Protein AF-A0A5Q4FC58-F1 (afdb_monomer_lite)

Secondary structure (DSSP, 8-state):
-PPEEEEEE-BS-STTHHHHHT-GGGHHHHHHH-EEEEETTT-S---S--SEEEEESBB-SHHHHHHHHHHHHH-SEEEEESHHHHH-GGGGGGGGS-HHHHHHHHSTT-HHHHTT-GGG-----B-GGGTS--SEEE-BTTBPHHHHHHHHHHHHHS--S--GGG--------PPPB-SSSEEE-GGG-----HHHHIIIIIS-----EEES-GGG-EEE-GGG--TGGGT-----HHHHT-TTS-EEEPP-HHHHHHHHHHHT-EEEE-HHHHHHHHTTSTTGGGS-HHHHHHHHHHHHHHHT-S-EEEHHHHHHHHHHHHHT-SSEEE-TT-HHHHHHHHHTT--SSB--GGGSHHHHHHHHS-S-EEEE-S-GGGGG-TT-SEEE-HHHHHHHHHHTT--GGGS--TT---SS--PPTT---TTS--TT---EE--TTHHHHHHH----SEEE-EE-STTGGGG-TTS-----HHHHHHHHHHHHHHHT-

Radius of gyration: 27.18 Å; chains: 1; bounding box: 65×53×79 Å

Foldseek 3Di:
DAFEEAEEEDPDPCVQVVLLVVLPPCVVVLVVRHHYQYDVVPDDHHDLQGAEYEYEAWDWAPVSLVVLVSSVVNYVAYEQAECCQAPVALLQVCVVDDLVVVCCVVPPPCVVVLPPDRVSHTDRIGHSVVRDPHQAYQYDPHGHSVVVSVVSVCCSPPPDPGDPVRCPPLCCVPDDWDPVDQKIAAQNQDRPPCQLQCCCCAVQVQNLWDFDDDDSPTTIAGVVRPGSVVSLDLQQQVSCLRGPRNRIAGDFCQVVCLVPQQPLLFAEEEDLLLLLLLQCPDPPSLPDQLQLSVLLLLLLSVVSHHNFYAYLLVLLVQLQVVQQPFQAEAARLADSSVVSNCVSVVPPLHHYDVCSYSVVVVLVVDPLRYEYEALASSVQVVVSHPYYAFSVSSVVNCVVSVNDSVPGDSVPRDGDDDDDAQPRDRPQADDVPDDAAENHPCVSVVSVVDPDSGGYHYYADDDRGSNCTSSGNRDPDPVSSVSSVVSVCSNRVD

Sequence (494 aa):
MRPKIAVFDFASCEGCELQIANLEEDILELIDLVDIVSFREVMKEHSDDYDIAFVEGSINRPGDAERLKEIRSNAKILIALGDCATTGCINKLRNDWPDSEALAEVYPGAKKLIKDNEFFDLFPAKAINEVVDVDFYIRGCPVRKEQVLYYVKRFTDMPPSKNKDMDFGVILRDMEIDNRSVIKYNPRKCILCRRCVHICQDVMGVDALGVVEKGSEAIISTPQDIGFDANGCIRCGQCISTCPVGALGNRSPVETLAMEVKKKKLSIALDSVALSAFVQKHNTLQVMEPELAERYVIAGLRHIGFQKVLQYDYYLAQSALMDDQSDTPVLASWCRSAQNYFLERELNTLEVKPENSPWSLLLDEVNKSICLVSPCSAMKEVEDFNYVLTAANLLELFKQLECDLDFMDPDGAAYDGHTVDPGFRHPGVPAPGRNGFGIRRDLPEKLAQTKKARGAVNVYPCLAGCTNGGGTPPTIDEEVIQERITWLQELRGV

Structure (mmCIF, N/CA/C/O backbone):
data_AF-A0A5Q4FC58-F1
#
_entry.id   AF-A0A5Q4FC58-F1
#
loop_
_atom_site.group_PDB
_atom_site.id
_atom_site.type_symbol
_atom_site.label_atom_id
_atom_site.label_alt_id
_atom_site.label_comp_id
_atom_site.label_asym_id
_atom_site.label_entity_id
_atom_site.label_seq_id
_atom_site.pdbx_PDB_ins_code
_atom_site.Cartn_x
_atom_site.Cartn_y
_atom_site.Cartn_z
_atom_site.occupancy
_atom_site.B_iso_or_equiv
_atom_site.auth_seq_id
_atom_site.auth_comp_id
_atom_site.auth_asym_id
_atom_site.auth_atom_id
_atom_site.pdbx_PDB_model_num
ATOM 1 N N . MET A 1 1 ? -23.764 3.267 49.434 1.00 74.31 1 MET A N 1
ATOM 2 C CA . 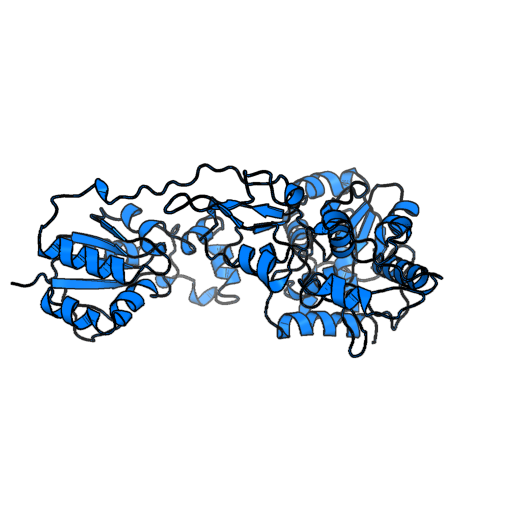MET A 1 1 ? -23.297 2.022 48.789 1.00 74.31 1 MET A CA 1
ATOM 3 C C . MET A 1 1 ? -22.549 2.452 47.548 1.00 74.31 1 MET A C 1
ATOM 5 O O . MET A 1 1 ? -23.025 3.388 46.911 1.00 74.31 1 MET A O 1
ATOM 9 N N . ARG A 1 2 ? -21.380 1.871 47.272 1.00 87.44 2 ARG A N 1
ATOM 10 C CA . ARG A 1 2 ? -20.632 2.200 46.056 1.00 87.44 2 ARG A CA 1
ATOM 11 C C . ARG A 1 2 ? -21.395 1.652 44.843 1.00 87.44 2 ARG A C 1
ATOM 13 O O . ARG A 1 2 ? -21.999 0.587 44.979 1.00 87.44 2 ARG A O 1
ATOM 20 N N . PRO A 1 3 ? -21.450 2.371 43.709 1.00 89.81 3 PRO A N 1
ATOM 21 C CA . PRO A 1 3 ? -22.060 1.838 42.497 1.00 89.81 3 PRO A CA 1
ATOM 22 C C . PRO A 1 3 ? -21.343 0.570 42.043 1.00 89.81 3 PRO A C 1
ATOM 24 O O . PRO A 1 3 ? -20.114 0.499 42.105 1.00 89.81 3 PRO A O 1
ATOM 27 N N . LYS A 1 4 ? -22.109 -0.409 41.567 1.00 93.62 4 LYS A N 1
ATOM 28 C CA . LYS A 1 4 ? -21.566 -1.654 41.025 1.00 93.62 4 LYS A CA 1
ATOM 29 C C . LYS A 1 4 ? -21.263 -1.504 39.537 1.00 93.62 4 LYS A C 1
ATOM 31 O O . LYS A 1 4 ? -22.142 -1.104 38.771 1.00 93.62 4 LYS A O 1
ATOM 36 N N . ILE A 1 5 ? -20.045 -1.837 39.128 1.00 93.12 5 ILE A N 1
ATOM 37 C CA . ILE A 1 5 ? -19.581 -1.761 37.740 1.00 93.12 5 ILE A CA 1
ATOM 38 C C . ILE A 1 5 ? -19.372 -3.163 37.170 1.00 93.12 5 ILE A C 1
ATOM 40 O O . ILE A 1 5 ? -18.733 -4.007 37.801 1.00 93.12 5 ILE A O 1
ATOM 44 N N . ALA A 1 6 ? -19.853 -3.364 35.946 1.00 95.56 6 ALA A N 1
ATOM 45 C CA . ALA A 1 6 ? -19.513 -4.499 35.101 1.00 95.56 6 ALA A CA 1
ATOM 46 C C . ALA A 1 6 ? -18.861 -4.028 33.789 1.00 95.56 6 ALA A C 1
ATOM 48 O O . ALA A 1 6 ? -19.258 -3.001 33.230 1.00 95.56 6 ALA A O 1
ATOM 49 N N . VAL A 1 7 ? -17.864 -4.768 33.304 1.00 95.62 7 VAL A N 1
ATOM 50 C CA . VAL A 1 7 ? -17.158 -4.533 32.037 1.00 95.62 7 VAL A CA 1
ATOM 51 C C . VAL A 1 7 ? -17.364 -5.745 31.134 1.00 95.62 7 VAL A C 1
ATOM 53 O O . VAL A 1 7 ? -17.144 -6.880 31.556 1.00 95.62 7 VAL A O 1
ATOM 56 N N . PHE A 1 8 ? -17.809 -5.495 29.906 1.00 96.75 8 PHE A N 1
ATOM 57 C CA . PHE A 1 8 ? -18.150 -6.518 28.927 1.00 96.75 8 PHE A CA 1
ATOM 58 C C . PHE A 1 8 ? -17.450 -6.271 27.595 1.00 96.75 8 PHE A C 1
ATOM 60 O O . PHE A 1 8 ? -17.433 -5.147 27.091 1.00 96.75 8 PHE A O 1
ATOM 67 N N . ASP A 1 9 ? -16.991 -7.355 26.987 1.00 94.81 9 ASP A N 1
ATOM 68 C CA . ASP A 1 9 ? -16.341 -7.407 25.687 1.00 94.81 9 ASP A CA 1
ATOM 69 C C . ASP A 1 9 ? -17.249 -8.029 24.609 1.00 94.81 9 ASP A C 1
ATOM 71 O O . ASP A 1 9 ? -18.029 -8.963 24.845 1.00 94.81 9 ASP A O 1
ATOM 75 N N . PHE A 1 10 ? -17.134 -7.489 23.399 1.00 96.12 10 PHE A N 1
ATOM 76 C CA . PHE A 1 10 ? -17.633 -8.049 22.143 1.00 96.12 10 PHE A CA 1
ATOM 77 C C . PHE A 1 10 ? -16.482 -8.077 21.127 1.00 96.12 10 PHE A C 1
ATOM 79 O O . PHE A 1 10 ? -15.317 -8.103 21.504 1.00 96.12 10 PHE A O 1
ATOM 86 N N . ALA A 1 11 ? -16.757 -8.072 19.818 1.00 93.94 11 ALA A N 1
ATOM 87 C CA . ALA A 1 11 ? -15.687 -8.110 18.825 1.00 93.94 11 ALA A CA 1
ATOM 88 C C . ALA A 1 11 ? -14.816 -6.837 18.896 1.00 93.94 11 ALA A C 1
ATOM 90 O O . ALA A 1 11 ? -15.217 -5.764 18.422 1.00 93.94 11 ALA A O 1
ATOM 91 N N . SER A 1 12 ? -13.626 -6.964 19.479 1.00 90.94 12 SER A N 1
ATOM 92 C CA . SER A 1 12 ? -12.559 -5.961 19.542 1.00 90.94 12 SER A CA 1
ATOM 93 C C . SER A 1 12 ? -11.207 -6.632 19.832 1.00 90.94 12 SER A C 1
ATOM 95 O O . SER A 1 12 ? -11.083 -7.852 19.762 1.00 90.94 12 SER A O 1
ATOM 97 N N . CYS A 1 13 ? -10.180 -5.824 20.106 1.00 88.62 13 CYS A N 1
ATOM 98 C CA . CYS A 1 13 ? -8.881 -6.282 20.597 1.00 88.62 13 CYS A CA 1
ATOM 99 C C . CYS A 1 13 ? -8.739 -6.189 22.129 1.00 88.62 13 CYS A C 1
ATOM 101 O O . CYS A 1 13 ? -7.617 -6.314 22.612 1.00 88.62 13 CYS A O 1
ATOM 103 N N . GLU A 1 14 ? -9.825 -5.887 22.856 1.00 90.75 14 GLU A N 1
ATOM 104 C CA . GLU A 1 14 ? -9.860 -5.707 24.327 1.00 90.75 14 GLU A CA 1
ATOM 105 C C . GLU A 1 14 ? -8.882 -4.614 24.839 1.00 90.75 14 GLU A C 1
ATOM 107 O O . GLU A 1 14 ? -8.533 -4.491 26.014 1.00 90.75 14 GLU A O 1
ATOM 112 N N . GLY A 1 15 ? -8.412 -3.751 23.932 1.00 87.56 15 GLY A N 1
ATOM 113 C CA . GLY A 1 15 ? -7.403 -2.742 24.232 1.00 87.56 15 GLY A CA 1
ATOM 114 C C . GLY A 1 15 ? -7.925 -1.577 25.073 1.00 87.56 15 GLY A C 1
ATOM 115 O O . GLY A 1 15 ? -7.116 -0.889 25.701 1.00 87.56 15 GLY A O 1
ATOM 116 N N . CYS A 1 16 ? -9.238 -1.315 25.075 1.00 88.19 16 CYS A N 1
ATOM 117 C CA . CYS A 1 16 ? -9.810 -0.194 25.823 1.00 88.19 16 CYS A CA 1
ATOM 118 C C . CYS A 1 16 ? -10.026 -0.564 27.291 1.00 88.19 16 CYS A C 1
ATOM 120 O O . CYS A 1 16 ? -9.682 0.229 28.166 1.00 88.19 16 CYS A O 1
ATOM 122 N N . GLU A 1 17 ? -10.510 -1.768 27.576 1.00 90.62 17 GLU A N 1
ATOM 123 C CA . GLU A 1 17 ? -10.612 -2.288 28.937 1.00 90.62 17 GLU A CA 1
ATOM 124 C C . GLU A 1 17 ? -9.237 -2.523 29.576 1.00 90.62 17 GLU A C 1
ATOM 126 O O . GLU A 1 17 ? -9.046 -2.224 30.756 1.00 90.62 17 GLU A O 1
ATOM 131 N N . LEU A 1 18 ? -8.215 -2.884 28.789 1.00 88.88 18 LEU A N 1
ATOM 132 C CA . LEU A 1 18 ? -6.830 -2.903 29.270 1.00 88.88 18 LEU A CA 1
ATOM 133 C C . LEU A 1 18 ? -6.342 -1.533 29.762 1.00 88.88 18 LEU A C 1
ATOM 135 O O . LEU A 1 18 ? -5.437 -1.478 30.592 1.00 88.88 18 LEU A O 1
ATOM 139 N N . GLN A 1 19 ? -6.911 -0.412 29.305 1.00 86.00 19 GLN A N 1
ATOM 140 C CA . GLN A 1 19 ? -6.578 0.904 29.873 1.00 86.00 19 GLN A CA 1
ATOM 141 C C . GLN A 1 19 ? -7.145 1.085 31.279 1.00 86.00 19 GLN A C 1
ATOM 143 O O . GLN A 1 19 ? -6.546 1.812 32.067 1.00 86.00 19 GLN A O 1
ATOM 148 N N . ILE A 1 20 ? -8.249 0.403 31.601 1.00 86.44 20 ILE A N 1
ATOM 149 C CA . ILE A 1 20 ? -8.812 0.347 32.954 1.00 86.44 20 ILE A CA 1
ATOM 150 C C . ILE A 1 20 ? -7.884 -0.468 33.854 1.00 86.44 20 ILE A C 1
ATOM 152 O O . ILE A 1 20 ? -7.521 -0.014 34.932 1.00 86.44 20 ILE A O 1
ATOM 156 N N . ALA A 1 21 ? -7.430 -1.637 33.393 1.00 85.88 21 ALA A N 1
ATOM 157 C CA . ALA A 1 21 ? -6.471 -2.448 34.144 1.00 85.88 21 ALA A CA 1
ATOM 158 C C . ALA A 1 21 ? -5.119 -1.729 34.338 1.00 85.88 21 ALA A C 1
ATOM 160 O O . ALA A 1 21 ? -4.485 -1.850 35.383 1.00 85.88 21 ALA A O 1
ATOM 161 N N . ASN A 1 22 ? -4.698 -0.928 33.355 1.00 86.00 22 ASN A N 1
ATOM 162 C CA . ASN A 1 22 ? -3.452 -0.162 33.382 1.00 86.00 22 ASN A CA 1
ATOM 163 C C . ASN A 1 22 ? -3.585 1.228 34.029 1.00 86.00 22 ASN A C 1
ATOM 165 O O . ASN A 1 22 ? -2.776 2.106 33.728 1.00 86.00 22 ASN A O 1
ATOM 169 N N . LEU A 1 23 ? -4.559 1.461 34.912 1.00 81.88 23 LEU A N 1
ATOM 170 C CA . LEU A 1 23 ? -4.644 2.714 35.678 1.00 81.88 23 LEU A CA 1
ATOM 171 C C . LEU A 1 23 ? -3.498 2.900 36.693 1.00 81.88 23 LEU A C 1
ATOM 173 O O . LEU A 1 23 ? -3.404 3.954 37.307 1.00 81.88 23 LEU A O 1
ATOM 177 N N . GLU A 1 24 ? -2.594 1.923 36.830 1.00 85.06 24 GLU A N 1
ATOM 178 C CA . GLU A 1 24 ? -1.400 2.003 37.684 1.00 85.06 24 GLU A CA 1
ATOM 179 C C . GLU A 1 24 ? -1.776 2.387 39.124 1.00 85.06 24 GLU A C 1
ATOM 181 O O . GLU A 1 24 ? -2.531 1.656 39.759 1.00 85.06 24 GLU A O 1
ATOM 186 N N . GLU A 1 25 ? -1.274 3.502 39.656 1.00 82.50 25 GLU A N 1
ATOM 187 C CA . GLU A 1 25 ? -1.591 3.956 41.015 1.00 82.50 25 GLU A CA 1
ATOM 188 C C . GLU A 1 25 ? -3.043 4.457 41.141 1.00 82.50 25 GLU A C 1
ATOM 190 O O . GLU A 1 25 ? -3.663 4.289 42.195 1.00 82.50 25 GLU A O 1
ATOM 195 N N . ASP A 1 26 ? -3.630 4.974 40.055 1.00 81.62 26 ASP A N 1
ATOM 196 C CA . ASP A 1 26 ? -4.996 5.516 40.036 1.00 81.62 26 ASP A CA 1
ATOM 197 C C . ASP A 1 26 ? -6.070 4.417 40.152 1.00 81.62 26 ASP A C 1
ATOM 199 O O . ASP A 1 26 ? -7.237 4.704 40.437 1.00 81.62 26 ASP A O 1
ATOM 203 N N . ILE A 1 27 ? -5.702 3.138 39.982 1.00 84.19 27 ILE A N 1
ATOM 204 C CA . ILE A 1 27 ? -6.629 2.013 40.190 1.00 84.19 27 ILE A CA 1
ATOM 205 C C . ILE A 1 27 ? -7.146 1.975 41.634 1.00 84.19 27 ILE A C 1
ATOM 207 O O . ILE A 1 27 ? -8.285 1.573 41.865 1.00 84.19 27 ILE A O 1
ATOM 211 N N . LEU A 1 28 ? -6.330 2.417 42.600 1.00 84.94 28 LEU A N 1
ATOM 212 C CA . LEU A 1 28 ? -6.698 2.458 44.015 1.00 84.94 28 LEU A CA 1
ATOM 213 C C . LEU A 1 28 ? -7.845 3.442 44.249 1.00 84.94 28 LEU A C 1
ATOM 215 O O . LEU A 1 28 ? -8.787 3.147 44.978 1.00 84.94 28 LEU A O 1
ATOM 219 N N . GLU A 1 29 ? -7.810 4.579 43.558 1.00 83.50 29 GLU A N 1
ATOM 220 C CA . GLU A 1 29 ? -8.892 5.553 43.614 1.00 83.50 29 GLU A CA 1
ATOM 221 C C . GLU A 1 29 ? -10.167 5.004 42.962 1.00 83.50 29 GLU A C 1
ATOM 223 O O . GLU A 1 29 ? -11.267 5.216 43.469 1.00 83.50 29 GLU A O 1
ATOM 228 N N . LEU A 1 30 ? -10.038 4.241 41.870 1.00 84.00 30 LEU A N 1
ATOM 229 C CA . LEU A 1 30 ? -11.183 3.609 41.218 1.00 84.00 30 LEU A CA 1
ATOM 230 C C . LEU A 1 30 ? -11.908 2.637 42.164 1.00 84.00 30 LEU A C 1
ATOM 232 O O . LEU A 1 30 ? -13.121 2.747 42.337 1.00 84.00 30 LEU A O 1
ATOM 236 N N . ILE A 1 31 ? -11.177 1.714 42.795 1.00 87.75 31 ILE A N 1
ATOM 237 C CA . ILE A 1 31 ? -11.761 0.703 43.696 1.00 87.75 31 ILE A CA 1
ATOM 238 C C . ILE A 1 31 ? -12.292 1.297 45.007 1.00 87.75 31 ILE A C 1
ATOM 240 O O . ILE A 1 31 ? -13.116 0.669 45.673 1.00 87.75 31 ILE A O 1
ATOM 244 N N . ASP A 1 32 ? -11.852 2.499 45.391 1.00 88.50 32 ASP A N 1
ATOM 245 C CA . ASP A 1 32 ? -12.418 3.235 46.524 1.00 88.50 32 ASP A CA 1
ATOM 246 C C . ASP A 1 32 ? -13.788 3.838 46.182 1.00 88.50 32 ASP A C 1
ATOM 248 O O . ASP A 1 32 ? -14.652 3.942 47.058 1.00 88.50 32 ASP A O 1
ATOM 252 N N . LEU A 1 33 ? -14.023 4.166 44.910 1.00 87.50 33 LEU A N 1
ATOM 253 C CA . LEU A 1 33 ? -15.242 4.814 44.423 1.00 87.50 33 LEU A CA 1
ATOM 254 C C . LEU A 1 33 ? -16.349 3.827 44.025 1.00 87.50 33 LEU A C 1
ATOM 256 O O . LEU A 1 33 ? -17.533 4.136 44.193 1.00 87.50 33 LEU A O 1
ATOM 260 N N . VAL A 1 34 ? -15.990 2.649 43.508 1.00 90.12 34 VAL A N 1
ATOM 261 C CA . VAL A 1 34 ? -16.931 1.689 42.898 1.00 90.12 34 VAL A CA 1
ATOM 262 C C . VAL A 1 34 ? -16.654 0.248 43.318 1.00 90.12 34 VAL A C 1
ATOM 264 O O . VAL A 1 34 ? -15.539 -0.096 43.698 1.00 90.12 34 VAL A O 1
ATOM 267 N N . ASP A 1 35 ? -17.667 -0.610 43.219 1.00 92.44 35 ASP A N 1
ATOM 268 C CA . ASP A 1 35 ? -17.512 -2.057 43.384 1.00 92.44 35 ASP A CA 1
ATOM 269 C C . ASP A 1 35 ? -17.492 -2.716 41.994 1.00 92.44 35 ASP A C 1
ATOM 271 O O . ASP A 1 35 ? -18.507 -2.731 41.300 1.00 92.44 35 ASP A O 1
ATOM 275 N N . ILE A 1 36 ? -16.352 -3.257 41.557 1.00 92.88 36 ILE A N 1
ATOM 276 C CA . ILE A 1 36 ? -16.271 -4.011 40.293 1.00 92.88 36 ILE A CA 1
ATOM 277 C C . ILE A 1 36 ? -16.782 -5.430 40.554 1.00 92.88 36 ILE A C 1
ATOM 279 O O . ILE A 1 36 ? -16.247 -6.136 41.407 1.00 92.88 36 ILE A O 1
ATOM 283 N N . VAL A 1 37 ? -17.840 -5.832 39.849 1.00 95.00 37 VAL A N 1
ATOM 284 C CA . VAL A 1 37 ? -18.543 -7.107 40.090 1.00 95.00 37 VAL A CA 1
ATOM 285 C C . VAL A 1 37 ? -18.472 -8.083 38.916 1.00 95.00 37 VAL A C 1
ATOM 287 O O . VAL A 1 37 ? -18.823 -9.252 39.064 1.00 95.00 37 VAL A O 1
ATOM 290 N N . SER A 1 38 ? -18.026 -7.605 37.758 1.00 94.81 38 SER A N 1
ATOM 291 C CA . SER A 1 38 ? -17.756 -8.413 36.574 1.00 94.81 38 SER A CA 1
ATOM 292 C C . SER A 1 38 ? -16.723 -7.694 35.716 1.00 94.81 38 SER A C 1
ATOM 294 O O . SER A 1 38 ? -16.958 -6.565 35.287 1.00 94.81 38 SER A O 1
ATOM 296 N N . PHE A 1 39 ? -15.566 -8.319 35.510 1.00 94.00 39 PHE A N 1
ATOM 297 C CA . PHE A 1 39 ? -14.544 -7.833 34.587 1.00 94.00 39 PHE A CA 1
ATOM 298 C C . PHE A 1 39 ? -13.560 -8.968 34.273 1.00 94.00 39 PHE A C 1
ATOM 300 O O . PHE A 1 39 ? -12.628 -9.231 35.035 1.00 94.00 39 PHE A O 1
ATOM 307 N N . ARG A 1 40 ? -13.776 -9.644 33.141 1.00 92.31 40 ARG A N 1
ATOM 308 C CA . ARG A 1 40 ? -13.059 -10.866 32.741 1.00 92.31 40 ARG A CA 1
ATOM 309 C C . ARG A 1 40 ? -11.528 -10.744 32.810 1.00 92.31 40 ARG A C 1
ATOM 311 O O . ARG A 1 40 ? -10.874 -11.693 33.242 1.00 92.31 40 ARG A O 1
ATOM 318 N N . GLU A 1 41 ? -10.971 -9.580 32.473 1.00 89.25 41 GLU A N 1
ATOM 319 C CA . GLU A 1 41 ? -9.512 -9.425 32.362 1.00 89.25 41 GLU A CA 1
ATOM 320 C C . GLU A 1 41 ? -8.790 -9.266 33.699 1.00 89.25 41 GLU A C 1
ATOM 322 O O . GLU A 1 41 ? -7.577 -9.468 33.774 1.00 89.25 41 GLU A O 1
ATOM 327 N N . VAL A 1 42 ? -9.512 -8.937 34.773 1.00 89.00 42 VAL A N 1
ATOM 328 C CA . VAL A 1 42 ? -8.911 -8.710 36.099 1.00 89.00 42 VAL A CA 1
ATOM 329 C C . VAL A 1 42 ? -9.477 -9.613 37.191 1.00 89.00 42 VAL A C 1
ATOM 331 O O . VAL A 1 42 ? -8.842 -9.765 38.235 1.00 89.00 42 VAL A O 1
ATOM 334 N N . MET A 1 43 ? -10.642 -10.233 36.981 1.00 92.38 43 MET A N 1
ATOM 335 C CA . MET A 1 43 ? -11.304 -11.075 37.981 1.00 92.38 43 MET A CA 1
ATOM 336 C C . MET A 1 43 ? -12.060 -12.256 37.361 1.00 92.38 43 MET A C 1
ATOM 338 O O . MET A 1 43 ? -12.423 -12.247 36.188 1.00 92.38 43 MET A O 1
ATOM 342 N N . LYS A 1 44 ? -12.290 -13.300 38.170 1.00 90.69 44 LYS A N 1
ATOM 343 C CA . LYS A 1 44 ? -13.024 -14.512 37.753 1.00 90.69 44 LYS A CA 1
ATOM 344 C C . LYS A 1 44 ? -14.483 -14.487 38.186 1.00 90.69 44 LYS A C 1
ATOM 346 O O . LYS A 1 44 ? -15.318 -15.154 37.581 1.00 90.69 44 LYS A O 1
ATOM 351 N N . GLU A 1 45 ? -14.760 -13.806 39.288 1.00 92.19 45 GLU A N 1
ATOM 352 C CA . GLU A 1 45 ? -16.090 -13.645 39.841 1.00 92.19 45 GLU A CA 1
ATOM 353 C C . GLU A 1 45 ? -16.952 -12.823 38.881 1.00 92.19 45 GLU A C 1
ATOM 355 O O . GLU A 1 45 ? -16.490 -11.866 38.260 1.00 92.19 45 GLU A O 1
ATOM 360 N N . HIS A 1 46 ? -18.216 -13.218 38.761 1.00 91.69 46 HIS A N 1
ATOM 361 C CA . HIS A 1 46 ? -19.174 -12.593 37.861 1.00 91.69 46 HIS A CA 1
ATOM 362 C C . HIS A 1 46 ? -20.506 -12.401 38.579 1.00 91.69 46 HIS A C 1
ATOM 364 O O . HIS A 1 46 ? -20.958 -13.285 39.311 1.00 91.69 46 HIS A O 1
ATOM 370 N N . SER A 1 47 ? -21.134 -11.253 38.354 1.00 93.38 47 SER A N 1
ATOM 371 C CA . SER A 1 47 ? -22.450 -10.902 38.877 1.00 93.38 47 SER A CA 1
ATOM 372 C C . SER A 1 47 ? -23.203 -10.083 37.842 1.00 93.38 47 SER A C 1
ATOM 374 O O . SER A 1 47 ? -22.675 -9.092 37.342 1.00 93.38 47 SER A O 1
ATOM 376 N N . ASP A 1 48 ? -24.459 -10.452 37.593 1.00 93.31 48 ASP A N 1
ATOM 377 C CA . ASP A 1 48 ? -25.370 -9.688 36.731 1.00 93.31 48 ASP A CA 1
ATOM 378 C C . ASP A 1 48 ? -26.099 -8.555 37.483 1.00 93.31 48 ASP A C 1
ATOM 380 O O . ASP A 1 48 ? -26.851 -7.785 36.891 1.00 93.31 48 ASP A O 1
ATOM 384 N N . ASP A 1 49 ? -25.864 -8.426 38.794 1.00 94.94 49 ASP A N 1
ATOM 385 C CA . ASP A 1 49 ? -26.327 -7.299 39.612 1.00 94.94 49 ASP A CA 1
ATOM 386 C C . ASP A 1 49 ? -25.293 -6.163 39.585 1.00 94.94 49 ASP A C 1
ATOM 388 O O . ASP A 1 49 ? -24.378 -6.126 40.415 1.00 94.94 49 ASP A O 1
ATOM 392 N N . TYR A 1 50 ? -25.431 -5.260 38.611 1.00 95.19 50 TYR A N 1
ATOM 393 C CA . TYR A 1 50 ? -24.597 -4.070 38.436 1.00 95.19 50 TYR A CA 1
ATOM 394 C C . TYR A 1 50 ? -25.432 -2.820 38.125 1.00 95.19 50 TYR A C 1
ATOM 396 O O . TYR A 1 50 ? -26.508 -2.881 37.539 1.00 95.19 50 TYR A O 1
ATOM 404 N N . ASP A 1 51 ? -24.914 -1.650 38.496 1.00 91.69 51 ASP A N 1
ATOM 405 C CA . ASP A 1 51 ? -25.546 -0.364 38.201 1.00 91.69 51 ASP A CA 1
ATOM 406 C C . ASP A 1 51 ? -25.081 0.196 36.849 1.00 91.69 51 ASP A C 1
ATOM 408 O O . ASP A 1 51 ? -25.874 0.779 36.104 1.00 91.69 51 ASP A O 1
ATOM 412 N N . ILE A 1 52 ? -23.795 0.025 36.533 1.00 91.25 52 ILE A N 1
ATOM 413 C CA . ILE A 1 52 ? -23.130 0.620 35.371 1.00 91.25 52 ILE A CA 1
ATOM 414 C C . ILE A 1 52 ? -22.461 -0.486 34.550 1.00 91.25 52 ILE A C 1
ATOM 416 O O . ILE A 1 52 ? -21.655 -1.246 35.082 1.00 91.25 52 ILE A O 1
ATOM 420 N N . ALA A 1 53 ? -22.761 -0.542 33.254 1.00 95.12 53 ALA A N 1
ATOM 421 C CA . ALA A 1 53 ? -22.127 -1.447 32.302 1.00 95.12 53 ALA A CA 1
ATOM 422 C C . ALA A 1 53 ? -21.211 -0.671 31.350 1.00 95.12 53 ALA A C 1
ATOM 424 O O . ALA A 1 53 ? -21.680 0.189 30.602 1.00 95.12 53 ALA A O 1
ATOM 425 N N . PHE A 1 54 ? -19.922 -0.997 31.343 1.00 94.44 54 PHE A N 1
ATOM 426 C CA . PHE A 1 54 ? -19.000 -0.615 30.277 1.00 94.44 54 PHE A CA 1
ATOM 427 C C . PHE A 1 54 ? -19.012 -1.713 29.225 1.00 94.44 54 PHE A C 1
ATOM 429 O O . PHE A 1 54 ? -18.834 -2.882 29.549 1.00 94.44 54 PHE A O 1
ATOM 436 N N . VAL A 1 55 ? -19.235 -1.340 27.971 1.00 96.94 55 VAL A N 1
ATOM 437 C CA . VAL A 1 55 ? -19.302 -2.282 26.858 1.00 96.94 55 VAL A CA 1
ATOM 438 C C . VAL A 1 55 ? -18.274 -1.881 25.814 1.00 96.94 55 VAL A C 1
ATOM 440 O O . VAL A 1 55 ? -18.388 -0.815 25.204 1.00 96.94 55 VAL A O 1
ATOM 443 N N . GLU A 1 56 ? -17.277 -2.733 25.609 1.00 95.38 56 GLU A N 1
ATOM 444 C CA . GLU A 1 56 ? -16.298 -2.627 24.536 1.00 95.38 56 GLU A CA 1
ATOM 445 C C . GLU A 1 56 ? -16.708 -3.499 23.338 1.00 95.38 56 GLU A C 1
ATOM 447 O O . GLU A 1 56 ? -17.283 -4.575 23.475 1.00 95.38 56 GLU A O 1
ATOM 452 N N . GLY A 1 57 ? -16.362 -3.041 22.134 1.00 95.62 57 GLY A N 1
ATOM 453 C CA . GLY A 1 57 ? -16.451 -3.842 20.918 1.00 95.62 57 GLY A CA 1
ATOM 454 C C . GLY A 1 57 ? -17.746 -3.681 20.133 1.00 95.62 57 GLY A C 1
ATOM 455 O O . GLY A 1 57 ? -18.740 -3.119 20.585 1.00 95.62 57 GLY A O 1
ATOM 456 N N . SER A 1 58 ? -17.689 -4.127 18.880 1.00 95.50 58 SER A N 1
ATOM 457 C CA . SER A 1 58 ? -18.810 -4.037 17.939 1.00 95.50 58 SER A CA 1
ATOM 458 C C . SER A 1 58 ? -19.629 -5.325 17.927 1.00 95.50 58 SER A C 1
ATOM 460 O O . SER A 1 58 ? -19.087 -6.417 18.119 1.00 95.50 58 SER A O 1
ATOM 462 N N . ILE A 1 59 ? -20.906 -5.218 17.581 1.00 97.56 59 ILE A N 1
ATOM 463 C CA . ILE A 1 59 ? -21.823 -6.353 17.494 1.00 97.56 59 ILE A CA 1
ATOM 464 C C . ILE A 1 59 ? -21.790 -6.909 16.076 1.00 97.56 59 ILE A C 1
ATOM 466 O O . ILE A 1 59 ? -21.946 -6.158 15.113 1.00 97.56 59 ILE A O 1
ATOM 470 N N . ASN A 1 60 ? -21.573 -8.219 15.943 1.00 94.88 60 ASN A N 1
ATOM 471 C CA . ASN A 1 60 ? -21.373 -8.871 14.643 1.00 94.88 60 ASN A CA 1
ATOM 472 C C . ASN A 1 60 ? -22.332 -10.033 14.374 1.00 94.88 60 ASN A C 1
ATOM 474 O O . ASN A 1 60 ? -22.561 -10.353 13.208 1.00 94.88 60 ASN A O 1
ATOM 478 N N . ARG A 1 61 ? -22.887 -10.643 15.427 1.00 94.50 61 ARG A N 1
ATOM 479 C CA . ARG A 1 61 ? -23.757 -11.819 15.335 1.00 94.50 61 ARG A CA 1
ATOM 480 C C . ARG A 1 61 ? -25.115 -11.559 15.992 1.00 94.50 61 ARG A C 1
ATOM 482 O O . ARG A 1 61 ? -25.193 -10.750 16.923 1.00 94.50 61 ARG A O 1
ATOM 489 N N . PRO A 1 62 ? -26.175 -12.286 15.600 1.00 94.31 62 PRO A N 1
ATOM 490 C CA . PRO A 1 62 ? -27.462 -12.242 16.292 1.00 94.31 62 PRO A CA 1
ATOM 491 C C . PRO A 1 62 ? -27.352 -12.561 17.791 1.00 94.31 62 PRO A C 1
ATOM 493 O O . PRO A 1 62 ? -27.919 -11.837 18.605 1.00 94.31 62 PRO A O 1
ATOM 496 N N . GLY A 1 63 ? -26.564 -13.576 18.168 1.00 94.75 63 GLY A N 1
ATOM 497 C CA . GLY A 1 63 ? -26.347 -13.937 19.576 1.00 94.75 63 GLY A CA 1
ATOM 498 C C . GLY A 1 63 ? -25.679 -12.827 20.397 1.00 94.75 63 GLY A C 1
ATOM 499 O O . GLY A 1 63 ? -26.052 -12.597 21.546 1.00 94.75 63 GLY A O 1
ATOM 500 N N . ASP A 1 64 ? -24.762 -12.066 19.789 1.00 96.06 64 ASP A N 1
ATOM 501 C CA . ASP A 1 64 ? -24.139 -10.905 20.440 1.00 96.06 64 ASP A CA 1
ATOM 502 C C . ASP A 1 64 ? -25.167 -9.799 20.703 1.00 96.06 64 ASP A C 1
ATOM 504 O O . ASP A 1 64 ? -25.138 -9.150 21.747 1.00 96.06 64 ASP A O 1
ATOM 508 N N . ALA A 1 65 ? -26.093 -9.591 19.762 1.00 97.06 65 ALA A N 1
ATOM 509 C CA . ALA A 1 65 ? -27.148 -8.598 19.906 1.00 97.06 65 ALA A CA 1
ATOM 510 C C . ALA A 1 65 ? -28.115 -8.954 21.043 1.00 97.06 65 ALA A C 1
ATOM 512 O O . ALA A 1 65 ? -28.525 -8.062 21.784 1.00 97.06 65 ALA A O 1
ATOM 513 N N . GLU A 1 66 ? -28.459 -10.234 21.209 1.00 97.12 66 GLU A N 1
ATOM 514 C CA . GLU A 1 66 ? -29.294 -10.686 22.329 1.00 97.12 66 GLU A CA 1
ATOM 515 C C . GLU A 1 66 ? -28.566 -10.546 23.673 1.00 97.12 66 GLU A C 1
ATOM 517 O O . GLU A 1 66 ? -29.126 -9.959 24.600 1.00 97.12 66 GLU A O 1
ATOM 522 N N . ARG A 1 67 ? -27.287 -10.948 23.756 1.00 96.88 67 ARG A N 1
ATOM 523 C CA . ARG A 1 67 ? -26.460 -10.735 24.960 1.00 96.88 67 ARG A CA 1
ATOM 524 C C . ARG A 1 67 ? -26.366 -9.253 25.330 1.00 96.88 67 ARG A C 1
ATOM 526 O O . ARG A 1 67 ? -26.482 -8.894 26.496 1.00 96.88 67 ARG A O 1
ATOM 533 N N . LEU A 1 68 ? -26.195 -8.367 24.348 1.00 98.19 68 LEU A N 1
ATOM 534 C CA . LEU A 1 68 ? -26.151 -6.925 24.590 1.00 98.19 68 LEU A CA 1
ATOM 535 C C . LEU A 1 68 ? -27.487 -6.370 25.116 1.00 98.19 68 LEU A C 1
ATOM 537 O O . LEU A 1 68 ? -27.489 -5.499 25.987 1.00 98.19 68 LEU A O 1
ATOM 541 N N . LYS A 1 69 ? -28.625 -6.858 24.606 1.00 98.31 69 LYS A N 1
ATOM 542 C CA . LYS A 1 69 ? -29.956 -6.467 25.104 1.00 98.31 69 LYS A CA 1
ATOM 543 C C . LYS A 1 69 ? -30.163 -6.898 26.551 1.00 98.31 69 LYS A C 1
ATOM 545 O O . LYS A 1 69 ? -30.689 -6.110 27.336 1.00 98.31 69 LYS A O 1
ATOM 550 N N . GLU A 1 70 ? -29.720 -8.101 26.907 1.00 97.88 70 GLU A N 1
ATOM 551 C CA . GLU A 1 70 ? -29.728 -8.580 28.290 1.00 97.88 70 GLU A CA 1
ATOM 552 C C . GLU A 1 70 ? -28.860 -7.681 29.178 1.00 97.88 70 GLU A C 1
ATOM 554 O O . GLU A 1 70 ? -29.367 -7.124 30.155 1.00 97.88 70 GLU A O 1
ATOM 559 N N . ILE A 1 71 ? -27.612 -7.413 28.769 1.00 97.94 71 ILE A N 1
ATOM 560 C CA . ILE A 1 71 ? -26.705 -6.514 29.498 1.00 97.94 71 ILE A CA 1
ATOM 561 C C . ILE A 1 71 ? -27.356 -5.150 29.742 1.00 97.94 71 ILE A C 1
ATOM 563 O O . ILE A 1 71 ? -27.310 -4.625 30.860 1.00 97.94 71 ILE A O 1
ATOM 567 N N . ARG A 1 72 ? -27.985 -4.582 28.705 1.00 96.50 72 ARG A N 1
ATOM 568 C CA . ARG A 1 72 ? -28.672 -3.293 28.795 1.00 96.50 72 ARG A CA 1
ATOM 569 C C . ARG A 1 72 ? -29.857 -3.331 29.755 1.00 96.50 72 ARG A C 1
ATOM 571 O O . ARG A 1 72 ? -30.062 -2.355 30.466 1.00 96.50 72 ARG A O 1
ATOM 578 N N . SER A 1 73 ? -30.628 -4.417 29.771 1.00 96.75 73 SER A N 1
ATOM 579 C CA . SER A 1 73 ? -31.802 -4.544 30.642 1.00 96.75 73 SER A CA 1
ATOM 580 C C . SER A 1 73 ? -31.453 -4.547 32.134 1.00 96.75 73 SER A C 1
ATOM 582 O O . SER A 1 73 ? -32.242 -4.052 32.938 1.00 96.75 73 SER A O 1
ATOM 584 N N . ASN A 1 74 ? -30.253 -5.020 32.486 1.00 95.94 74 ASN A N 1
ATOM 585 C CA . ASN A 1 74 ? -29.742 -5.016 33.858 1.00 95.94 74 ASN A CA 1
ATOM 586 C C . ASN A 1 74 ? -29.075 -3.676 34.233 1.00 95.94 74 ASN A C 1
ATOM 588 O O . ASN A 1 74 ? -29.094 -3.276 35.394 1.00 95.94 74 ASN A O 1
ATOM 592 N N . ALA A 1 75 ? -28.511 -2.955 33.256 1.00 94.19 75 ALA A N 1
ATOM 593 C CA . ALA A 1 75 ? -27.776 -1.712 33.484 1.00 94.19 75 ALA A CA 1
ATOM 594 C C . ALA A 1 75 ? -28.696 -0.499 33.711 1.00 94.19 75 ALA A C 1
ATOM 596 O O . ALA A 1 75 ? -29.497 -0.143 32.843 1.00 94.19 75 ALA A O 1
ATOM 597 N N . LYS A 1 76 ? -28.475 0.257 34.795 1.00 90.62 76 LYS A N 1
ATOM 598 C CA . LYS A 1 76 ? -29.045 1.614 34.931 1.00 90.62 76 LYS A CA 1
ATOM 599 C C . LYS A 1 76 ? -28.344 2.602 34.002 1.00 90.62 76 LYS A C 1
ATOM 601 O O . LYS A 1 76 ? -28.988 3.504 33.473 1.00 90.62 76 LYS A O 1
ATOM 606 N N . ILE A 1 77 ? -27.035 2.426 33.818 1.00 88.62 77 ILE A N 1
ATOM 607 C CA . ILE A 1 77 ? -26.193 3.226 32.926 1.00 88.62 77 ILE A CA 1
ATOM 608 C C . ILE A 1 77 ? -25.406 2.285 32.013 1.00 88.62 77 ILE A C 1
ATOM 610 O O . ILE A 1 77 ? -24.672 1.433 32.506 1.00 88.62 77 ILE A O 1
ATOM 614 N N . LEU A 1 78 ? -25.516 2.460 30.695 1.00 92.94 78 LEU A N 1
ATOM 615 C CA . LEU A 1 78 ? -24.685 1.760 29.714 1.00 92.94 78 LEU A CA 1
ATOM 616 C C . LEU A 1 78 ? -23.724 2.734 29.026 1.00 92.94 78 LEU A C 1
ATOM 618 O O . LEU A 1 78 ? -24.136 3.761 28.480 1.00 92.94 78 LEU A O 1
ATOM 622 N N . ILE A 1 79 ? -22.442 2.379 29.035 1.00 90.56 79 ILE A N 1
ATOM 623 C CA . ILE A 1 79 ? -21.339 3.165 28.491 1.00 90.56 79 ILE A CA 1
ATOM 624 C C . ILE A 1 79 ? -20.703 2.390 27.340 1.00 90.56 79 ILE A C 1
ATOM 626 O O . ILE A 1 79 ? -20.168 1.303 27.537 1.00 90.56 79 ILE A O 1
ATOM 630 N N . ALA A 1 80 ? -20.711 2.973 26.145 1.00 92.50 80 ALA A N 1
ATOM 631 C CA . ALA A 1 80 ? -19.940 2.473 25.015 1.00 92.50 80 ALA A CA 1
ATOM 632 C C . ALA A 1 80 ? -18.462 2.870 25.175 1.00 92.50 80 ALA A C 1
ATOM 634 O O . ALA A 1 80 ? -18.141 4.062 25.184 1.00 92.50 80 ALA A O 1
ATOM 635 N N . LEU A 1 81 ? -17.570 1.885 25.298 1.00 92.31 81 LEU A N 1
ATOM 636 C CA . LEU A 1 81 ? -16.142 2.055 25.573 1.00 92.31 81 LEU A CA 1
ATOM 637 C C . LEU A 1 81 ? -15.291 1.735 24.329 1.00 92.31 81 LEU A C 1
ATOM 639 O O . LEU A 1 81 ? -15.158 0.585 23.925 1.00 92.31 81 LEU A O 1
ATOM 643 N N . GLY A 1 82 ? -14.686 2.761 23.732 1.00 88.94 82 GLY A N 1
ATOM 644 C CA . GLY A 1 82 ? -13.764 2.652 22.599 1.00 88.94 82 GLY A CA 1
ATOM 645 C C . GLY A 1 82 ? -14.401 2.814 21.216 1.00 88.94 82 GLY A C 1
ATOM 646 O O . GLY A 1 82 ? -15.617 2.773 21.034 1.00 88.94 82 GLY A O 1
ATOM 647 N N . ASP A 1 83 ? -13.578 3.005 20.185 1.00 84.94 83 ASP A N 1
ATOM 648 C CA . ASP A 1 83 ? -14.080 3.306 18.834 1.00 84.94 83 ASP A CA 1
ATOM 649 C C . ASP A 1 83 ? -14.873 2.146 18.210 1.00 84.94 83 ASP A C 1
ATOM 651 O O . ASP A 1 83 ? -15.843 2.388 17.486 1.00 84.94 83 ASP A O 1
ATOM 655 N N . CYS A 1 84 ? -14.529 0.889 18.515 1.00 91.00 84 CYS A N 1
ATOM 656 C CA . CYS A 1 84 ? -15.291 -0.284 18.060 1.00 91.00 84 CYS A CA 1
ATOM 657 C C . CYS A 1 84 ? -16.720 -0.280 18.618 1.00 91.00 84 CYS A C 1
ATOM 659 O O . CYS A 1 84 ? -17.677 -0.496 17.880 1.00 91.00 84 CYS A O 1
ATOM 661 N N . ALA A 1 85 ? -16.855 0.036 19.902 1.00 93.19 85 ALA A N 1
ATOM 662 C CA . ALA A 1 85 ? -18.123 0.172 20.606 1.00 93.19 85 ALA A CA 1
ATOM 663 C C . ALA A 1 85 ? -18.958 1.356 20.094 1.00 93.19 85 ALA A C 1
ATOM 665 O O . ALA A 1 85 ? -20.157 1.243 19.835 1.00 93.19 85 ALA A O 1
ATOM 666 N N . THR A 1 86 ? -18.310 2.508 19.929 1.00 87.06 86 THR A N 1
ATOM 667 C CA . THR A 1 86 ? -18.993 3.774 19.637 1.00 87.06 86 THR A CA 1
ATOM 668 C C . THR A 1 86 ? -19.319 3.981 18.157 1.00 87.06 86 THR A C 1
ATOM 670 O O . THR A 1 86 ? -20.294 4.658 17.845 1.00 87.06 86 THR A O 1
ATOM 673 N N . THR A 1 87 ? -18.532 3.415 17.237 1.00 82.06 87 THR A N 1
ATOM 674 C CA . THR A 1 87 ? -18.704 3.634 15.788 1.00 82.06 87 THR A CA 1
ATOM 675 C C . THR A 1 87 ? -18.736 2.353 14.964 1.00 82.06 87 THR A C 1
ATOM 677 O O . THR A 1 87 ? -19.174 2.392 13.815 1.00 82.06 87 THR A O 1
ATOM 680 N N . GLY A 1 88 ? -18.305 1.221 15.526 1.00 85.69 88 GLY A N 1
ATOM 681 C CA . GLY A 1 88 ? -18.028 -0.018 14.800 1.00 85.69 88 GLY A CA 1
ATOM 682 C C . GLY A 1 88 ? -16.578 -0.131 14.308 1.00 85.69 88 GLY A C 1
ATOM 683 O O . GLY A 1 88 ? -16.108 -1.246 14.097 1.00 85.69 88 GLY A O 1
ATOM 684 N N . CYS A 1 89 ? -15.855 0.994 14.189 1.00 81.81 89 CYS A N 1
ATOM 685 C CA . CYS A 1 89 ? -14.435 1.087 13.815 1.00 81.81 89 CYS A CA 1
ATOM 686 C C . CYS A 1 89 ? -14.042 0.131 12.665 1.00 81.81 89 CYS A C 1
ATOM 688 O O . CYS A 1 89 ? -14.783 -0.014 11.692 1.00 81.81 89 CYS A O 1
ATOM 690 N N . ILE A 1 90 ? -12.880 -0.523 12.769 1.00 82.38 90 ILE A N 1
ATOM 691 C CA . ILE A 1 90 ? -12.335 -1.447 11.768 1.00 82.38 90 ILE A CA 1
ATOM 692 C C . ILE A 1 90 ? -13.321 -2.567 11.404 1.00 82.38 90 ILE A C 1
ATOM 694 O O . ILE A 1 90 ? -13.388 -2.960 10.243 1.00 82.38 90 ILE A O 1
ATOM 698 N N . ASN A 1 91 ? -14.150 -3.028 12.346 1.00 84.69 91 ASN A N 1
ATOM 699 C CA . ASN A 1 91 ? -15.075 -4.138 12.109 1.00 84.69 91 ASN A CA 1
ATOM 700 C C . ASN A 1 91 ? -16.170 -3.775 11.098 1.00 84.69 91 ASN A C 1
ATOM 702 O O . ASN A 1 91 ? -16.606 -4.635 10.336 1.00 84.69 91 ASN A O 1
ATOM 706 N N . LYS A 1 92 ? -16.559 -2.493 11.014 1.00 87.31 92 LYS A N 1
ATOM 707 C CA . LYS A 1 92 ? -17.501 -2.016 9.991 1.00 87.31 92 LYS A CA 1
ATOM 708 C C . LYS A 1 92 ? -16.936 -1.999 8.584 1.00 87.31 92 LYS A C 1
ATOM 710 O O . LYS A 1 92 ? -17.732 -1.983 7.652 1.00 87.31 92 LYS A O 1
ATOM 715 N N . LEU A 1 93 ? -15.614 -2.042 8.406 1.00 81.19 93 LEU A N 1
ATOM 716 C CA . LEU A 1 93 ? -15.049 -2.158 7.063 1.00 81.19 93 LEU A CA 1
ATOM 717 C C . LEU A 1 93 ? -15.532 -3.439 6.382 1.00 81.19 93 LEU A C 1
ATOM 719 O O . LEU A 1 93 ? -15.805 -3.388 5.192 1.00 81.19 93 LEU A O 1
ATOM 723 N N . ARG A 1 94 ? -15.738 -4.545 7.122 1.00 84.94 94 ARG A N 1
ATOM 724 C CA . ARG A 1 94 ? -16.281 -5.794 6.555 1.00 84.94 94 ARG A CA 1
ATOM 725 C C . ARG A 1 94 ? -17.589 -5.567 5.792 1.00 84.94 94 ARG A C 1
ATOM 727 O O . ARG A 1 94 ? -17.831 -6.260 4.816 1.00 84.94 94 ARG A O 1
ATOM 734 N N . ASN A 1 95 ? -18.391 -4.577 6.189 1.00 86.50 95 ASN A N 1
ATOM 735 C CA . ASN A 1 95 ? -19.684 -4.286 5.570 1.00 86.50 95 ASN A CA 1
ATOM 736 C C . ASN A 1 95 ? -19.578 -3.827 4.103 1.00 86.50 95 ASN A C 1
ATOM 738 O O . ASN A 1 95 ? -20.597 -3.824 3.416 1.00 86.50 95 ASN A O 1
ATOM 742 N N . ASP A 1 96 ? -18.385 -3.449 3.625 1.00 83.12 96 ASP A N 1
ATOM 743 C CA . ASP A 1 96 ? -18.133 -3.128 2.213 1.00 83.12 96 ASP A CA 1
ATOM 744 C C . ASP A 1 96 ? -18.060 -4.396 1.327 1.00 83.12 96 ASP A C 1
ATOM 746 O O . ASP A 1 96 ? -18.081 -4.283 0.100 1.00 83.12 96 ASP A O 1
ATOM 750 N N . TRP A 1 97 ? -17.986 -5.596 1.920 1.00 84.38 97 TRP A N 1
ATOM 751 C CA . TRP A 1 97 ? -17.841 -6.877 1.219 1.00 84.38 97 TRP A CA 1
ATOM 752 C C . TRP A 1 97 ? -18.944 -7.881 1.593 1.00 84.38 97 TRP A C 1
ATOM 754 O O . TRP A 1 97 ? -19.481 -7.836 2.701 1.00 84.38 97 TRP A O 1
ATOM 764 N N . PRO A 1 98 ? -19.277 -8.840 0.707 1.00 88.50 98 PRO A N 1
ATOM 765 C CA . PRO A 1 98 ? -20.140 -9.962 1.065 1.00 88.50 98 PRO A CA 1
ATOM 766 C C . PRO A 1 98 ? -19.500 -10.840 2.150 1.00 88.50 98 PRO A C 1
ATOM 768 O O . PRO A 1 98 ? -18.339 -11.236 2.025 1.00 88.50 98 PRO A O 1
ATOM 771 N N . ASP A 1 99 ? -20.274 -11.244 3.163 1.00 86.62 99 ASP A N 1
ATOM 772 C CA . ASP A 1 99 ? -19.772 -12.101 4.251 1.00 86.62 99 ASP A CA 1
ATOM 773 C C . ASP A 1 99 ? -19.162 -13.415 3.724 1.00 86.62 99 ASP A C 1
ATOM 775 O O . ASP A 1 99 ? -18.173 -13.906 4.261 1.00 86.62 99 ASP A O 1
ATOM 779 N N . SER A 1 100 ? -19.685 -13.961 2.619 1.00 85.75 100 SER A N 1
ATOM 780 C CA . SER A 1 100 ? -19.135 -15.161 1.977 1.00 85.75 100 SER A CA 1
ATOM 781 C C . SER A 1 100 ? -17.713 -14.977 1.439 1.00 85.75 100 SER A C 1
ATOM 783 O O . SER A 1 100 ? -16.940 -15.932 1.452 1.00 85.75 100 SER A O 1
ATOM 785 N N . GLU A 1 101 ? -17.377 -13.781 0.945 1.00 87.38 101 GLU A N 1
ATOM 786 C CA . GLU A 1 101 ? -16.034 -13.458 0.448 1.00 87.38 101 GLU A CA 1
ATOM 787 C C . GLU A 1 101 ? -15.074 -13.278 1.626 1.00 87.38 101 GLU A C 1
ATOM 789 O O . GLU A 1 101 ? -14.025 -13.918 1.667 1.00 87.38 101 GLU A O 1
ATOM 794 N N . ALA A 1 102 ? -15.489 -12.508 2.637 1.00 84.69 102 ALA A N 1
ATOM 795 C CA . ALA A 1 102 ? -14.709 -12.313 3.856 1.00 84.69 102 ALA A CA 1
ATOM 796 C C . ALA A 1 102 ? -14.402 -13.646 4.566 1.00 84.69 102 ALA A C 1
ATOM 798 O O . ALA A 1 102 ? -13.270 -13.888 4.981 1.00 84.69 102 ALA A O 1
ATOM 799 N N . LEU A 1 103 ? -15.386 -14.546 4.669 1.00 88.00 103 LEU A N 1
ATOM 800 C CA . LEU A 1 103 ? -15.202 -15.872 5.267 1.00 88.00 103 LEU A CA 1
ATOM 801 C C . LEU A 1 103 ? -14.280 -16.775 4.440 1.00 88.00 103 LEU A C 1
ATOM 803 O O . LEU A 1 103 ? -13.511 -17.538 5.020 1.00 88.00 103 LEU A O 1
ATOM 807 N N . ALA A 1 104 ? -14.354 -16.713 3.108 1.00 86.69 104 ALA A N 1
ATOM 808 C CA . ALA A 1 104 ? -13.490 -17.510 2.239 1.00 86.69 104 ALA A CA 1
ATOM 809 C C . ALA A 1 104 ? -12.020 -17.074 2.325 1.00 86.69 104 ALA A C 1
ATOM 811 O O . ALA A 1 104 ? -11.143 -17.936 2.294 1.00 86.69 104 ALA A O 1
ATOM 812 N N . GLU A 1 105 ? -11.777 -15.768 2.470 1.00 86.44 105 GLU A N 1
ATOM 813 C CA . GLU A 1 105 ? -10.444 -15.185 2.653 1.00 86.44 105 GLU A CA 1
ATOM 814 C C . GLU A 1 105 ? -9.844 -15.556 4.019 1.00 86.44 105 GLU A C 1
ATOM 816 O O . GLU A 1 105 ? -8.705 -16.007 4.097 1.00 86.44 105 GLU A O 1
ATOM 821 N N . VAL A 1 106 ? -10.611 -15.403 5.107 1.00 85.38 106 VAL A N 1
ATOM 822 C CA . VAL A 1 106 ? -10.108 -15.626 6.478 1.00 85.38 106 VAL A CA 1
ATOM 823 C C . VAL A 1 106 ? -10.025 -17.115 6.835 1.00 85.38 106 VAL A C 1
ATOM 825 O O . VAL A 1 106 ? -9.117 -17.529 7.555 1.00 85.38 106 VAL A O 1
ATOM 828 N N . TYR A 1 107 ? -10.956 -17.935 6.336 1.00 87.62 107 TYR A N 1
ATOM 829 C CA . TYR A 1 107 ? -11.047 -19.365 6.647 1.00 87.62 107 TYR A CA 1
ATOM 830 C C . TYR A 1 107 ? -11.020 -20.235 5.378 1.00 87.62 107 TYR A C 1
ATOM 832 O O . TYR A 1 107 ? -11.998 -20.940 5.069 1.00 87.62 107 TYR A O 1
ATOM 840 N N . PRO A 1 108 ? -9.900 -20.243 4.631 1.00 85.81 108 PRO A N 1
ATOM 841 C CA . PRO A 1 108 ? -9.791 -21.018 3.405 1.00 85.81 108 PRO A CA 1
ATOM 842 C C . PRO A 1 108 ? -9.989 -22.515 3.691 1.00 85.81 108 PRO A C 1
ATOM 844 O O . PRO A 1 108 ? -9.411 -23.091 4.609 1.00 85.81 108 PRO A O 1
ATOM 847 N N . GLY A 1 109 ? -10.860 -23.165 2.912 1.00 85.69 109 GLY A N 1
ATOM 848 C CA . GLY A 1 109 ? -11.147 -24.601 3.043 1.00 85.69 109 GLY A CA 1
ATOM 849 C C . GLY A 1 109 ? -12.097 -24.997 4.186 1.00 85.69 109 GLY A C 1
ATOM 850 O O . GLY A 1 109 ? -12.481 -26.164 4.273 1.00 85.69 109 GLY A O 1
ATOM 851 N N . ALA A 1 110 ? -12.572 -24.057 5.009 1.00 85.81 110 ALA A N 1
ATOM 852 C CA . ALA A 1 110 ? -13.410 -24.349 6.178 1.00 85.81 110 ALA A CA 1
ATOM 853 C C . ALA A 1 110 ? -14.923 -24.460 5.887 1.00 85.81 110 ALA A C 1
ATOM 855 O O . ALA A 1 110 ? -15.727 -24.499 6.817 1.00 85.81 110 ALA A O 1
ATOM 856 N N . LYS A 1 111 ? -15.350 -24.561 4.617 1.00 84.25 111 LYS A N 1
ATOM 857 C CA . LYS A 1 111 ? -16.780 -24.544 4.223 1.00 84.25 111 LYS A CA 1
ATOM 858 C C . LYS A 1 111 ? -17.659 -25.523 5.014 1.00 84.25 111 LYS A C 1
ATOM 860 O O . LYS A 1 111 ? -18.803 -25.206 5.312 1.00 84.25 111 LYS A O 1
ATOM 865 N N . LYS A 1 112 ? -17.137 -26.706 5.360 1.00 85.31 112 LYS A N 1
ATOM 866 C CA . LYS A 1 112 ? -17.873 -27.712 6.150 1.00 85.31 112 LYS A CA 1
ATOM 867 C C . LYS A 1 112 ? -18.028 -27.345 7.631 1.00 85.31 112 LYS A C 1
ATOM 869 O O . LYS A 1 112 ? -18.992 -27.792 8.229 1.00 85.31 112 LYS A O 1
ATOM 874 N N . LEU A 1 113 ? -17.089 -26.586 8.203 1.00 84.31 113 LEU A N 1
ATOM 875 C CA . LEU A 1 113 ? -17.117 -26.134 9.604 1.00 84.31 113 LEU A CA 1
ATOM 876 C C . LEU A 1 113 ? -18.018 -24.909 9.799 1.00 84.31 113 LEU A C 1
ATOM 878 O O . LEU A 1 113 ? -18.574 -24.720 10.876 1.00 84.31 113 LEU A O 1
ATOM 882 N N . ILE A 1 114 ? -18.127 -24.087 8.753 1.00 87.88 114 ILE A N 1
ATOM 883 C CA . ILE A 1 114 ? -18.964 -22.882 8.716 1.00 87.88 114 ILE A CA 1
ATOM 884 C C . ILE A 1 114 ? -20.433 -23.249 8.507 1.00 87.88 114 ILE A C 1
ATOM 886 O O . ILE A 1 114 ? -21.326 -22.605 9.049 1.00 87.88 114 ILE A O 1
ATOM 890 N N . LYS A 1 115 ? -20.693 -24.281 7.698 1.00 85.44 115 LYS A N 1
ATOM 891 C CA . LYS A 1 115 ? -22.053 -24.694 7.375 1.00 85.44 115 LYS A CA 1
ATOM 892 C C . LYS A 1 115 ? -22.822 -25.063 8.651 1.00 85.44 115 LYS A C 1
ATOM 894 O O . LYS A 1 115 ? -22.366 -25.911 9.412 1.00 85.44 115 LYS A O 1
ATOM 899 N N . ASP A 1 116 ? -24.001 -24.466 8.814 1.00 85.38 116 ASP A N 1
ATOM 900 C CA . ASP A 1 116 ? -24.932 -24.715 9.922 1.00 85.38 116 ASP A CA 1
ATOM 901 C C . ASP A 1 116 ? -24.338 -24.394 11.317 1.00 85.38 116 ASP A C 1
ATOM 903 O O . ASP A 1 116 ? -24.745 -24.983 12.318 1.00 85.38 116 ASP A O 1
ATOM 907 N N . ASN A 1 117 ? -23.366 -23.474 11.391 1.00 88.12 117 ASN A N 1
ATOM 908 C CA . ASN A 1 117 ? -22.698 -23.075 12.630 1.00 88.12 117 ASN A CA 1
ATOM 909 C C . ASN A 1 117 ? -23.006 -21.614 12.993 1.00 88.12 117 ASN A C 1
ATOM 911 O O . ASN A 1 117 ? -22.509 -20.688 12.354 1.00 88.12 117 ASN A O 1
ATOM 915 N N . GLU A 1 118 ? -23.760 -21.426 14.078 1.00 87.38 118 GLU A N 1
ATOM 916 C CA . GLU A 1 118 ? -24.248 -20.119 14.542 1.00 87.38 118 GLU A CA 1
ATOM 917 C C . GLU A 1 118 ? -23.136 -19.104 14.856 1.00 87.38 118 GLU A C 1
ATOM 919 O O . GLU A 1 118 ? -23.346 -17.894 14.769 1.00 87.38 118 GLU A O 1
ATOM 924 N N . PHE A 1 119 ? -21.916 -19.559 15.171 1.00 86.12 119 PHE A N 1
ATOM 925 C CA . PHE A 1 119 ? -20.789 -18.653 15.410 1.00 86.12 119 PHE A CA 1
ATOM 926 C C . PHE A 1 119 ? -20.337 -17.913 14.144 1.00 86.12 119 PHE A C 1
ATOM 928 O O . PHE A 1 119 ? -19.646 -16.898 14.258 1.00 86.12 119 PHE A O 1
ATOM 935 N N . PHE A 1 120 ? -20.740 -18.403 12.968 1.00 88.62 120 PHE A N 1
ATOM 936 C CA . PHE A 1 120 ? -20.498 -17.796 11.662 1.00 88.62 120 PHE A CA 1
ATOM 937 C C . PHE A 1 120 ? -21.748 -17.126 11.072 1.00 88.62 120 PHE A C 1
ATOM 939 O O . PHE A 1 120 ? -21.685 -16.624 9.948 1.00 88.62 120 PHE A O 1
ATOM 946 N N . ASP A 1 121 ? -22.858 -17.070 11.816 1.00 89.12 121 ASP A N 1
ATOM 947 C CA . ASP A 1 121 ? -24.035 -16.302 11.418 1.00 89.12 121 ASP A CA 1
ATOM 948 C C . ASP A 1 121 ? -23.756 -14.813 11.640 1.00 89.12 121 ASP A C 1
ATOM 950 O O . ASP A 1 121 ? -23.858 -14.274 12.746 1.00 89.12 121 ASP A O 1
ATOM 954 N N . LEU A 1 122 ? -23.356 -14.149 10.559 1.00 89.69 122 LEU A N 1
ATOM 955 C CA . LEU A 1 122 ? -22.993 -12.741 10.554 1.00 89.69 122 LEU A CA 1
ATOM 956 C C . LEU A 1 122 ? -24.147 -11.883 10.032 1.00 89.69 122 LEU A C 1
ATOM 958 O O . LEU A 1 122 ? -24.908 -12.266 9.145 1.00 89.69 122 LEU A O 1
ATOM 962 N N . PHE A 1 123 ? -24.252 -10.682 10.586 1.00 91.38 123 PHE A N 1
ATOM 963 C CA . PHE A 1 123 ? -24.940 -9.564 9.946 1.00 91.38 123 PHE A CA 1
ATOM 964 C C . PHE A 1 123 ? -23.935 -8.428 9.708 1.00 91.38 123 PHE A C 1
ATOM 966 O O . PHE A 1 123 ? -22.797 -8.530 10.175 1.00 91.38 123 PHE A O 1
ATOM 973 N N . PRO A 1 124 ? -24.303 -7.317 9.045 1.00 91.19 124 PRO A N 1
ATOM 974 C CA . PRO A 1 124 ? -23.428 -6.151 9.001 1.00 91.19 124 PRO A CA 1
ATOM 975 C C . PRO A 1 124 ? -23.008 -5.736 10.415 1.00 91.19 124 PRO A C 1
ATOM 977 O O . PRO A 1 124 ? -23.855 -5.636 11.306 1.00 91.19 124 PRO A O 1
ATOM 980 N N . ALA A 1 125 ? -21.710 -5.518 10.623 1.00 92.69 125 ALA A N 1
ATOM 981 C CA . ALA A 1 125 ? -21.152 -5.103 11.900 1.00 92.69 125 ALA A CA 1
ATOM 982 C C . ALA A 1 125 ? -21.785 -3.779 12.351 1.00 92.69 125 ALA A C 1
ATOM 984 O O . ALA A 1 125 ? -21.911 -2.834 11.564 1.00 92.69 125 ALA A O 1
ATOM 985 N N . LYS A 1 126 ? -22.166 -3.715 13.627 1.00 94.69 126 LYS A N 1
ATOM 986 C CA . LYS A 1 126 ? -22.895 -2.603 14.245 1.00 94.69 126 LYS A CA 1
ATOM 987 C C . LYS A 1 126 ? -22.130 -2.044 15.436 1.00 94.69 126 LYS A C 1
ATOM 989 O O . LYS A 1 126 ? -21.530 -2.786 16.213 1.00 94.69 126 LYS A O 1
ATOM 994 N N . ALA A 1 127 ? -22.188 -0.730 15.598 1.00 93.62 127 ALA A N 1
ATOM 995 C CA . ALA A 1 127 ? -21.913 -0.080 16.868 1.00 93.62 127 ALA A CA 1
ATOM 996 C C . ALA A 1 127 ? -23.008 -0.447 17.883 1.00 93.62 127 ALA A C 1
ATOM 998 O O . ALA A 1 127 ? -24.116 -0.847 17.518 1.00 93.62 127 ALA A O 1
ATOM 999 N N . ILE A 1 128 ? -22.711 -0.296 19.170 1.00 95.81 128 ILE A N 1
ATOM 1000 C CA . ILE A 1 128 ? -23.612 -0.730 20.249 1.00 95.81 128 ILE A CA 1
ATOM 1001 C C . ILE A 1 128 ? -24.944 0.040 20.198 1.00 95.81 128 ILE A C 1
ATOM 1003 O O . ILE A 1 128 ? -26.015 -0.537 20.393 1.00 95.81 128 ILE A O 1
ATOM 1007 N N . ASN A 1 129 ? -24.884 1.333 19.857 1.00 93.19 129 ASN A N 1
ATOM 1008 C CA . ASN A 1 129 ? -26.042 2.225 19.765 1.00 93.19 129 ASN A CA 1
ATOM 1009 C C . ASN A 1 129 ? -26.991 1.920 18.594 1.00 93.19 129 ASN A C 1
ATOM 1011 O O . ASN A 1 129 ? -28.098 2.445 18.549 1.00 93.19 129 ASN A O 1
ATOM 1015 N N . GLU A 1 130 ? -26.582 1.074 17.648 1.00 94.56 130 GLU A N 1
ATOM 1016 C CA . GLU A 1 130 ? -27.457 0.566 16.583 1.00 94.56 130 GLU A CA 1
ATOM 1017 C C . GLU A 1 130 ? -28.275 -0.656 17.035 1.00 94.56 130 GLU A C 1
ATOM 1019 O O . GLU A 1 130 ? -29.102 -1.165 16.275 1.00 94.56 130 GLU A O 1
ATOM 1024 N N . VAL A 1 131 ? -28.030 -1.153 18.253 1.00 97.06 131 VAL A N 1
ATOM 1025 C CA . VAL A 1 131 ? -28.696 -2.332 18.825 1.00 97.06 131 VAL A CA 1
ATOM 1026 C C . VAL A 1 131 ? -29.480 -1.981 20.089 1.00 97.06 131 VAL A C 1
ATOM 1028 O O . VAL A 1 131 ? -30.611 -2.442 20.239 1.00 97.06 131 VAL A O 1
ATOM 1031 N N . VAL A 1 132 ? -28.912 -1.170 20.986 1.00 96.38 132 VAL A N 1
ATOM 1032 C CA . VAL A 1 132 ? -29.552 -0.736 22.240 1.00 96.38 132 VAL A CA 1
ATOM 1033 C C . VAL A 1 132 ? -29.306 0.747 22.511 1.00 96.38 132 VAL A C 1
ATOM 1035 O O . VAL A 1 132 ? -28.334 1.318 22.026 1.00 96.38 132 VAL A O 1
ATOM 1038 N N . ASP A 1 133 ? -30.145 1.369 23.339 1.00 91.88 133 ASP A N 1
ATOM 1039 C CA . ASP A 1 133 ? -29.904 2.738 23.806 1.00 91.88 133 ASP A CA 1
ATOM 1040 C C . ASP A 1 133 ? -28.647 2.808 24.688 1.00 91.88 133 ASP A C 1
ATOM 1042 O O . ASP A 1 133 ? -28.571 2.146 25.726 1.00 91.88 133 ASP A O 1
ATOM 1046 N N . VAL A 1 134 ? -27.698 3.662 24.303 1.00 89.88 134 VAL A N 1
ATOM 1047 C CA . VAL A 1 134 ? -26.456 3.948 25.040 1.00 89.88 134 VAL A CA 1
ATOM 1048 C C . VAL A 1 134 ? -26.601 5.271 25.797 1.00 89.88 134 VAL A C 1
ATOM 1050 O O . VAL A 1 134 ? -27.063 6.261 25.226 1.00 89.88 134 VAL A O 1
ATOM 1053 N N . ASP A 1 135 ? -26.187 5.306 27.067 1.00 86.12 135 ASP A N 1
ATOM 1054 C CA . ASP A 1 135 ? -26.273 6.516 27.895 1.00 86.12 135 ASP A CA 1
ATOM 1055 C C . ASP A 1 135 ? -25.038 7.416 27.738 1.00 86.12 135 ASP A C 1
ATOM 1057 O O . ASP A 1 135 ? -25.182 8.639 27.684 1.00 86.12 135 ASP A O 1
ATOM 1061 N N . PHE A 1 136 ? -23.837 6.828 27.634 1.00 82.81 136 PHE A N 1
ATOM 1062 C CA . PHE A 1 136 ? -22.572 7.562 27.489 1.00 82.81 136 PHE A CA 1
ATOM 1063 C C . PHE A 1 136 ? -21.600 6.901 26.515 1.00 82.81 136 PHE A C 1
ATOM 1065 O O . PHE A 1 136 ? -21.605 5.687 26.330 1.00 82.81 136 PHE A O 1
ATOM 1072 N N . TYR A 1 137 ? -20.714 7.711 25.938 1.00 83.50 137 TYR A N 1
ATOM 1073 C CA . TYR A 1 137 ? -19.687 7.269 25.001 1.00 83.50 137 TYR A CA 1
ATOM 1074 C C . TYR A 1 137 ? -18.312 7.711 25.499 1.00 83.50 137 TYR A C 1
ATOM 1076 O O . TYR A 1 137 ? -18.100 8.890 25.782 1.00 83.50 137 TYR A O 1
ATOM 1084 N N . ILE A 1 138 ? -17.366 6.779 25.555 1.00 83.81 138 ILE A N 1
ATOM 1085 C CA . ILE A 1 138 ? -15.943 7.048 25.776 1.00 83.81 138 ILE A CA 1
ATOM 1086 C C . ILE A 1 138 ? -15.222 6.605 24.508 1.00 83.81 138 ILE A C 1
ATOM 1088 O O . ILE A 1 138 ? -15.264 5.433 24.153 1.00 83.81 138 ILE A O 1
ATOM 1092 N N . ARG A 1 139 ? -14.600 7.540 23.788 1.00 79.44 139 ARG A N 1
ATOM 1093 C CA . ARG A 1 139 ? -14.002 7.287 22.465 1.00 79.44 139 ARG A CA 1
ATOM 1094 C C . ARG A 1 139 ? -12.487 7.157 22.527 1.00 79.44 139 ARG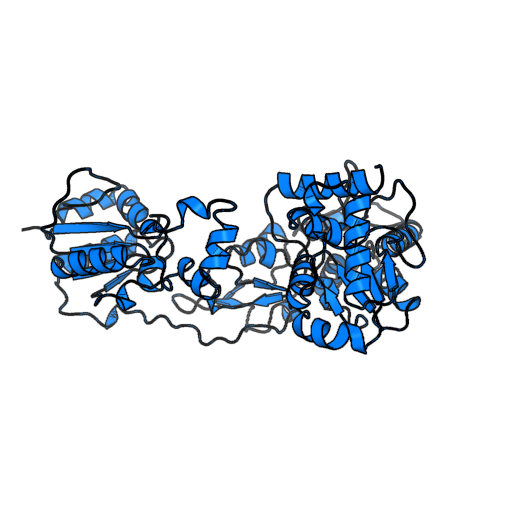 A C 1
ATOM 1096 O O . ARG A 1 139 ? -11.856 7.659 23.455 1.00 79.44 139 ARG A O 1
ATOM 1103 N N . GLY A 1 140 ? -11.917 6.509 21.518 1.00 74.25 140 GLY A N 1
ATOM 1104 C CA . GLY A 1 140 ? -10.489 6.240 21.388 1.00 74.25 140 GLY A CA 1
ATOM 1105 C C . GLY A 1 140 ? -10.194 4.787 21.018 1.00 74.25 140 GLY A C 1
ATOM 1106 O O . GLY A 1 140 ? -11.008 3.887 21.227 1.00 74.25 140 GLY A O 1
ATOM 1107 N N . CYS A 1 141 ? -8.999 4.560 20.479 1.00 80.31 141 CYS A N 1
ATOM 1108 C CA . CYS A 1 141 ? -8.502 3.242 20.098 1.00 80.31 141 CYS A CA 1
ATOM 1109 C C . CYS A 1 141 ? -6.990 3.134 20.408 1.00 80.31 141 CYS A C 1
ATOM 1111 O O . CYS A 1 141 ? -6.171 3.342 19.507 1.00 80.31 141 CYS A O 1
ATOM 1113 N N . PRO A 1 142 ? -6.599 2.835 21.665 1.00 82.81 142 PRO A N 1
ATOM 1114 C CA . PRO A 1 142 ? -7.462 2.647 22.836 1.00 82.81 142 PRO A CA 1
ATOM 1115 C C . PRO A 1 142 ? -7.914 3.983 23.454 1.00 82.81 142 PRO A C 1
ATOM 1117 O O . PRO A 1 142 ? -7.432 5.059 23.088 1.00 82.81 142 PRO A O 1
ATOM 1120 N N . VAL A 1 143 ? -8.868 3.925 24.383 1.00 79.06 143 VAL A N 1
ATOM 1121 C CA . VAL A 1 143 ? -9.312 5.098 25.159 1.00 79.06 143 VAL A CA 1
ATOM 1122 C C . VAL A 1 143 ? -8.177 5.669 26.021 1.00 79.06 143 VAL A C 1
ATOM 1124 O O . VAL A 1 143 ? -7.198 4.989 26.311 1.00 79.06 143 VAL A O 1
ATOM 1127 N N . ARG A 1 144 ? -8.284 6.925 26.465 1.00 73.75 144 ARG A N 1
ATOM 1128 C CA . ARG A 1 144 ? -7.297 7.493 27.400 1.00 73.75 144 ARG A CA 1
ATOM 1129 C C . ARG A 1 144 ? -7.632 7.113 28.841 1.00 73.75 144 ARG A C 1
ATOM 1131 O O . ARG A 1 144 ? -8.764 7.324 29.271 1.00 73.75 144 ARG A O 1
ATOM 1138 N N . LYS A 1 145 ? -6.635 6.649 29.600 1.00 77.25 145 LYS A N 1
ATOM 1139 C CA . LYS A 1 145 ? -6.740 6.290 31.028 1.00 77.25 145 LYS A CA 1
ATOM 1140 C C . LYS A 1 145 ? -7.449 7.371 31.853 1.00 77.25 145 LYS A C 1
ATOM 1142 O O . LYS A 1 145 ? -8.448 7.110 32.521 1.00 77.25 145 LYS A O 1
ATOM 1147 N N . GLU A 1 146 ? -7.000 8.617 31.697 1.00 74.62 146 GLU A N 1
ATOM 1148 C CA . GLU A 1 146 ? -7.542 9.772 32.428 1.00 74.62 146 GLU A CA 1
ATOM 1149 C C . GLU A 1 146 ? -9.040 10.013 32.161 1.00 74.62 146 GLU A C 1
ATOM 1151 O O . GLU A 1 146 ? -9.759 10.505 33.032 1.00 74.62 146 GLU A O 1
ATOM 1156 N N . GLN A 1 147 ? -9.529 9.674 30.959 1.00 72.81 147 GLN A N 1
ATOM 1157 C CA . GLN A 1 147 ? -10.943 9.837 30.613 1.00 72.81 147 GLN A CA 1
ATOM 1158 C C . GLN A 1 147 ? -11.816 8.847 31.376 1.00 72.81 147 GLN A C 1
ATOM 1160 O O . GLN A 1 147 ? -12.857 9.244 31.892 1.00 72.81 147 GLN A O 1
ATOM 1165 N N . VAL A 1 148 ? -11.390 7.586 31.489 1.00 77.50 148 VAL A N 1
ATOM 1166 C CA . VAL A 1 148 ? -12.141 6.571 32.242 1.00 77.50 148 VAL A CA 1
ATOM 1167 C C . VAL A 1 148 ? -12.298 7.008 33.697 1.00 77.50 148 VAL A C 1
ATOM 1169 O O . VAL A 1 148 ? -13.421 7.046 34.203 1.00 77.50 148 VAL A O 1
ATOM 1172 N N . LEU A 1 149 ? -11.200 7.423 34.338 1.00 76.44 149 LEU A N 1
ATOM 1173 C CA . LEU A 1 149 ? -11.211 7.866 35.734 1.00 76.44 149 LEU A CA 1
ATOM 1174 C C . LEU A 1 149 ? -12.128 9.079 35.945 1.00 76.44 149 LEU A C 1
ATOM 1176 O O . LEU A 1 149 ? -12.928 9.113 36.880 1.00 76.44 149 LEU A O 1
ATOM 1180 N N . TYR A 1 150 ? -12.040 10.064 35.046 1.00 77.12 150 TYR A N 1
ATOM 1181 C CA . TYR A 1 150 ? -12.895 11.249 35.064 1.00 77.12 150 TYR A CA 1
ATOM 1182 C C . TYR A 1 150 ? -14.383 10.884 34.999 1.00 77.12 150 TYR A C 1
ATOM 1184 O O . TYR A 1 150 ? -15.187 11.424 35.763 1.00 77.12 150 TYR A O 1
ATOM 1192 N N . TYR A 1 151 ? -14.758 9.966 34.106 1.00 75.44 151 TYR A N 1
ATOM 1193 C CA . TYR A 1 151 ? -16.152 9.569 33.943 1.00 75.44 151 TYR A CA 1
ATOM 1194 C C . TYR A 1 151 ? -16.676 8.788 35.141 1.00 75.44 151 TYR A C 1
ATOM 1196 O O . TYR A 1 151 ? -17.769 9.095 35.612 1.00 75.44 151 TYR A O 1
ATOM 1204 N N . VAL A 1 152 ? -15.893 7.855 35.688 1.00 77.25 152 VAL A N 1
ATOM 1205 C CA . VAL A 1 152 ? -16.302 7.110 36.886 1.00 77.25 152 VAL A CA 1
ATOM 1206 C C . VAL A 1 152 ? -16.531 8.055 38.067 1.00 77.25 152 VAL A C 1
ATOM 1208 O O . VAL A 1 152 ? -17.618 8.025 38.641 1.00 77.25 152 VAL A O 1
ATOM 1211 N N . LYS A 1 153 ? -15.589 8.969 38.351 1.00 79.06 153 LYS A N 1
ATOM 1212 C CA . LYS A 1 153 ? -15.747 10.008 39.392 1.00 79.06 153 LYS A CA 1
ATOM 1213 C C . LYS A 1 153 ? -17.004 10.847 39.186 1.00 79.06 153 LYS A C 1
ATOM 1215 O O . LYS A 1 153 ? -17.776 11.105 40.105 1.00 79.06 153 LYS A O 1
ATOM 1220 N N . ARG A 1 154 ? -17.243 11.263 37.943 1.00 75.12 154 ARG A N 1
ATOM 1221 C CA . ARG A 1 154 ? -18.423 12.058 37.604 1.00 75.12 154 ARG A CA 1
ATOM 1222 C C . ARG A 1 154 ? -19.720 11.299 37.893 1.00 75.12 154 ARG A C 1
ATOM 1224 O O . ARG A 1 154 ? -20.654 11.900 38.419 1.00 75.12 154 ARG A O 1
ATOM 1231 N N . PHE A 1 155 ? -19.793 10.014 37.551 1.00 73.00 155 PHE A N 1
ATOM 1232 C CA . PHE A 1 155 ? -20.993 9.204 37.767 1.00 73.00 155 PHE A CA 1
ATOM 1233 C C . PHE A 1 155 ? -21.239 8.883 39.242 1.00 73.00 155 PHE A C 1
ATOM 1235 O O . PHE A 1 155 ? -22.400 8.766 39.636 1.00 73.00 155 PHE A O 1
ATOM 1242 N N . THR A 1 156 ? -20.183 8.783 40.055 1.00 72.62 156 THR A N 1
ATOM 1243 C CA . THR A 1 156 ? -20.305 8.590 41.507 1.00 72.62 156 THR A CA 1
ATOM 1244 C C . THR A 1 156 ? -20.750 9.863 42.226 1.00 72.62 156 THR A C 1
ATOM 1246 O O . THR A 1 156 ? -21.563 9.777 43.144 1.00 72.62 156 THR A O 1
ATOM 1249 N N . ASP A 1 157 ? -20.276 11.035 41.791 1.00 69.56 157 ASP A N 1
ATOM 1250 C CA . ASP A 1 157 ? -20.546 12.313 42.469 1.00 69.56 157 ASP A CA 1
ATOM 1251 C C . ASP A 1 157 ? -21.860 12.977 42.031 1.00 69.56 157 ASP A C 1
ATOM 1253 O O . ASP A 1 157 ? -22.530 13.638 42.828 1.00 69.56 157 ASP A O 1
ATOM 1257 N N . MET A 1 158 ? -22.246 12.832 40.761 1.00 65.44 158 MET A N 1
ATOM 1258 C CA . MET A 1 158 ? -23.438 13.472 40.206 1.00 65.44 158 MET A CA 1
ATOM 1259 C C . MET A 1 158 ? -24.093 12.558 39.161 1.00 65.44 158 MET A C 1
ATOM 1261 O O . MET A 1 158 ? -23.756 12.663 37.980 1.00 65.44 158 MET A O 1
ATOM 1265 N N . PRO A 1 159 ? -25.034 11.673 39.554 1.00 58.62 159 PRO A N 1
ATOM 1266 C CA . PRO A 1 159 ? -25.662 10.735 38.631 1.00 58.62 159 PRO A CA 1
ATOM 1267 C C . PRO A 1 159 ? -26.432 11.505 37.540 1.00 58.62 159 PRO A C 1
ATOM 1269 O O . PRO A 1 159 ? -27.399 12.211 37.843 1.00 58.62 159 PRO A O 1
ATOM 1272 N N . PRO A 1 160 ? -26.003 11.432 36.270 1.00 58.62 160 PRO A N 1
ATOM 1273 C CA . PRO A 1 160 ? -26.577 12.236 35.193 1.00 58.62 160 PRO A CA 1
ATOM 1274 C C . PRO A 1 160 ? -27.938 11.696 34.730 1.00 58.62 160 PRO A C 1
ATOM 1276 O O . PRO A 1 160 ? -28.119 10.496 34.549 1.00 58.62 160 PRO A O 1
ATOM 1279 N N . SER A 1 161 ? -28.888 12.584 34.427 1.00 56.88 161 SER A N 1
ATOM 1280 C CA . SER A 1 161 ? -30.234 12.245 33.929 1.00 56.88 161 SER A CA 1
ATOM 1281 C C . SER A 1 161 ? -30.313 12.019 32.401 1.00 56.88 161 SER A C 1
ATOM 1283 O O . SER A 1 161 ? -31.392 12.126 31.823 1.00 56.88 161 SER A O 1
ATOM 1285 N N . LYS A 1 162 ? -29.190 11.636 31.766 1.00 56.94 162 LYS A N 1
ATOM 1286 C CA . LYS A 1 162 ? -28.801 11.741 30.333 1.00 56.94 162 LYS A CA 1
ATOM 1287 C C . LYS A 1 162 ? -28.130 13.074 29.991 1.00 56.94 162 LYS A C 1
ATOM 1289 O O . LYS A 1 162 ? -28.792 14.093 29.831 1.00 56.94 162 LYS A O 1
ATOM 1294 N N . ASN A 1 163 ? -26.814 13.041 29.783 1.00 51.12 163 ASN A N 1
ATOM 1295 C CA . ASN A 1 163 ? -26.073 14.169 29.218 1.00 51.12 163 ASN A CA 1
ATOM 1296 C C . ASN A 1 163 ? -25.864 13.946 27.715 1.00 51.12 163 ASN A C 1
ATOM 1298 O O . ASN A 1 163 ? -24.910 13.283 27.314 1.00 51.12 163 ASN A O 1
ATOM 1302 N N . LYS A 1 164 ? -26.718 14.562 26.884 1.00 50.25 164 LYS A N 1
ATOM 1303 C CA . LYS A 1 164 ? -26.437 14.750 25.445 1.00 50.25 164 LYS A CA 1
ATOM 1304 C C . LYS A 1 164 ? -25.145 15.552 25.210 1.00 50.25 164 LYS A C 1
ATOM 1306 O O . LYS A 1 164 ? -24.540 15.422 24.159 1.00 50.25 164 LYS A O 1
ATOM 1311 N N . ASP A 1 165 ? -24.685 16.305 26.209 1.00 45.81 165 ASP A N 1
ATOM 1312 C CA . ASP A 1 165 ? -23.487 17.158 26.147 1.00 45.81 165 ASP A CA 1
ATOM 1313 C C . ASP A 1 165 ? -22.154 16.385 26.137 1.00 45.81 165 ASP A C 1
ATOM 1315 O O . ASP A 1 165 ? -21.095 16.977 25.949 1.00 45.81 165 ASP A O 1
ATOM 1319 N N . MET A 1 166 ? -22.189 15.069 26.373 1.00 51.00 166 MET A N 1
ATOM 1320 C CA . MET A 1 166 ? -21.022 14.182 26.264 1.00 51.00 166 MET A CA 1
ATOM 1321 C C . MET A 1 166 ? -21.056 13.295 25.019 1.00 51.00 166 MET A C 1
ATOM 1323 O O . MET A 1 166 ? -20.092 12.574 24.756 1.00 51.00 166 MET A O 1
ATOM 1327 N N . ASP A 1 167 ? -22.139 13.355 24.242 1.00 48.44 167 ASP A N 1
ATOM 1328 C CA . ASP A 1 167 ? -22.095 12.914 22.860 1.00 48.44 167 ASP A CA 1
ATOM 1329 C C . ASP A 1 167 ? -21.288 13.968 22.101 1.00 48.44 167 ASP A C 1
ATOM 1331 O O . ASP A 1 167 ? -21.821 14.935 21.556 1.00 48.44 167 ASP A O 1
ATOM 1335 N N . PHE A 1 168 ? -19.960 13.819 22.114 1.00 49.47 168 PHE A N 1
ATOM 1336 C CA . PHE A 1 168 ? -19.149 14.402 21.058 1.00 49.47 168 PHE A CA 1
ATOM 1337 C C . PHE A 1 168 ? -19.655 13.737 19.793 1.00 49.47 168 PHE A C 1
ATOM 1339 O O . PHE A 1 168 ? -19.188 12.645 19.470 1.00 49.47 168 PHE A O 1
ATOM 1346 N N . GLY A 1 169 ? -20.656 14.327 19.131 1.00 42.75 169 GLY A N 1
ATOM 1347 C CA . GLY A 1 169 ? -21.186 13.794 17.886 1.00 42.75 169 GLY A CA 1
ATOM 1348 C C . GLY A 1 169 ? -19.998 13.368 17.040 1.00 42.75 169 GLY A C 1
ATOM 1349 O O . GLY A 1 169 ? -18.980 14.069 17.002 1.00 42.75 169 GLY A O 1
ATOM 1350 N N . VAL A 1 170 ? -20.039 12.159 16.467 1.00 42.62 170 VAL A N 1
ATOM 1351 C CA . VAL A 1 170 ? -19.053 11.854 15.433 1.00 42.62 170 VAL A CA 1
ATOM 1352 C C . VAL A 1 170 ? -19.283 12.960 14.418 1.00 42.62 170 VAL A C 1
ATOM 1354 O O . VAL A 1 170 ? -20.304 12.965 13.732 1.00 42.62 170 VAL A O 1
ATOM 1357 N N . ILE A 1 171 ? -18.369 13.925 14.350 1.00 47.22 171 ILE A N 1
ATOM 1358 C CA . ILE A 1 171 ? -18.207 14.684 13.132 1.00 47.22 171 ILE A CA 1
ATOM 1359 C C . ILE A 1 171 ? -17.662 13.613 12.208 1.00 47.22 171 ILE A C 1
ATOM 1361 O O . ILE A 1 171 ? -16.458 13.371 12.128 1.00 47.22 171 ILE A O 1
ATOM 1365 N N . LEU A 1 172 ? -18.590 12.854 11.616 1.00 48.09 172 LEU A N 1
ATOM 1366 C CA . LEU A 1 172 ? -18.341 12.135 10.394 1.00 48.09 172 LEU A CA 1
ATOM 1367 C C . LEU A 1 172 ? -17.944 13.272 9.493 1.00 48.09 172 LEU A C 1
ATOM 1369 O O . LEU A 1 172 ? -18.796 14.045 9.061 1.00 48.09 172 LEU A O 1
ATOM 1373 N N . ARG A 1 173 ? -16.633 13.481 9.395 1.00 54.12 173 ARG A N 1
ATOM 1374 C CA . ARG A 1 173 ? -16.093 14.557 8.601 1.00 54.12 173 ARG A CA 1
ATOM 1375 C C . ARG A 1 173 ? -16.645 14.278 7.228 1.00 54.12 173 ARG A C 1
ATOM 1377 O O . ARG A 1 173 ? -16.250 13.294 6.598 1.00 54.12 173 ARG A O 1
ATOM 1384 N N . ASP A 1 174 ? -17.597 15.098 6.804 1.00 57.78 174 ASP A N 1
ATOM 1385 C CA . ASP A 1 174 ? -18.115 15.059 5.448 1.00 57.78 174 ASP A CA 1
ATOM 1386 C C . ASP A 1 174 ? -17.079 15.726 4.541 1.00 57.78 174 ASP A C 1
ATOM 1388 O O . ASP A 1 174 ? -17.316 16.701 3.843 1.00 57.78 174 ASP A O 1
ATOM 1392 N N . MET A 1 175 ? -15.850 15.240 4.687 1.00 67.56 175 MET A N 1
ATOM 1393 C CA . MET A 1 175 ? -14.704 15.607 3.913 1.00 67.56 175 MET A CA 1
ATOM 1394 C C . MET A 1 175 ? -14.701 14.695 2.713 1.00 67.56 175 MET A C 1
ATOM 1396 O O . MET A 1 175 ? -14.784 13.463 2.822 1.00 67.56 175 MET A O 1
ATOM 1400 N N . GLU A 1 176 ? -14.584 15.335 1.567 1.00 79.75 176 GLU A N 1
ATOM 1401 C CA . GLU A 1 176 ? -14.367 14.639 0.327 1.00 79.75 176 GLU A CA 1
ATOM 1402 C C . GLU A 1 176 ? -13.055 13.859 0.392 1.00 79.75 176 GLU A C 1
ATOM 1404 O O . GLU A 1 176 ? -12.112 14.174 1.125 1.00 79.75 176 GLU A O 1
ATOM 1409 N N . ILE A 1 177 ? -13.016 12.789 -0.387 1.00 83.50 177 ILE A N 1
ATOM 1410 C CA . ILE A 1 177 ? -11.787 12.049 -0.606 1.00 83.50 177 ILE A CA 1
ATOM 1411 C C . ILE A 1 177 ? -10.811 12.985 -1.322 1.00 83.50 177 ILE A C 1
ATOM 1413 O O . ILE A 1 177 ? -11.093 13.423 -2.439 1.00 83.50 177 ILE A O 1
ATOM 1417 N N . ASP A 1 178 ? -9.644 13.226 -0.726 1.00 84.19 178 ASP A N 1
ATOM 1418 C CA . ASP A 1 178 ? -8.590 13.978 -1.397 1.00 84.19 178 ASP A CA 1
ATOM 1419 C C . ASP A 1 178 ? -7.968 13.106 -2.491 1.00 84.19 178 ASP A C 1
ATOM 1421 O O . ASP A 1 178 ? -7.361 12.064 -2.223 1.00 84.19 178 ASP A O 1
ATOM 1425 N N . ASN A 1 179 ? -8.159 13.536 -3.737 1.00 85.94 179 ASN A N 1
ATOM 1426 C CA . ASN A 1 179 ? -7.623 12.904 -4.937 1.00 85.94 179 ASN A CA 1
ATOM 1427 C C . ASN A 1 179 ? -6.750 13.864 -5.751 1.00 85.94 179 ASN A C 1
ATOM 1429 O O . ASN A 1 179 ? -6.505 13.602 -6.927 1.00 85.94 179 ASN A O 1
ATOM 1433 N N . ARG A 1 180 ? -6.285 14.978 -5.172 1.00 86.94 180 ARG A N 1
ATOM 1434 C CA . ARG A 1 180 ? -5.431 15.948 -5.882 1.00 86.94 180 ARG A CA 1
ATOM 1435 C C . ARG A 1 180 ? -4.057 15.363 -6.229 1.00 86.94 180 ARG A C 1
ATOM 1437 O O . ARG A 1 180 ? -3.442 15.794 -7.194 1.00 86.94 180 ARG A O 1
ATOM 1444 N N . SER A 1 181 ? -3.624 14.339 -5.490 1.00 87.25 181 SER A N 1
ATOM 1445 C CA . SER A 1 181 ? -2.412 13.549 -5.735 1.00 87.25 181 SER A CA 1
ATOM 1446 C C . SER A 1 181 ? -2.720 12.214 -6.436 1.00 87.25 181 SER A C 1
ATOM 1448 O O . SER A 1 181 ? -3.870 11.764 -6.512 1.00 87.25 181 SER A O 1
ATOM 1450 N N . VAL A 1 182 ? -1.675 11.527 -6.913 1.00 89.25 182 VAL A N 1
ATOM 1451 C CA . VAL A 1 182 ? -1.739 10.090 -7.255 1.00 89.25 182 VAL A CA 1
ATOM 1452 C C . VAL A 1 182 ? -2.026 9.218 -6.023 1.00 89.25 182 VAL A C 1
ATOM 1454 O O . VAL A 1 182 ? -2.532 8.099 -6.158 1.00 89.25 182 VAL A O 1
ATOM 1457 N N . ILE A 1 183 ? -1.728 9.740 -4.828 1.00 91.50 183 ILE A N 1
ATOM 1458 C CA . ILE A 1 183 ? -2.080 9.154 -3.536 1.00 91.50 183 ILE A CA 1
ATOM 1459 C C . ILE A 1 183 ? -3.454 9.685 -3.121 1.00 91.50 183 ILE A C 1
ATOM 1461 O O . ILE A 1 183 ? -3.635 10.878 -2.901 1.00 91.50 183 ILE A O 1
ATOM 1465 N N . LYS A 1 184 ? -4.418 8.778 -2.990 1.00 91.31 184 LYS A N 1
ATOM 1466 C CA . LYS A 1 184 ? -5.782 9.048 -2.536 1.00 91.31 184 LYS A CA 1
ATOM 1467 C C . LYS A 1 184 ? -5.850 8.979 -1.016 1.00 91.31 184 LYS A C 1
ATOM 1469 O O . LYS A 1 184 ? -5.364 8.006 -0.439 1.00 91.31 184 LYS A O 1
ATOM 1474 N N . TYR A 1 185 ? -6.509 9.946 -0.383 1.00 91.31 185 TYR A N 1
ATOM 1475 C CA . TYR A 1 185 ? -6.802 9.926 1.050 1.00 91.31 185 TYR A CA 1
ATOM 1476 C C . TYR A 1 185 ? -8.309 9.922 1.314 1.00 91.31 185 TYR A C 1
ATOM 1478 O O . TYR A 1 185 ? -9.039 10.819 0.903 1.00 91.31 185 TYR A O 1
ATOM 1486 N N . ASN A 1 186 ? -8.777 8.893 2.017 1.00 89.50 186 ASN A N 1
ATOM 1487 C CA . ASN A 1 186 ? -10.137 8.766 2.509 1.00 89.50 186 ASN A CA 1
ATOM 1488 C C . ASN A 1 186 ? -10.170 9.041 4.026 1.00 89.50 186 ASN A C 1
ATOM 1490 O O . ASN A 1 186 ? -9.871 8.136 4.818 1.00 89.50 186 ASN A O 1
ATOM 1494 N N . PRO A 1 187 ? -10.573 10.251 4.453 1.00 84.12 187 PRO A N 1
ATOM 1495 C CA . PRO A 1 187 ? -10.631 10.606 5.868 1.00 84.12 187 PRO A CA 1
ATOM 1496 C C . PRO A 1 187 ? -11.643 9.763 6.652 1.00 84.12 187 PRO A C 1
ATOM 1498 O O . PRO A 1 187 ? -11.446 9.563 7.846 1.00 84.12 187 PRO A O 1
ATOM 1501 N N . ARG A 1 188 ? -12.666 9.190 5.997 1.00 81.31 188 ARG A N 1
ATOM 1502 C CA . ARG A 1 188 ? -13.676 8.333 6.648 1.00 81.31 188 ARG A CA 1
ATOM 1503 C C . ARG A 1 188 ? -13.118 6.986 7.111 1.00 81.31 188 ARG A C 1
ATOM 1505 O O . ARG A 1 188 ? -13.698 6.367 7.993 1.00 81.31 188 ARG A O 1
ATOM 1512 N N . LYS A 1 189 ? -11.999 6.533 6.535 1.00 82.75 189 LYS A N 1
ATOM 1513 C CA . LYS A 1 189 ? -11.287 5.323 6.982 1.00 82.75 189 LYS A CA 1
ATOM 1514 C C . LYS A 1 189 ? -10.178 5.644 7.989 1.00 82.75 189 LYS A C 1
ATOM 1516 O O . LYS A 1 189 ? -9.604 4.733 8.567 1.00 82.75 189 LYS A O 1
ATOM 1521 N N . CYS A 1 190 ? -9.822 6.915 8.180 1.00 84.75 190 CYS A N 1
ATOM 1522 C CA . CYS A 1 190 ? -8.644 7.306 8.946 1.00 84.75 190 CYS A CA 1
ATOM 1523 C C . CYS A 1 190 ? -8.891 7.238 10.459 1.00 84.75 190 CYS A C 1
ATOM 1525 O O . CYS A 1 190 ? -9.711 7.975 10.991 1.00 84.75 190 CYS A O 1
ATOM 1527 N N . ILE A 1 191 ? -8.092 6.430 11.159 1.00 80.12 191 ILE A N 1
ATOM 1528 C CA . ILE A 1 191 ? -8.108 6.315 12.631 1.00 80.12 191 ILE A CA 1
ATOM 1529 C C . ILE A 1 191 ? -7.097 7.243 13.328 1.00 80.12 191 ILE A C 1
ATOM 1531 O O . ILE A 1 191 ? -6.763 7.047 14.490 1.00 80.12 191 ILE A O 1
ATOM 1535 N N . LEU A 1 192 ? -6.516 8.205 12.598 1.00 82.12 192 LEU A N 1
ATOM 1536 C CA . LEU A 1 192 ? -5.532 9.173 13.109 1.00 82.12 192 LEU A CA 1
ATOM 1537 C C . LEU A 1 192 ? -4.338 8.567 13.874 1.00 82.12 192 LEU A C 1
ATOM 1539 O O . LEU A 1 192 ? -3.751 9.224 14.729 1.00 82.12 192 LEU A O 1
ATOM 1543 N N . CYS A 1 193 ? -3.900 7.357 13.508 1.00 83.06 193 CYS A N 1
ATOM 1544 C CA . CYS A 1 193 ? -2.726 6.703 14.107 1.00 83.06 193 CYS A CA 1
ATOM 1545 C C . CYS A 1 193 ? -1.383 7.393 13.787 1.00 83.06 193 CYS A C 1
ATOM 1547 O O . CYS A 1 193 ? -0.355 7.034 14.350 1.00 83.06 193 CYS A O 1
ATOM 1549 N N . ARG A 1 194 ? -1.372 8.350 12.843 1.00 88.69 194 ARG A N 1
ATOM 1550 C CA . ARG A 1 194 ? -0.207 9.154 12.410 1.00 88.69 194 ARG A CA 1
ATOM 1551 C C . ARG A 1 194 ? 0.972 8.376 11.819 1.00 88.69 194 ARG A C 1
ATOM 1553 O O . ARG A 1 194 ? 1.976 8.993 11.478 1.00 88.69 194 ARG A O 1
ATOM 1560 N N . ARG A 1 195 ? 0.850 7.064 11.590 1.00 90.00 195 ARG A N 1
ATOM 1561 C CA . ARG A 1 195 ? 1.892 6.256 10.929 1.00 90.00 195 ARG A CA 1
ATOM 1562 C C . ARG A 1 195 ? 2.327 6.841 9.581 1.00 90.00 195 ARG A C 1
ATOM 1564 O O . ARG A 1 195 ? 3.517 6.885 9.289 1.00 90.00 195 ARG A O 1
ATOM 1571 N N . CYS A 1 196 ? 1.371 7.332 8.788 1.00 93.00 196 CYS A N 1
ATOM 1572 C CA . CYS A 1 196 ? 1.622 7.972 7.494 1.00 93.00 196 CYS A CA 1
ATOM 1573 C C . CYS A 1 196 ? 2.417 9.285 7.601 1.00 93.00 196 CYS A C 1
ATOM 1575 O O . CYS A 1 196 ? 3.250 9.562 6.741 1.00 93.00 196 CYS A O 1
ATOM 1577 N N . VAL A 1 197 ? 2.185 10.066 8.659 1.00 92.62 197 VAL A N 1
ATOM 1578 C CA . VAL A 1 197 ? 2.938 11.292 8.956 1.00 92.62 197 VAL A CA 1
ATOM 1579 C C . VAL A 1 197 ? 4.354 10.922 9.385 1.00 92.62 197 VAL A C 1
ATOM 1581 O O . VAL A 1 197 ? 5.309 11.396 8.783 1.00 92.62 197 VAL A O 1
ATOM 1584 N N . HIS A 1 198 ? 4.496 9.983 10.326 1.00 90.19 198 HIS A N 1
ATOM 1585 C CA . HIS A 1 198 ? 5.797 9.537 10.830 1.00 90.19 198 HIS A CA 1
ATOM 1586 C C . HIS A 1 198 ? 6.710 8.985 9.721 1.00 90.19 198 HIS A C 1
ATOM 1588 O O . HIS A 1 198 ? 7.855 9.414 9.589 1.00 90.19 198 HIS A O 1
ATOM 1594 N N . ILE A 1 199 ? 6.204 8.090 8.858 1.00 90.38 199 ILE A N 1
ATOM 1595 C CA . ILE A 1 199 ? 7.008 7.569 7.741 1.00 90.38 199 ILE A CA 1
ATOM 1596 C C . ILE A 1 199 ? 7.428 8.697 6.783 1.00 90.38 199 ILE A C 1
ATOM 1598 O O . ILE A 1 199 ? 8.566 8.725 6.326 1.00 90.38 199 ILE A O 1
ATOM 1602 N N . CYS A 1 200 ? 6.546 9.661 6.505 1.00 91.94 200 CYS A N 1
ATOM 1603 C CA . CYS A 1 200 ? 6.819 10.752 5.573 1.00 91.94 200 CYS A CA 1
ATOM 1604 C C . CYS A 1 200 ? 7.827 11.771 6.135 1.00 91.94 200 CYS A C 1
ATOM 1606 O O . CYS A 1 200 ? 8.730 12.205 5.416 1.00 91.94 200 CYS A O 1
ATOM 1608 N N . GLN A 1 201 ? 7.693 12.138 7.409 1.00 89.62 201 GLN A N 1
ATOM 1609 C CA . GLN A 1 201 ? 8.477 13.189 8.065 1.00 89.62 201 GLN A CA 1
ATOM 1610 C C . GLN A 1 201 ? 9.800 12.690 8.642 1.00 89.62 201 GLN A C 1
ATOM 1612 O O . GLN A 1 201 ? 10.848 13.315 8.444 1.00 89.62 201 GLN A O 1
ATOM 1617 N N . ASP A 1 202 ? 9.753 11.584 9.378 1.00 83.88 202 ASP A N 1
ATOM 1618 C CA . ASP A 1 202 ? 10.856 11.163 10.242 1.00 83.88 202 ASP A CA 1
ATOM 1619 C C . ASP A 1 202 ? 11.733 10.114 9.571 1.00 83.88 202 ASP A C 1
ATOM 1621 O O . ASP A 1 202 ? 12.956 10.156 9.697 1.00 83.88 202 ASP A O 1
ATOM 1625 N N . VAL A 1 203 ? 11.123 9.203 8.810 1.00 84.62 203 VAL A N 1
ATOM 1626 C CA . VAL A 1 203 ? 11.866 8.147 8.111 1.00 84.62 203 VAL A CA 1
ATOM 1627 C C . VAL A 1 203 ? 12.366 8.637 6.756 1.00 84.62 203 VAL A C 1
ATOM 1629 O O . VAL A 1 203 ? 13.556 8.536 6.465 1.00 84.62 203 VAL A O 1
ATOM 1632 N N . MET A 1 204 ? 11.467 9.197 5.945 1.00 85.62 204 MET A N 1
ATOM 1633 C CA . MET A 1 204 ? 11.770 9.623 4.576 1.00 85.62 204 MET A CA 1
ATOM 1634 C C . MET A 1 204 ? 12.321 11.053 4.487 1.00 85.62 204 MET A C 1
ATOM 1636 O O . MET A 1 204 ? 12.949 11.403 3.496 1.00 85.62 204 MET A O 1
ATOM 1640 N N . GLY A 1 205 ? 12.059 11.921 5.471 1.00 85.00 205 GLY A N 1
ATOM 1641 C CA . GLY A 1 205 ? 12.460 13.336 5.401 1.00 85.00 205 GLY A CA 1
ATOM 1642 C C . GLY A 1 205 ? 11.774 14.140 4.281 1.00 85.00 205 GLY A C 1
ATOM 1643 O O . GLY A 1 205 ? 12.312 15.147 3.818 1.00 85.00 205 GLY A O 1
ATOM 1644 N N . VAL A 1 206 ? 10.604 13.694 3.816 1.00 89.44 206 VAL A N 1
ATOM 1645 C CA . VAL A 1 206 ? 9.827 14.338 2.741 1.00 89.44 206 VAL A CA 1
ATOM 1646 C C . VAL A 1 206 ? 8.900 15.416 3.301 1.00 89.44 206 VAL A C 1
ATOM 1648 O O . VAL A 1 206 ? 8.782 16.477 2.705 1.00 89.44 206 VAL A O 1
ATOM 1651 N N . ASP A 1 207 ? 8.301 15.186 4.470 1.00 89.94 207 ASP A N 1
ATOM 1652 C CA . ASP A 1 207 ? 7.465 16.180 5.169 1.00 89.94 207 ASP A CA 1
ATOM 1653 C C . ASP A 1 207 ? 6.260 16.713 4.363 1.00 89.94 207 ASP A C 1
ATOM 1655 O O . ASP A 1 207 ? 5.833 17.856 4.496 1.00 89.94 207 ASP A O 1
ATOM 1659 N N . ALA A 1 208 ? 5.679 15.855 3.520 1.00 91.44 208 ALA A N 1
ATOM 1660 C CA . ALA A 1 208 ? 4.507 16.203 2.720 1.00 91.44 208 ALA A CA 1
ATOM 1661 C C . ALA A 1 208 ? 3.174 16.040 3.467 1.00 91.44 208 ALA A C 1
ATOM 1663 O O . ALA A 1 208 ? 2.171 16.613 3.048 1.00 91.44 208 ALA A O 1
ATOM 1664 N N . LEU A 1 209 ? 3.142 15.262 4.553 1.00 91.38 209 LEU A N 1
ATOM 1665 C CA . LEU A 1 209 ? 1.943 14.950 5.335 1.00 91.38 209 LEU A CA 1
ATOM 1666 C C . LEU A 1 209 ? 2.103 15.440 6.769 1.00 91.38 209 LEU A C 1
ATOM 1668 O O . LEU A 1 209 ? 3.119 15.147 7.392 1.00 91.38 209 LEU A O 1
ATOM 1672 N N . GLY A 1 210 ? 1.068 16.076 7.315 1.00 87.56 210 GLY A N 1
ATOM 1673 C CA . GLY A 1 210 ? 1.015 16.510 8.706 1.00 87.56 210 GLY A CA 1
ATOM 1674 C C . GLY A 1 210 ? -0.336 16.234 9.363 1.00 87.56 210 GLY A C 1
ATOM 1675 O O . GLY A 1 210 ? -1.294 15.787 8.730 1.00 87.56 210 GLY A O 1
ATOM 1676 N N . VAL A 1 211 ? -0.403 16.501 10.667 1.00 85.38 211 VAL A N 1
ATOM 1677 C CA . VAL A 1 211 ? -1.675 16.605 11.389 1.00 85.38 211 VAL A CA 1
ATOM 1678 C C . VAL A 1 211 ? -2.052 18.078 11.424 1.00 85.38 211 VAL A C 1
ATOM 1680 O O . VAL A 1 211 ? -1.298 18.883 11.970 1.00 85.38 211 VAL A O 1
ATOM 1683 N N . VAL A 1 212 ? -3.199 18.424 10.849 1.00 79.44 212 VAL A N 1
ATOM 1684 C CA . VAL A 1 212 ? -3.762 19.777 10.934 1.00 79.44 212 VAL A CA 1
ATOM 1685 C C . VAL A 1 212 ? -5.039 19.754 11.763 1.00 79.44 212 VAL A C 1
ATOM 1687 O O . VAL A 1 212 ? -5.580 18.683 12.038 1.00 79.44 212 VAL A O 1
ATOM 1690 N N . GLU A 1 213 ? -5.488 20.931 12.192 1.00 75.69 213 GLU A N 1
ATOM 1691 C CA . GLU A 1 213 ? -6.541 21.101 13.199 1.00 75.69 213 GLU A CA 1
ATOM 1692 C C . GLU A 1 213 ? -6.201 20.484 14.573 1.00 75.69 213 GLU A C 1
ATOM 1694 O O . GLU A 1 213 ? -5.081 20.033 14.834 1.00 75.69 213 GLU A O 1
ATOM 1699 N N . LYS A 1 214 ? -7.143 20.548 15.524 1.00 59.47 214 LYS A N 1
ATOM 1700 C CA . LYS A 1 214 ? -6.941 20.121 16.919 1.00 59.47 214 LYS A CA 1
ATOM 1701 C C . LYS A 1 214 ? -8.158 19.379 17.464 1.00 59.47 214 LYS A C 1
ATOM 1703 O O . LYS A 1 214 ? -9.281 19.594 17.024 1.00 59.47 214 LYS A O 1
ATOM 1708 N N . GLY A 1 215 ? -7.936 18.543 18.479 1.00 60.88 215 GLY A N 1
ATOM 1709 C CA . GLY A 1 215 ? -9.014 17.838 19.179 1.00 60.88 215 GLY A CA 1
ATOM 1710 C C . GLY A 1 215 ? -9.808 16.920 18.247 1.00 60.88 215 GLY A C 1
ATOM 1711 O O . GLY A 1 215 ? -9.212 16.156 17.488 1.00 60.88 215 GLY A O 1
ATOM 1712 N N . SER A 1 216 ? -11.139 17.019 18.293 1.00 60.38 216 SER A N 1
ATOM 1713 C CA . SER A 1 216 ? -12.059 16.277 17.417 1.00 60.38 216 SER A CA 1
ATOM 1714 C C . SER A 1 216 ? -11.909 16.621 15.936 1.00 60.38 216 SER A C 1
ATOM 1716 O O . SER A 1 216 ? -12.302 15.814 15.100 1.00 60.38 216 SER A O 1
ATOM 1718 N N . GLU A 1 217 ? -11.294 17.759 15.599 1.00 65.12 217 GLU A N 1
ATOM 1719 C CA . GLU A 1 217 ? -11.113 18.219 14.216 1.00 65.12 217 GLU A CA 1
ATOM 1720 C C . GLU A 1 217 ? -9.797 17.7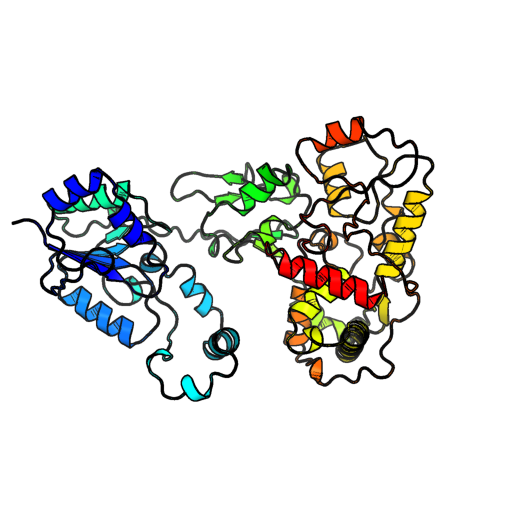53 13.588 1.00 65.12 217 GLU A C 1
ATOM 1722 O O . GLU A 1 217 ? -9.633 17.872 12.381 1.00 65.12 217 GLU A O 1
ATOM 1727 N N . ALA A 1 218 ? -8.876 17.158 14.360 1.00 71.88 218 ALA A N 1
ATOM 1728 C CA . ALA A 1 218 ? -7.545 16.782 13.877 1.00 71.88 218 ALA A CA 1
ATOM 1729 C C . ALA A 1 218 ? -7.579 15.844 12.651 1.00 71.88 218 ALA A C 1
ATOM 1731 O O . ALA A 1 218 ? -7.985 14.691 12.781 1.00 71.88 218 ALA A O 1
ATOM 1732 N N . ILE A 1 219 ? -7.119 16.280 11.478 1.00 82.56 219 ILE A N 1
ATOM 1733 C CA . ILE A 1 219 ? -7.074 15.492 10.229 1.00 82.56 219 ILE A CA 1
ATOM 1734 C C . ILE A 1 219 ? -5.627 15.246 9.795 1.00 82.56 219 ILE A C 1
ATOM 1736 O O . ILE A 1 219 ? -4.728 16.019 10.124 1.00 82.56 219 ILE A O 1
ATOM 1740 N N . ILE A 1 220 ? -5.402 14.198 8.999 1.00 89.25 220 ILE A N 1
ATOM 1741 C CA . ILE A 1 220 ? -4.207 14.155 8.151 1.00 89.25 220 ILE A CA 1
ATOM 1742 C C . ILE A 1 220 ? -4.461 15.068 6.953 1.00 89.25 220 ILE A C 1
ATOM 1744 O O . ILE A 1 220 ? -5.404 14.825 6.204 1.00 89.25 220 ILE A O 1
ATOM 1748 N N . SER A 1 221 ? -3.646 16.106 6.794 1.00 88.88 221 SER A N 1
ATOM 1749 C CA . SER A 1 221 ? -3.608 16.953 5.595 1.00 88.88 221 SER A CA 1
ATOM 1750 C C . SER A 1 221 ? -2.260 17.692 5.524 1.00 88.88 221 SER A C 1
ATOM 1752 O O . SER A 1 221 ? -1.295 17.311 6.190 1.00 88.88 221 SER A O 1
ATOM 1754 N N . THR A 1 222 ? -2.167 18.725 4.698 1.00 87.25 222 THR A N 1
ATOM 1755 C CA . THR A 1 222 ? -1.028 19.634 4.564 1.00 87.25 222 THR A CA 1
ATOM 1756 C C . THR A 1 222 ? -1.346 20.976 5.222 1.00 87.25 222 THR A C 1
ATOM 1758 O O . THR A 1 222 ? -2.524 21.306 5.402 1.00 87.25 222 THR A O 1
ATOM 1761 N N . PRO A 1 223 ? -0.336 21.805 5.548 1.00 79.25 223 PRO A N 1
ATOM 1762 C CA . PRO A 1 223 ? -0.579 23.197 5.908 1.00 79.25 223 PRO A CA 1
ATOM 1763 C C . PRO A 1 223 ? -1.505 23.864 4.880 1.00 79.25 223 PRO A C 1
ATOM 1765 O O . PRO A 1 223 ? -1.306 23.704 3.677 1.00 79.25 223 PRO A O 1
ATOM 1768 N N . GLN A 1 224 ? -2.534 24.567 5.360 1.00 81.62 224 GLN A N 1
ATOM 1769 C CA . GLN A 1 224 ? -3.543 25.248 4.529 1.00 81.62 224 GLN A CA 1
ATOM 1770 C C . GLN A 1 224 ? -4.337 24.339 3.565 1.00 81.62 224 GLN A C 1
ATOM 1772 O O . GLN A 1 224 ? -5.002 24.855 2.675 1.00 81.62 224 GLN A O 1
ATOM 1777 N N . ASP A 1 225 ? -4.284 23.012 3.732 1.00 84.62 225 ASP A N 1
ATOM 1778 C CA . ASP A 1 225 ? -4.998 22.033 2.899 1.00 84.62 225 ASP A CA 1
ATOM 1779 C C . ASP A 1 225 ? -4.769 22.210 1.384 1.00 84.62 225 ASP A C 1
ATOM 1781 O O . ASP A 1 225 ? -5.672 22.068 0.564 1.00 84.62 225 ASP A O 1
ATOM 1785 N N . ILE A 1 226 ? -3.536 22.527 0.991 1.00 87.00 226 ILE A N 1
ATOM 1786 C CA . ILE A 1 226 ? -3.128 22.683 -0.415 1.00 87.00 226 ILE A CA 1
ATOM 1787 C C . ILE A 1 226 ? -2.993 21.348 -1.175 1.00 87.00 226 ILE A C 1
ATOM 1789 O O . ILE A 1 226 ? -2.873 21.345 -2.399 1.00 87.00 226 ILE A O 1
ATOM 1793 N N . GLY A 1 227 ? -3.055 20.215 -0.468 1.00 88.56 227 GLY A N 1
ATOM 1794 C CA . GLY A 1 227 ? -2.903 18.869 -1.024 1.00 88.56 227 GLY A CA 1
ATOM 1795 C C . GLY A 1 227 ? -1.450 18.386 -1.024 1.00 88.56 227 GLY A C 1
ATOM 1796 O O . GLY A 1 227 ? -0.507 19.175 -1.015 1.00 88.56 227 GLY A O 1
ATOM 1797 N N . PHE A 1 228 ? -1.259 17.063 -1.021 1.00 91.88 228 PHE A N 1
ATOM 1798 C CA . PHE A 1 228 ? 0.057 16.447 -0.778 1.00 91.88 228 PHE A CA 1
ATOM 1799 C C . PHE A 1 228 ? 1.111 16.862 -1.806 1.00 91.88 228 PHE A C 1
ATOM 1801 O O . PHE A 1 228 ? 2.241 17.175 -1.443 1.00 91.88 228 PHE A O 1
ATOM 1808 N N . ASP A 1 229 ? 0.732 16.885 -3.082 1.00 89.88 229 ASP A N 1
ATOM 1809 C CA . ASP A 1 229 ? 1.628 17.208 -4.194 1.00 89.88 229 ASP A CA 1
ATOM 1810 C C . ASP A 1 229 ? 2.144 18.646 -4.111 1.00 89.88 229 ASP A C 1
ATOM 1812 O O . ASP A 1 229 ? 3.338 18.866 -4.262 1.00 89.88 229 ASP A O 1
ATOM 1816 N N . ALA A 1 230 ? 1.279 19.604 -3.765 1.00 88.69 230 ALA A N 1
ATOM 1817 C CA . ALA A 1 230 ? 1.671 21.001 -3.576 1.00 88.69 230 ALA A CA 1
ATOM 1818 C C . ALA A 1 230 ? 2.540 21.229 -2.322 1.00 88.69 230 ALA A C 1
ATOM 1820 O O . ALA A 1 230 ? 3.105 22.306 -2.155 1.00 88.69 230 ALA A O 1
ATOM 1821 N N . ASN A 1 231 ? 2.650 20.228 -1.444 1.00 91.56 231 ASN A N 1
ATOM 1822 C CA . ASN A 1 231 ? 3.454 20.260 -0.225 1.00 91.56 231 ASN A CA 1
ATOM 1823 C C . ASN A 1 231 ? 4.711 19.367 -0.332 1.00 91.56 231 ASN A C 1
ATOM 1825 O O . ASN A 1 231 ? 5.160 18.800 0.662 1.00 91.56 231 ASN A O 1
ATOM 1829 N N . GLY A 1 232 ? 5.263 19.186 -1.538 1.00 91.38 232 GLY A N 1
ATOM 1830 C CA . GLY A 1 232 ? 6.526 18.467 -1.752 1.00 91.38 232 GLY A CA 1
ATOM 1831 C C . GLY A 1 232 ? 6.420 16.938 -1.697 1.00 91.38 232 GLY A C 1
ATOM 1832 O O . GLY A 1 232 ? 7.409 16.249 -1.430 1.00 91.38 232 GLY A O 1
ATOM 1833 N N . CYS A 1 233 ? 5.230 16.365 -1.914 1.00 94.00 233 CYS A N 1
ATOM 1834 C CA . CYS A 1 233 ? 5.073 14.914 -2.012 1.00 94.00 233 CYS A CA 1
ATOM 1835 C C . CYS A 1 233 ? 5.849 14.355 -3.210 1.00 94.00 233 CYS A C 1
ATOM 1837 O O . CYS A 1 233 ? 5.554 14.644 -4.363 1.00 94.00 233 CYS A O 1
ATOM 1839 N N . ILE A 1 234 ? 6.770 13.429 -2.939 1.00 94.44 234 ILE A N 1
ATOM 1840 C CA . ILE A 1 234 ? 7.548 12.729 -3.978 1.00 94.44 234 ILE A CA 1
ATOM 1841 C C . ILE A 1 234 ? 6.835 11.504 -4.568 1.00 94.44 234 ILE A C 1
ATOM 1843 O O . ILE A 1 234 ? 7.424 10.735 -5.338 1.00 94.44 234 ILE A O 1
ATOM 1847 N N . ARG A 1 235 ? 5.580 11.277 -4.158 1.00 94.44 235 ARG A N 1
ATOM 1848 C CA . ARG A 1 235 ? 4.691 10.217 -4.661 1.00 94.44 235 ARG A CA 1
ATOM 1849 C C . ARG A 1 235 ? 5.261 8.800 -4.498 1.00 94.44 235 ARG A C 1
ATOM 1851 O O . ARG A 1 235 ? 4.934 7.897 -5.259 1.00 94.44 235 ARG A O 1
ATOM 1858 N N . CYS A 1 236 ? 6.094 8.574 -3.479 1.00 93.56 236 CYS A N 1
ATOM 1859 C CA . CYS A 1 236 ? 6.719 7.267 -3.224 1.00 93.56 236 CYS A CA 1
ATOM 1860 C C . CYS A 1 236 ? 5.748 6.210 -2.670 1.00 93.56 236 CYS A C 1
ATOM 1862 O O . CYS A 1 236 ? 6.054 5.019 -2.693 1.00 93.56 236 CYS A O 1
ATOM 1864 N N . GLY A 1 237 ? 4.597 6.641 -2.139 1.00 93.25 237 GLY A N 1
ATOM 1865 C CA . GLY A 1 237 ? 3.549 5.767 -1.608 1.00 93.25 237 GLY A CA 1
ATOM 1866 C C . GLY A 1 237 ? 3.888 5.055 -0.291 1.00 93.25 237 GLY A C 1
ATOM 1867 O O . GLY A 1 237 ? 3.114 4.214 0.147 1.00 93.25 237 GLY A O 1
ATOM 1868 N N . GLN A 1 238 ? 4.975 5.409 0.405 1.00 92.44 238 GLN A N 1
ATOM 1869 C CA . GLN A 1 238 ? 5.309 4.814 1.716 1.00 92.44 238 GLN A CA 1
ATOM 1870 C C . GLN A 1 238 ? 4.249 5.106 2.801 1.00 92.44 238 GLN A C 1
ATOM 1872 O O . GLN A 1 238 ? 4.097 4.378 3.777 1.00 92.44 238 GLN A O 1
ATOM 1877 N N . CYS A 1 239 ? 3.455 6.165 2.631 1.00 92.88 239 CYS A N 1
ATOM 1878 C CA . CYS A 1 239 ? 2.312 6.437 3.498 1.00 92.88 239 CYS A CA 1
ATOM 1879 C C . CYS A 1 239 ? 1.147 5.451 3.275 1.00 92.88 239 CYS A C 1
ATOM 1881 O O . CYS A 1 239 ? 0.421 5.154 4.224 1.00 92.88 239 CYS A O 1
ATOM 1883 N N . ILE A 1 240 ? 1.007 4.906 2.059 1.00 92.25 240 ILE A N 1
ATOM 1884 C CA . ILE A 1 240 ? 0.070 3.823 1.732 1.00 92.25 240 ILE A CA 1
ATOM 1885 C C . ILE A 1 240 ? 0.545 2.543 2.421 1.00 92.25 240 ILE A C 1
ATOM 1887 O O . ILE A 1 240 ? -0.257 1.874 3.068 1.00 92.25 240 ILE A O 1
ATOM 1891 N N . SER A 1 241 ? 1.852 2.246 2.361 1.00 84.56 241 SER A N 1
ATOM 1892 C CA . SER A 1 241 ? 2.396 0.995 2.903 1.00 84.56 241 SER A CA 1
ATOM 1893 C C . SER A 1 241 ? 2.248 0.848 4.420 1.00 84.56 241 SER A C 1
ATOM 1895 O O . SER A 1 241 ? 2.152 -0.258 4.944 1.00 84.56 241 SER A O 1
ATOM 1897 N N . THR A 1 242 ? 2.182 1.965 5.141 1.00 88.00 242 THR A N 1
ATOM 1898 C CA . THR A 1 242 ? 2.049 1.972 6.602 1.00 88.00 242 THR A CA 1
ATOM 1899 C C . THR A 1 242 ? 0.615 2.216 7.085 1.00 88.00 242 THR A C 1
ATOM 1901 O O . THR A 1 242 ? 0.374 2.242 8.291 1.00 88.00 242 THR A O 1
ATOM 1904 N N . CYS A 1 243 ? -0.349 2.445 6.187 1.00 89.62 243 CYS A N 1
ATOM 1905 C CA . CYS A 1 243 ? -1.724 2.736 6.581 1.00 89.62 243 CYS A CA 1
ATOM 1906 C C . CYS A 1 243 ? -2.444 1.448 7.027 1.00 89.62 243 CYS A C 1
ATOM 1908 O O . CYS A 1 243 ? -2.682 0.581 6.191 1.00 89.62 243 CYS A O 1
ATOM 1910 N N . PRO A 1 244 ? -2.865 1.318 8.301 1.00 83.00 244 PRO A N 1
ATOM 1911 C CA . PRO A 1 244 ? -3.445 0.066 8.803 1.00 83.00 244 PRO A CA 1
ATOM 1912 C C . PRO A 1 244 ? -4.898 -0.175 8.364 1.00 83.00 244 PRO A C 1
ATOM 1914 O O . PRO A 1 244 ? -5.433 -1.254 8.568 1.00 83.00 244 PRO A O 1
ATOM 1917 N N . VAL A 1 245 ? -5.552 0.844 7.804 1.00 82.81 245 VAL A N 1
ATOM 1918 C CA . VAL A 1 245 ? -7.009 0.889 7.574 1.00 82.81 245 VAL A CA 1
ATOM 1919 C C . VAL A 1 245 ? -7.377 1.203 6.121 1.00 82.81 245 VAL A C 1
ATOM 1921 O O . VAL A 1 245 ? -8.543 1.424 5.803 1.00 82.81 245 VAL A O 1
ATOM 1924 N N . GLY A 1 246 ? -6.386 1.297 5.227 1.00 88.44 246 GLY A N 1
ATOM 1925 C CA . GLY A 1 246 ? -6.620 1.655 3.823 1.00 88.44 246 GLY A CA 1
ATOM 1926 C C . GLY A 1 246 ? -7.201 3.063 3.622 1.00 88.44 246 GLY A C 1
ATOM 1927 O O . GLY A 1 246 ? -7.855 3.328 2.616 1.00 88.44 246 GLY A O 1
ATOM 1928 N N . ALA A 1 247 ? -6.984 3.978 4.575 1.00 90.25 247 ALA A N 1
ATOM 1929 C CA . ALA A 1 247 ? -7.310 5.395 4.409 1.00 90.25 247 ALA A CA 1
ATOM 1930 C C . ALA A 1 247 ? -6.441 6.070 3.346 1.00 90.25 247 ALA A C 1
ATOM 1932 O O . ALA A 1 247 ? -6.877 7.043 2.746 1.00 90.25 247 ALA A O 1
ATOM 1933 N N . LEU A 1 248 ? -5.235 5.563 3.096 1.00 92.38 248 LEU A N 1
ATOM 1934 C CA . LEU A 1 248 ? -4.387 5.989 1.989 1.00 92.38 248 LEU A CA 1
ATOM 1935 C C . LEU A 1 248 ? -4.315 4.870 0.956 1.00 92.38 248 LEU A C 1
ATOM 1937 O O . LEU A 1 248 ? -4.154 3.706 1.317 1.00 92.38 248 LEU A O 1
ATOM 1941 N N . GLY A 1 249 ? -4.418 5.224 -0.320 1.00 91.56 249 GLY A N 1
ATOM 1942 C CA . GLY A 1 249 ? -4.373 4.273 -1.425 1.00 91.56 249 GLY A CA 1
ATOM 1943 C C . GLY A 1 249 ? -3.839 4.899 -2.704 1.00 91.56 249 GLY A C 1
ATOM 1944 O O . GLY A 1 249 ? -3.636 6.107 -2.794 1.00 91.56 249 GLY A O 1
ATOM 1945 N N . ASN A 1 250 ? -3.615 4.069 -3.716 1.00 90.88 250 ASN A N 1
ATOM 1946 C CA . ASN A 1 250 ? -3.279 4.546 -5.052 1.00 90.88 250 ASN A CA 1
ATOM 1947 C C . ASN A 1 250 ? -4.550 4.905 -5.826 1.00 90.88 250 ASN A C 1
ATOM 1949 O O . ASN A 1 250 ? -5.567 4.220 -5.706 1.00 90.88 250 ASN A O 1
ATOM 1953 N N . ARG A 1 251 ? -4.474 5.911 -6.700 1.00 89.38 251 ARG A N 1
ATOM 1954 C CA . ARG A 1 251 ? -5.496 6.118 -7.733 1.00 89.38 251 ARG A CA 1
ATOM 1955 C C . ARG A 1 251 ? -5.561 4.887 -8.650 1.00 89.38 251 ARG A C 1
ATOM 1957 O O . ARG A 1 251 ? -4.548 4.515 -9.245 1.00 89.38 251 ARG A O 1
ATOM 1964 N N . SER A 1 252 ? -6.730 4.259 -8.767 1.00 91.44 252 SER A N 1
ATOM 1965 C CA . SER A 1 252 ? -6.947 3.083 -9.623 1.00 91.44 252 SER A CA 1
ATOM 1966 C C . SER A 1 252 ? -7.571 3.503 -10.958 1.00 91.44 252 SER A C 1
ATOM 1968 O O . SER A 1 252 ? -8.606 4.166 -10.936 1.00 91.44 252 SER A O 1
ATOM 1970 N N . PRO A 1 253 ? -6.973 3.153 -12.113 1.00 93.81 253 PRO A N 1
ATOM 1971 C CA . PRO A 1 253 ? -7.595 3.361 -13.418 1.00 93.81 253 PRO A CA 1
ATOM 1972 C C . PRO A 1 253 ? -8.372 2.128 -13.918 1.00 93.81 253 PRO A C 1
ATOM 1974 O O . PRO A 1 253 ? -8.762 2.090 -15.083 1.00 93.81 253 PRO A O 1
ATOM 1977 N N . VAL A 1 254 ? -8.531 1.095 -13.081 1.00 96.19 254 VAL A N 1
ATOM 1978 C CA . VAL A 1 254 ? -8.959 -0.244 -13.512 1.00 96.19 254 VAL A CA 1
ATOM 1979 C C . VAL A 1 254 ? -10.347 -0.230 -14.138 1.00 96.19 254 VAL A C 1
ATOM 1981 O O . VAL A 1 254 ? -10.521 -0.810 -15.205 1.00 96.19 254 VAL A O 1
ATOM 1984 N N . GLU A 1 255 ? -11.295 0.498 -13.548 1.00 95.12 255 GLU A N 1
ATOM 1985 C CA . GLU A 1 255 ? -12.659 0.587 -14.070 1.00 95.12 255 GLU A CA 1
ATOM 1986 C C . GLU A 1 255 ? -12.687 1.121 -15.510 1.00 95.12 255 GLU A C 1
ATOM 1988 O O . GLU A 1 255 ? -13.253 0.491 -16.407 1.00 95.12 255 GLU A O 1
ATOM 1993 N N . THR A 1 256 ? -12.005 2.241 -15.761 1.00 94.88 256 THR A N 1
ATOM 1994 C CA . THR A 1 256 ? -11.908 2.833 -17.100 1.00 94.88 256 THR A CA 1
ATOM 1995 C C . THR A 1 256 ? -11.153 1.915 -18.061 1.00 94.88 256 THR A C 1
ATOM 1997 O O . THR A 1 256 ? -11.598 1.694 -19.188 1.00 94.88 256 THR A O 1
ATOM 2000 N N . LEU A 1 257 ? -10.033 1.333 -17.622 1.00 96.31 257 LEU A N 1
ATOM 2001 C CA . LEU A 1 257 ? -9.230 0.432 -18.445 1.00 96.31 257 LEU A CA 1
ATOM 2002 C C . LEU A 1 257 ? -10.017 -0.822 -18.853 1.00 96.31 257 LEU A C 1
ATOM 2004 O O . LEU A 1 257 ? -9.980 -1.202 -20.023 1.00 96.31 257 LEU A O 1
ATOM 2008 N N . ALA A 1 258 ? -10.774 -1.433 -17.941 1.00 96.12 258 ALA A N 1
ATOM 2009 C CA . ALA A 1 258 ? -11.594 -2.611 -18.221 1.00 96.12 258 ALA A CA 1
ATOM 2010 C C . ALA A 1 258 ? -12.615 -2.347 -19.346 1.00 96.12 258 ALA A C 1
ATOM 2012 O O . ALA A 1 258 ? -12.841 -3.200 -20.206 1.00 96.12 258 ALA A O 1
ATOM 2013 N N . MET A 1 259 ? -13.177 -1.134 -19.409 1.00 93.88 259 MET A N 1
ATOM 2014 C CA . MET A 1 259 ? -14.112 -0.732 -20.468 1.00 93.88 259 MET A CA 1
ATOM 2015 C C . MET A 1 259 ? -13.443 -0.452 -21.822 1.00 93.88 259 MET A C 1
ATOM 2017 O O . MET A 1 259 ? -14.127 -0.433 -22.857 1.00 93.88 259 MET A O 1
ATOM 2021 N N . GLU A 1 260 ? -12.135 -0.193 -21.832 1.00 93.44 260 GLU A N 1
ATOM 2022 C CA . GLU A 1 260 ? -11.402 0.317 -22.990 1.00 93.44 260 GLU A CA 1
ATOM 2023 C C . GLU A 1 260 ? -10.368 -0.645 -23.575 1.00 93.44 260 GLU A C 1
ATOM 2025 O O . GLU A 1 260 ? -10.058 -0.515 -24.761 1.00 93.44 260 GLU A O 1
ATOM 2030 N N . VAL A 1 261 ? -9.858 -1.613 -22.806 1.00 93.00 261 VAL A N 1
ATOM 2031 C CA . VAL A 1 261 ? -8.721 -2.467 -23.198 1.00 93.00 261 VAL A CA 1
ATOM 2032 C C . VAL A 1 261 ? -8.943 -3.147 -24.556 1.00 93.00 261 VAL A C 1
ATOM 2034 O O . VAL A 1 261 ? -8.103 -3.037 -25.447 1.00 93.00 261 VAL A O 1
ATOM 2037 N N . LYS A 1 262 ? -10.140 -3.706 -24.790 1.00 87.50 262 LYS A N 1
ATOM 2038 C CA . LYS A 1 262 ? -10.519 -4.337 -26.070 1.00 87.50 262 LYS A CA 1
ATOM 2039 C C . LYS A 1 262 ? -10.769 -3.339 -27.209 1.00 87.50 262 LYS A C 1
ATOM 2041 O O . LYS A 1 262 ? -10.732 -3.717 -28.377 1.00 87.50 262 LYS A O 1
ATOM 2046 N N . LYS A 1 263 ? -11.045 -2.069 -26.896 1.00 89.00 263 LYS A N 1
ATOM 2047 C CA . LYS A 1 263 ? -11.396 -1.022 -27.874 1.00 89.00 263 LYS A CA 1
ATOM 2048 C C . LYS A 1 263 ? -10.170 -0.262 -28.374 1.00 89.00 263 LYS A C 1
ATOM 2050 O O . LYS A 1 263 ? -10.079 0.032 -29.562 1.00 89.00 263 LYS A O 1
ATOM 2055 N N . LYS A 1 264 ? -9.241 0.066 -27.471 1.00 85.19 264 LYS A N 1
ATOM 2056 C CA . LYS A 1 264 ? -8.114 0.976 -27.733 1.00 85.19 264 LYS A CA 1
ATOM 2057 C C . LYS A 1 264 ? -6.853 0.299 -28.264 1.00 85.19 264 LYS A C 1
ATOM 2059 O O . LYS A 1 264 ? -5.891 1.004 -28.540 1.00 85.19 264 LYS A O 1
ATOM 2064 N N . LYS A 1 265 ? -6.863 -1.028 -28.462 1.00 88.31 265 LYS A N 1
ATOM 2065 C CA . LYS A 1 265 ? -5.719 -1.769 -29.026 1.00 88.31 265 LYS A CA 1
ATOM 2066 C C . LYS A 1 265 ? -4.416 -1.480 -28.258 1.00 88.31 265 LYS A C 1
ATOM 2068 O O . LYS A 1 265 ? -3.375 -1.221 -28.852 1.00 88.31 265 LYS A O 1
ATOM 2073 N N . LEU A 1 266 ? -4.500 -1.484 -26.929 1.00 93.94 266 LEU A N 1
ATOM 2074 C CA . LEU A 1 266 ? -3.393 -1.086 -26.062 1.00 93.94 266 LEU A CA 1
ATOM 2075 C C . LEU A 1 266 ? -2.284 -2.142 -26.058 1.00 93.94 266 LEU A C 1
ATOM 2077 O O . LEU A 1 266 ? -2.555 -3.343 -26.104 1.00 93.94 266 LEU A O 1
ATOM 2081 N N . SER A 1 267 ? -1.039 -1.686 -25.955 1.00 95.69 267 SER A N 1
ATOM 2082 C CA . SER A 1 267 ? 0.088 -2.519 -25.514 1.00 95.69 267 SER A CA 1
ATOM 2083 C C . SER A 1 267 ? 0.249 -2.405 -23.997 1.00 95.69 267 SER A C 1
ATOM 2085 O O . SER A 1 267 ? -0.235 -1.445 -23.395 1.00 95.69 267 SER A O 1
ATOM 2087 N N . ILE A 1 268 ? 0.928 -3.360 -23.369 1.00 97.88 268 ILE A N 1
ATOM 2088 C CA . ILE A 1 268 ? 1.257 -3.308 -21.941 1.00 97.88 268 ILE A CA 1
ATOM 2089 C C . ILE A 1 268 ? 2.730 -3.634 -21.716 1.00 97.88 268 ILE A C 1
ATOM 2091 O O . ILE A 1 268 ? 3.235 -4.565 -22.328 1.00 97.88 268 ILE A O 1
ATOM 2095 N N . ALA A 1 269 ? 3.416 -2.884 -20.856 1.00 98.31 269 ALA A N 1
ATOM 2096 C CA . ALA A 1 269 ? 4.781 -3.173 -20.421 1.00 98.31 269 ALA A CA 1
ATOM 2097 C C . ALA A 1 269 ? 4.796 -3.673 -18.971 1.00 98.31 269 ALA A C 1
ATOM 2099 O O . ALA A 1 269 ? 4.130 -3.087 -18.112 1.00 98.31 269 ALA A O 1
ATOM 2100 N N . LEU A 1 270 ? 5.554 -4.740 -18.703 1.00 98.31 270 LEU A N 1
ATOM 2101 C CA . LEU A 1 270 ? 5.669 -5.356 -17.378 1.00 98.31 270 LEU A CA 1
ATOM 2102 C C . LEU A 1 270 ? 7.030 -5.089 -16.742 1.00 98.31 270 LEU A C 1
ATOM 2104 O O . LEU A 1 270 ? 8.062 -5.465 -17.294 1.00 98.31 270 LEU A O 1
ATOM 2108 N N . ASP A 1 271 ? 7.011 -4.472 -15.565 1.00 98.31 271 ASP A N 1
ATOM 2109 C CA . ASP A 1 271 ? 8.140 -4.412 -14.639 1.00 98.31 271 ASP A CA 1
ATOM 2110 C C . ASP A 1 271 ? 8.187 -5.700 -13.801 1.00 98.31 271 ASP A C 1
ATOM 2112 O O . ASP A 1 271 ? 7.186 -6.080 -13.180 1.00 98.31 271 ASP A O 1
ATOM 2116 N N . SER A 1 272 ? 9.337 -6.377 -13.774 1.00 97.12 272 SER A N 1
ATOM 2117 C CA . SER A 1 272 ? 9.480 -7.654 -13.060 1.00 97.12 272 SER A CA 1
ATOM 2118 C C . SER A 1 272 ? 9.233 -7.544 -11.556 1.00 97.12 272 SER A C 1
ATOM 2120 O O . SER A 1 272 ? 8.708 -8.484 -10.963 1.00 97.12 272 SER A O 1
ATOM 2122 N N . VAL A 1 273 ? 9.534 -6.407 -10.920 1.00 96.94 273 VAL A N 1
ATOM 2123 C CA . VAL A 1 273 ? 9.275 -6.204 -9.485 1.00 96.94 273 VAL A CA 1
ATOM 2124 C C . VAL A 1 273 ? 7.781 -6.024 -9.220 1.00 96.94 273 VAL A C 1
ATOM 2126 O O . VAL A 1 273 ? 7.268 -6.490 -8.202 1.00 96.94 273 VAL A O 1
ATOM 2129 N N . ALA A 1 274 ? 7.051 -5.374 -10.130 1.00 97.56 274 ALA A N 1
ATOM 2130 C CA . ALA A 1 274 ? 5.592 -5.341 -10.036 1.00 97.56 274 ALA A CA 1
ATOM 2131 C C . ALA A 1 274 ? 4.990 -6.738 -10.226 1.00 97.56 274 ALA A C 1
ATOM 2133 O O . ALA A 1 274 ? 4.051 -7.105 -9.519 1.00 97.56 274 ALA A O 1
ATOM 2134 N N . LEU A 1 275 ? 5.548 -7.509 -11.163 1.00 97.75 275 LEU A N 1
ATOM 2135 C CA . LEU A 1 275 ? 5.133 -8.877 -11.442 1.00 97.75 275 LEU A CA 1
ATOM 2136 C C . LEU A 1 275 ? 5.382 -9.800 -10.243 1.00 97.75 275 LEU A C 1
ATOM 2138 O O . LEU A 1 275 ? 4.469 -10.521 -9.858 1.00 97.75 275 LEU A O 1
ATOM 2142 N N . SER A 1 276 ? 6.548 -9.729 -9.594 1.00 97.06 276 SER A N 1
ATOM 2143 C CA . SER A 1 276 ? 6.844 -10.548 -8.410 1.00 97.06 276 SER A CA 1
ATOM 2144 C C . SER A 1 276 ? 5.879 -10.253 -7.258 1.00 97.06 276 SER A C 1
ATOM 2146 O O . SER A 1 276 ? 5.355 -11.163 -6.618 1.00 97.06 276 SER A O 1
ATOM 2148 N N . ALA A 1 277 ? 5.559 -8.975 -7.044 1.00 96.12 277 ALA A N 1
ATOM 2149 C CA . ALA A 1 277 ? 4.591 -8.544 -6.043 1.00 96.12 277 ALA A CA 1
ATOM 2150 C C . ALA A 1 277 ? 3.147 -8.978 -6.369 1.00 96.12 277 ALA A C 1
ATOM 2152 O O . ALA A 1 277 ? 2.361 -9.230 -5.454 1.00 96.12 277 ALA A O 1
ATOM 2153 N N . PHE A 1 278 ? 2.790 -9.055 -7.655 1.00 97.00 278 PHE A N 1
ATOM 2154 C CA . PHE A 1 278 ? 1.516 -9.605 -8.121 1.00 97.00 278 PHE A CA 1
ATOM 2155 C C . PHE A 1 278 ? 1.453 -11.124 -7.898 1.00 97.00 278 PHE A C 1
ATOM 2157 O O . PHE A 1 278 ? 0.496 -11.610 -7.299 1.00 97.00 278 PHE A O 1
ATOM 2164 N N . VAL A 1 279 ? 2.491 -11.854 -8.322 1.00 96.69 279 VAL A N 1
ATOM 2165 C CA . VAL A 1 279 ? 2.588 -13.317 -8.216 1.00 96.69 279 VAL A CA 1
ATOM 2166 C C . VAL A 1 279 ? 2.521 -13.770 -6.762 1.00 96.69 279 VAL A C 1
ATOM 2168 O O . VAL A 1 279 ? 1.739 -14.663 -6.460 1.00 96.69 279 VAL A O 1
ATOM 2171 N N . GLN A 1 280 ? 3.226 -13.095 -5.847 1.00 94.69 280 GLN A N 1
ATOM 2172 C CA . GLN A 1 280 ? 3.180 -13.383 -4.406 1.00 94.69 280 GLN A CA 1
ATOM 2173 C C . GLN A 1 280 ? 1.760 -13.331 -3.812 1.00 94.69 280 GLN A C 1
ATOM 2175 O O . GLN A 1 280 ? 1.482 -13.970 -2.804 1.00 94.69 280 GLN A O 1
ATOM 2180 N N . LYS A 1 281 ? 0.845 -12.545 -4.393 1.00 92.31 281 LYS A N 1
ATOM 2181 C CA . LYS A 1 281 ? -0.551 -12.449 -3.930 1.00 92.31 281 LYS A CA 1
ATOM 2182 C C . LYS A 1 281 ? -1.505 -13.377 -4.677 1.00 92.31 281 LYS A C 1
ATOM 2184 O O . LYS A 1 281 ? -2.695 -13.384 -4.369 1.00 92.31 281 LYS A O 1
ATOM 2189 N N . HIS A 1 282 ? -1.012 -14.137 -5.647 1.00 93.12 282 HIS A N 1
ATOM 2190 C CA . HIS A 1 282 ? -1.817 -15.052 -6.433 1.00 93.12 282 HIS A CA 1
ATOM 2191 C C . HIS A 1 282 ? -1.657 -16.487 -5.924 1.00 93.12 282 HIS A C 1
ATOM 2193 O O . HIS A 1 282 ? -0.556 -17.031 -5.911 1.00 93.12 282 HIS A O 1
ATOM 2199 N N . ASN A 1 283 ? -2.777 -17.129 -5.582 1.00 89.19 283 ASN A N 1
ATOM 2200 C CA . ASN A 1 283 ? -2.799 -18.430 -4.903 1.00 89.19 283 ASN A CA 1
ATOM 2201 C C . ASN A 1 283 ? -1.956 -19.511 -5.593 1.00 89.19 283 ASN A C 1
ATOM 2203 O O . ASN A 1 283 ? -1.181 -20.193 -4.926 1.00 89.19 283 ASN A O 1
ATOM 2207 N N . THR A 1 284 ? -2.103 -19.650 -6.911 1.00 92.44 284 THR A N 1
ATOM 2208 C CA . THR A 1 284 ? -1.447 -20.714 -7.685 1.00 92.44 284 THR A CA 1
ATOM 2209 C C . THR A 1 284 ? -0.092 -20.281 -8.244 1.00 92.44 284 THR A C 1
ATOM 2211 O O . THR A 1 284 ? 0.874 -21.029 -8.140 1.00 92.44 284 THR A O 1
ATOM 2214 N N . LEU A 1 285 ? 0.023 -19.065 -8.792 1.00 95.44 285 LEU A N 1
ATOM 2215 C CA . LEU A 1 285 ? 1.273 -18.591 -9.395 1.00 95.44 285 LEU A CA 1
ATOM 2216 C C . LEU A 1 285 ? 2.423 -18.464 -8.385 1.00 95.44 285 LEU A C 1
ATOM 2218 O O . LEU A 1 285 ? 3.569 -18.663 -8.773 1.00 95.44 285 LEU A O 1
ATOM 2222 N N . GLN A 1 286 ? 2.145 -18.164 -7.108 1.00 94.50 286 GLN A N 1
ATOM 2223 C CA . GLN A 1 286 ? 3.187 -18.002 -6.080 1.00 94.50 286 GLN A CA 1
ATOM 2224 C C . GLN A 1 286 ? 4.014 -19.274 -5.822 1.00 94.50 286 GLN A C 1
ATOM 2226 O O . GLN A 1 286 ? 5.124 -19.175 -5.315 1.00 94.50 286 GLN A O 1
ATOM 2231 N N . VAL A 1 287 ? 3.475 -20.459 -6.142 1.00 94.31 287 VAL A N 1
ATOM 2232 C CA . VAL A 1 287 ? 4.161 -21.754 -5.968 1.00 94.31 287 VAL A CA 1
ATOM 2233 C C . VAL A 1 287 ? 4.709 -22.320 -7.281 1.00 94.31 287 VAL A C 1
ATOM 2235 O O . VAL A 1 287 ? 5.203 -23.446 -7.306 1.00 94.31 287 VAL A O 1
ATOM 2238 N N . MET A 1 288 ? 4.578 -21.582 -8.387 1.00 95.56 288 MET A N 1
ATOM 2239 C CA . MET A 1 288 ? 5.130 -21.974 -9.681 1.00 95.56 288 MET A CA 1
ATOM 2240 C C . MET A 1 288 ? 6.563 -21.474 -9.839 1.00 95.56 288 MET A C 1
ATOM 2242 O O . MET A 1 288 ? 6.943 -20.449 -9.275 1.00 95.56 288 MET A O 1
ATOM 2246 N N . GLU A 1 289 ? 7.314 -22.144 -10.713 1.00 96.25 289 GLU A N 1
ATOM 2247 C CA . GLU A 1 289 ? 8.571 -21.604 -11.229 1.00 96.25 289 GLU A CA 1
ATOM 2248 C C . GLU A 1 289 ? 8.342 -20.196 -11.818 1.00 96.25 289 GLU A C 1
ATOM 2250 O O . GLU A 1 289 ? 7.383 -20.010 -12.584 1.00 96.25 289 GLU A O 1
ATOM 2255 N N . PRO A 1 290 ? 9.196 -19.202 -11.512 1.00 96.50 290 PRO A N 1
ATOM 2256 C CA . PRO A 1 290 ? 8.973 -17.812 -11.908 1.00 96.50 290 PRO A CA 1
ATOM 2257 C C . PRO A 1 290 ? 8.728 -17.598 -13.405 1.00 96.50 290 PRO A C 1
ATOM 2259 O O . PRO A 1 290 ? 7.824 -16.852 -13.781 1.00 96.50 290 PRO A O 1
ATOM 2262 N N . GLU A 1 291 ? 9.481 -18.286 -14.269 1.00 95.25 291 GLU A N 1
ATOM 2263 C CA . GLU A 1 291 ? 9.307 -18.205 -15.726 1.00 95.25 291 GLU A CA 1
ATOM 2264 C C . GLU A 1 291 ? 7.928 -18.714 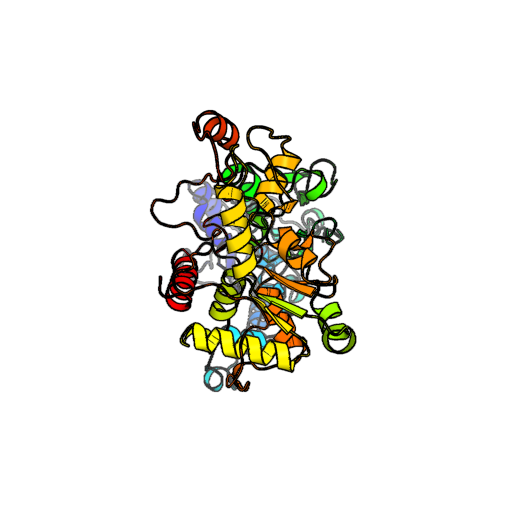-16.170 1.00 95.25 291 GLU A C 1
ATOM 2266 O O . GLU A 1 291 ? 7.307 -18.159 -17.078 1.00 95.25 291 GLU A O 1
ATOM 2271 N N . LEU A 1 292 ? 7.419 -19.763 -15.518 1.00 96.81 292 LEU A N 1
ATOM 2272 C CA . LEU A 1 292 ? 6.093 -20.295 -15.807 1.00 96.81 292 LEU A CA 1
ATOM 2273 C C . LEU A 1 292 ? 5.010 -19.309 -15.355 1.00 96.81 292 LEU A C 1
ATOM 2275 O O . LEU A 1 292 ? 4.101 -19.014 -16.131 1.00 96.81 292 LEU A O 1
ATOM 2279 N N . ALA A 1 293 ? 5.135 -18.749 -14.149 1.00 97.50 293 ALA A N 1
ATOM 2280 C CA . ALA A 1 293 ? 4.219 -17.726 -13.648 1.00 97.50 293 ALA A CA 1
ATOM 2281 C C . ALA A 1 293 ? 4.186 -16.480 -14.557 1.00 97.50 293 ALA A C 1
ATOM 2283 O O . ALA A 1 293 ? 3.106 -15.981 -14.880 1.00 97.50 293 ALA A O 1
ATOM 2284 N N . GLU A 1 294 ? 5.348 -16.013 -15.030 1.00 97.44 294 GLU A N 1
ATOM 2285 C CA . GLU A 1 294 ? 5.462 -14.911 -15.997 1.00 97.44 294 GLU A CA 1
ATOM 2286 C C . GLU A 1 294 ? 4.683 -15.222 -17.289 1.00 97.44 294 GLU A C 1
ATOM 2288 O O . GLU A 1 294 ? 3.904 -14.389 -17.762 1.00 97.44 294 GLU A O 1
ATOM 2293 N N . ARG A 1 295 ? 4.794 -16.448 -17.818 1.00 97.94 295 ARG A N 1
ATOM 2294 C CA . ARG A 1 295 ? 4.063 -16.885 -19.022 1.00 97.94 295 ARG A CA 1
ATOM 2295 C C . ARG A 1 295 ? 2.547 -16.920 -18.832 1.00 97.94 295 ARG A C 1
ATOM 2297 O O . ARG A 1 295 ? 1.829 -16.483 -19.732 1.00 97.94 295 ARG A O 1
ATOM 2304 N N . TYR A 1 296 ? 2.051 -17.371 -17.679 1.00 98.44 296 TYR A N 1
ATOM 2305 C CA . TYR A 1 296 ? 0.616 -17.328 -17.362 1.00 98.44 296 TYR A CA 1
ATOM 2306 C C . TYR A 1 296 ? 0.074 -15.895 -17.354 1.00 98.44 296 TYR A C 1
ATOM 2308 O O . TYR A 1 296 ? -0.983 -15.624 -17.927 1.00 98.44 296 TYR A O 1
ATOM 2316 N N . VAL A 1 297 ? 0.820 -14.952 -16.770 1.00 98.44 297 VAL A N 1
ATOM 2317 C CA . VAL A 1 297 ? 0.427 -13.536 -16.765 1.00 98.44 297 VAL A CA 1
ATOM 2318 C C . VAL A 1 297 ? 0.415 -12.962 -18.182 1.00 98.44 297 VAL A C 1
ATOM 2320 O O . VAL A 1 297 ? -0.552 -12.300 -18.558 1.00 98.44 297 VAL A O 1
ATOM 2323 N N . ILE A 1 298 ? 1.429 -13.253 -19.003 1.00 98.62 298 ILE A N 1
ATOM 2324 C CA . ILE A 1 298 ? 1.468 -12.825 -20.413 1.00 98.62 298 ILE A CA 1
ATOM 2325 C C . ILE A 1 298 ? 0.265 -13.385 -21.191 1.00 98.62 298 ILE A C 1
ATOM 2327 O O . ILE A 1 298 ? -0.385 -12.643 -21.936 1.00 98.62 298 ILE A O 1
ATOM 2331 N N . ALA A 1 299 ? -0.059 -14.669 -21.009 1.00 98.50 299 ALA A N 1
ATOM 2332 C CA . ALA A 1 299 ? -1.214 -15.305 -21.638 1.00 98.50 299 ALA A CA 1
ATOM 2333 C C . ALA A 1 299 ? -2.531 -14.627 -21.223 1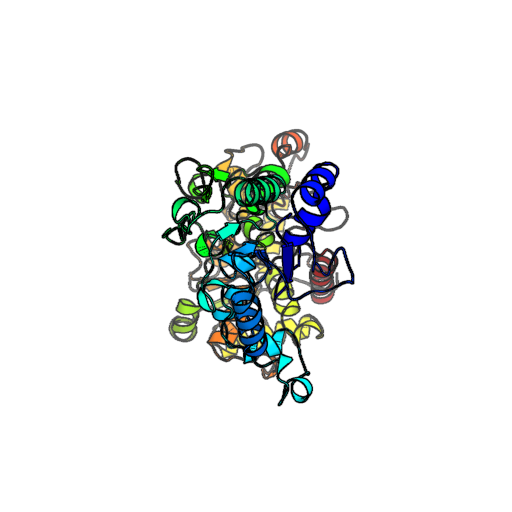.00 98.50 299 ALA A C 1
ATOM 2335 O O . ALA A 1 299 ? -3.335 -14.263 -22.085 1.00 98.50 299 ALA A O 1
ATOM 2336 N N . GLY A 1 300 ? -2.708 -14.361 -19.926 1.00 98.06 300 GLY A N 1
ATOM 2337 C CA . GLY A 1 300 ? -3.867 -13.642 -19.398 1.00 98.06 300 GLY A CA 1
ATOM 2338 C C . GLY A 1 300 ? -4.004 -12.228 -19.964 1.00 98.06 300 GLY A C 1
ATOM 2339 O O . GLY A 1 300 ? -5.086 -11.835 -20.395 1.00 98.06 300 GLY A O 1
ATOM 2340 N N . LEU A 1 301 ? -2.910 -11.462 -20.039 1.00 98.31 301 LEU A N 1
ATOM 2341 C CA . LEU A 1 301 ? -2.913 -10.108 -20.611 1.00 98.31 301 LEU A CA 1
ATOM 2342 C C . LEU A 1 301 ? -3.352 -10.100 -22.082 1.00 98.31 301 LEU A C 1
ATOM 2344 O O . LEU A 1 301 ? -4.139 -9.245 -22.500 1.00 98.31 301 LEU A O 1
ATOM 2348 N N . ARG A 1 302 ? -2.890 -11.080 -22.865 1.00 97.19 302 ARG A N 1
ATOM 2349 C CA . ARG A 1 302 ? -3.344 -11.268 -24.249 1.00 97.19 302 ARG A CA 1
ATOM 2350 C C . ARG A 1 302 ? -4.820 -11.648 -24.305 1.00 97.19 302 ARG A C 1
ATOM 2352 O O . ARG A 1 302 ? -5.563 -11.068 -25.096 1.00 97.19 302 ARG A O 1
ATOM 2359 N N . HIS A 1 303 ? -5.258 -12.561 -23.439 1.00 96.75 303 HIS A N 1
ATOM 2360 C CA . HIS A 1 303 ? -6.650 -13.003 -23.362 1.00 96.75 303 HIS A CA 1
ATOM 2361 C C . HIS A 1 303 ? -7.620 -11.842 -23.083 1.00 96.75 303 HIS A C 1
ATOM 2363 O O . HIS A 1 303 ? -8.658 -11.722 -23.740 1.00 96.75 303 HIS A O 1
ATOM 2369 N N . ILE A 1 304 ? -7.268 -10.933 -22.166 1.00 96.38 304 ILE A N 1
ATOM 2370 C CA . ILE A 1 304 ? -8.119 -9.780 -21.830 1.00 96.38 304 ILE A CA 1
ATOM 2371 C C . ILE A 1 304 ? -8.109 -8.668 -22.891 1.00 96.38 304 ILE A C 1
ATOM 2373 O O . ILE A 1 304 ? -9.005 -7.818 -22.886 1.00 96.38 304 ILE A O 1
ATOM 2377 N N . GLY A 1 305 ? -7.171 -8.703 -23.845 1.00 95.62 305 GLY A N 1
ATOM 2378 C CA . GLY A 1 305 ? -7.215 -7.892 -25.065 1.00 95.62 305 GLY A CA 1
ATOM 2379 C C . GLY A 1 305 ? -6.025 -6.963 -25.315 1.00 95.62 305 GLY A C 1
ATOM 2380 O O . GLY A 1 305 ? -6.120 -6.130 -26.220 1.00 95.62 305 GLY A O 1
ATOM 2381 N N . PHE A 1 306 ? -4.921 -7.073 -24.566 1.00 96.69 306 PHE A N 1
ATOM 2382 C CA . PHE A 1 306 ? -3.692 -6.342 -24.901 1.00 96.69 306 PHE A CA 1
ATOM 2383 C C . PHE A 1 306 ? -3.046 -6.912 -26.172 1.00 96.69 306 PHE A C 1
ATOM 2385 O O . PHE A 1 306 ? -2.939 -8.125 -26.339 1.00 96.69 306 PHE A O 1
ATOM 2392 N N . GLN A 1 307 ? -2.611 -6.035 -27.083 1.00 93.69 307 GLN A N 1
ATOM 2393 C CA . GLN A 1 307 ? -2.067 -6.442 -28.387 1.00 93.69 307 GLN A CA 1
ATOM 2394 C C . GLN A 1 307 ? -0.631 -6.938 -28.320 1.00 93.69 307 GLN A C 1
ATOM 2396 O O . GLN A 1 307 ? -0.263 -7.867 -29.034 1.00 93.69 307 GLN A O 1
ATOM 2401 N N . LYS A 1 308 ? 0.174 -6.259 -27.507 1.00 95.50 308 LYS A N 1
ATOM 2402 C CA . LYS A 1 308 ? 1.573 -6.578 -27.265 1.00 95.50 308 LYS A CA 1
ATOM 2403 C C . LYS A 1 308 ? 1.826 -6.541 -25.773 1.00 95.50 308 LYS A C 1
ATOM 2405 O O . LYS A 1 308 ? 1.309 -5.653 -25.089 1.00 95.50 308 LYS A O 1
ATOM 2410 N N . VAL A 1 309 ? 2.638 -7.474 -25.302 1.00 97.81 309 VAL A N 1
ATOM 2411 C CA . VAL A 1 309 ? 3.138 -7.517 -23.931 1.00 97.81 309 VAL A CA 1
ATOM 2412 C C . VAL A 1 309 ? 4.645 -7.311 -23.996 1.00 97.81 309 VAL A C 1
ATOM 2414 O O . VAL A 1 309 ? 5.360 -8.174 -24.482 1.00 97.81 309 VAL A O 1
ATOM 2417 N N . LEU A 1 310 ? 5.124 -6.152 -23.560 1.00 97.88 310 LEU A N 1
ATOM 2418 C CA . LEU A 1 310 ? 6.526 -5.741 -23.608 1.00 97.88 310 LEU A CA 1
ATOM 2419 C C . LEU A 1 310 ? 7.196 -5.964 -22.250 1.00 97.88 310 LEU A C 1
ATOM 2421 O O . LEU A 1 310 ? 6.546 -5.880 -21.204 1.00 97.88 310 LEU A O 1
ATOM 2425 N N . GLN A 1 311 ? 8.505 -6.192 -22.255 1.00 97.81 311 GLN A N 1
ATOM 2426 C CA . GLN A 1 311 ? 9.280 -6.317 -21.025 1.00 97.81 311 GLN A CA 1
ATOM 2427 C C . GLN A 1 311 ? 9.884 -4.960 -20.636 1.00 97.81 311 GLN A C 1
ATOM 2429 O O . GLN A 1 311 ? 10.761 -4.440 -21.323 1.00 97.81 311 GLN A O 1
ATOM 2434 N N . TYR A 1 312 ? 9.440 -4.374 -19.520 1.00 98.06 312 TYR A N 1
ATOM 2435 C CA . TYR A 1 312 ? 9.932 -3.065 -19.072 1.00 98.06 312 TYR A CA 1
ATOM 2436 C C . TYR A 1 312 ? 11.384 -3.111 -18.568 1.00 98.06 312 TYR A C 1
ATOM 2438 O O . TYR A 1 312 ? 12.123 -2.134 -18.706 1.00 98.06 312 TYR A O 1
ATOM 2446 N N . ASP A 1 313 ? 11.816 -4.267 -18.051 1.00 97.94 313 ASP A N 1
ATOM 2447 C CA . ASP A 1 313 ? 13.190 -4.526 -17.599 1.00 97.94 313 ASP A CA 1
ATOM 2448 C C . ASP A 1 313 ? 14.245 -4.176 -18.663 1.00 97.94 313 ASP A C 1
ATOM 2450 O O . ASP A 1 313 ? 15.333 -3.712 -18.321 1.00 97.94 313 ASP A O 1
ATOM 2454 N N . TYR A 1 314 ? 13.925 -4.344 -19.953 1.00 97.69 314 TYR A N 1
ATOM 2455 C CA . TYR A 1 314 ? 14.830 -3.987 -21.044 1.00 97.69 314 TYR A CA 1
ATOM 2456 C C . TYR A 1 314 ? 15.177 -2.493 -21.017 1.00 97.69 314 TYR A C 1
ATOM 2458 O O . TYR A 1 314 ? 16.351 -2.121 -21.042 1.00 97.69 314 TYR A O 1
ATOM 2466 N N . TYR A 1 315 ? 14.173 -1.629 -20.877 1.00 97.62 315 TYR A N 1
ATOM 2467 C CA . TYR A 1 315 ? 14.370 -0.180 -20.827 1.00 97.62 315 TYR A CA 1
ATOM 2468 C C . TYR A 1 315 ? 15.049 0.261 -19.529 1.00 97.62 315 TYR A C 1
ATOM 2470 O O . TYR A 1 315 ? 15.835 1.207 -19.534 1.00 97.62 315 TYR A O 1
ATOM 2478 N N . LEU A 1 316 ? 14.810 -0.451 -18.422 1.00 97.31 316 LEU A N 1
ATOM 2479 C CA . LEU A 1 316 ? 15.555 -0.265 -17.173 1.00 97.31 316 LEU A CA 1
ATOM 2480 C C . LEU A 1 316 ? 17.047 -0.572 -17.352 1.00 97.31 316 LEU A C 1
ATOM 2482 O O . LEU A 1 316 ? 17.886 0.178 -16.851 1.00 97.31 316 LEU A O 1
ATOM 2486 N N . ALA A 1 317 ? 17.382 -1.640 -18.082 1.00 96.31 317 ALA A N 1
ATOM 2487 C CA . ALA A 1 317 ? 18.763 -1.982 -18.408 1.00 96.31 317 ALA A CA 1
ATOM 2488 C C . ALA A 1 317 ? 19.421 -0.901 -19.279 1.00 96.31 317 ALA A C 1
ATOM 2490 O O . ALA A 1 317 ? 20.518 -0.447 -18.956 1.00 96.31 317 ALA A O 1
ATOM 2491 N N . GLN A 1 318 ? 18.737 -0.444 -20.335 1.00 96.88 318 GLN A N 1
ATOM 2492 C CA . GLN A 1 318 ? 19.244 0.621 -21.210 1.00 96.88 318 GLN A CA 1
ATOM 2493 C C . GLN A 1 318 ? 19.465 1.930 -20.442 1.00 96.88 318 GLN A C 1
ATOM 2495 O O . GLN A 1 318 ? 20.544 2.511 -20.521 1.00 96.88 318 GLN A O 1
ATOM 2500 N N . SER A 1 319 ? 18.488 2.339 -19.630 1.00 96.94 319 SER A N 1
ATOM 2501 C CA . SER A 1 319 ? 18.580 3.528 -18.777 1.00 96.94 319 SER A CA 1
ATOM 2502 C C . SER A 1 319 ? 19.803 3.479 -17.855 1.00 96.94 319 SER A C 1
ATOM 2504 O O . SER A 1 319 ? 20.613 4.406 -17.834 1.00 96.94 319 SER A O 1
ATOM 2506 N N . ALA A 1 320 ? 19.999 2.357 -17.153 1.00 94.56 320 ALA A N 1
ATOM 2507 C CA . ALA A 1 320 ? 21.141 2.181 -16.261 1.00 94.56 320 ALA A CA 1
ATOM 2508 C C . ALA A 1 320 ? 22.486 2.243 -17.008 1.00 94.56 320 ALA A C 1
ATOM 2510 O O . ALA A 1 320 ? 23.427 2.867 -16.519 1.00 94.56 320 ALA A O 1
ATOM 2511 N N . LEU A 1 321 ? 22.574 1.641 -18.200 1.00 94.75 321 LEU A N 1
ATOM 2512 C CA . LEU A 1 321 ? 23.777 1.691 -19.036 1.00 94.75 321 LEU A CA 1
ATOM 2513 C C . LEU A 1 321 ? 24.099 3.117 -19.498 1.00 94.75 321 LEU A C 1
ATOM 2515 O O . LEU A 1 321 ? 25.262 3.518 -19.451 1.00 94.75 321 LEU A O 1
ATOM 2519 N N . MET A 1 322 ? 23.089 3.884 -19.917 1.00 95.81 322 MET A N 1
ATOM 2520 C CA . MET A 1 322 ? 23.259 5.278 -20.341 1.00 95.81 322 MET A CA 1
ATOM 2521 C C . MET A 1 322 ? 23.761 6.157 -19.191 1.00 95.81 322 MET A C 1
ATOM 2523 O O . MET A 1 322 ? 24.691 6.945 -19.370 1.00 95.81 322 MET A O 1
ATOM 2527 N N . ASP A 1 323 ? 23.192 5.993 -17.997 1.00 95.19 323 ASP A N 1
ATOM 2528 C CA . ASP A 1 323 ? 23.605 6.763 -16.825 1.00 95.19 323 ASP A CA 1
ATOM 2529 C C . ASP A 1 323 ? 25.013 6.387 -16.344 1.00 95.19 323 ASP A C 1
ATOM 2531 O O . ASP A 1 323 ? 25.790 7.262 -15.958 1.00 95.19 323 ASP A O 1
ATOM 2535 N N . ASP A 1 324 ? 25.382 5.103 -16.385 1.00 93.12 324 ASP A N 1
ATOM 2536 C CA . ASP A 1 324 ? 26.722 4.638 -16.006 1.00 93.12 324 ASP A CA 1
ATOM 2537 C C . ASP A 1 324 ? 27.819 5.125 -16.968 1.00 93.12 324 ASP A C 1
ATOM 2539 O O . ASP A 1 324 ? 28.969 5.293 -16.549 1.00 93.12 324 ASP A O 1
ATOM 2543 N N . GLN A 1 325 ? 27.468 5.405 -18.226 1.00 94.19 325 GLN A N 1
ATOM 2544 C CA . GLN A 1 325 ? 28.367 5.972 -19.236 1.00 94.19 325 GLN A CA 1
ATOM 2545 C C . GLN A 1 325 ? 28.495 7.501 -19.162 1.00 94.19 325 GLN A C 1
ATOM 2547 O O . GLN A 1 325 ? 29.310 8.071 -19.885 1.00 94.19 325 GLN A O 1
ATOM 2552 N N . SER A 1 326 ? 27.730 8.177 -18.298 1.00 92.81 326 SER A N 1
ATOM 2553 C CA . SER A 1 326 ? 27.775 9.636 -18.183 1.00 92.81 326 SER A CA 1
ATOM 2554 C C . SER A 1 326 ? 29.133 10.136 -17.679 1.00 92.81 326 SER A C 1
ATOM 2556 O O . SER A 1 326 ? 29.643 9.662 -16.662 1.00 92.81 326 SER A O 1
ATOM 2558 N N . ASP A 1 327 ? 29.684 11.158 -18.340 1.00 91.31 327 ASP A N 1
ATOM 2559 C CA . ASP A 1 327 ? 30.948 11.810 -17.958 1.00 91.31 327 ASP A CA 1
ATOM 2560 C C . ASP A 1 327 ? 30.848 12.629 -16.660 1.00 91.31 327 ASP A C 1
ATOM 2562 O O . ASP A 1 327 ? 31.859 12.965 -16.044 1.00 91.31 327 ASP A O 1
ATOM 2566 N N . THR A 1 328 ? 29.625 12.924 -16.230 1.00 89.69 328 THR A N 1
ATOM 2567 C CA . THR A 1 328 ? 29.269 13.637 -15.000 1.00 89.69 328 THR A CA 1
ATOM 2568 C C . THR A 1 328 ? 28.537 12.703 -14.033 1.00 89.69 328 THR A C 1
ATOM 2570 O O . THR A 1 328 ? 27.951 11.702 -14.465 1.00 89.69 328 THR A O 1
ATOM 2573 N N . PRO A 1 329 ? 28.552 12.983 -12.716 1.00 91.00 329 PRO A N 1
ATOM 2574 C CA . PRO A 1 329 ? 27.710 12.263 -11.775 1.00 91.00 329 PRO A CA 1
ATOM 2575 C C . PRO A 1 329 ? 26.238 12.618 -12.020 1.00 91.00 329 PRO A C 1
ATOM 2577 O O . PRO A 1 329 ? 25.813 13.757 -11.813 1.00 91.00 329 PRO A O 1
ATOM 2580 N N . VAL A 1 330 ? 25.464 11.624 -12.446 1.00 93.56 330 VAL A N 1
ATOM 2581 C CA . VAL A 1 330 ? 24.031 11.769 -12.731 1.00 93.56 330 VAL A CA 1
ATOM 2582 C C . VAL A 1 330 ? 23.205 11.050 -11.677 1.00 93.56 330 VAL A C 1
ATOM 2584 O O . VAL A 1 330 ? 23.600 9.993 -11.183 1.00 93.56 330 VAL A O 1
ATOM 2587 N N . LEU A 1 331 ? 22.051 11.604 -11.321 1.00 94.38 331 LEU A N 1
ATOM 2588 C CA . LEU A 1 331 ? 21.037 10.857 -10.586 1.00 94.38 331 LEU A CA 1
ATOM 2589 C C . LEU A 1 331 ? 20.565 9.709 -11.476 1.00 94.38 331 LEU A C 1
ATOM 2591 O O . LEU A 1 331 ? 20.220 9.939 -12.629 1.00 94.38 331 LEU A O 1
ATOM 2595 N N . ALA A 1 332 ? 20.525 8.490 -10.938 1.00 94.25 332 ALA A N 1
ATOM 2596 C CA . ALA A 1 332 ? 20.046 7.352 -11.706 1.00 94.25 332 ALA A CA 1
ATOM 2597 C C . ALA A 1 332 ? 18.597 7.586 -12.185 1.00 94.25 332 ALA A C 1
ATOM 2599 O O . ALA A 1 332 ? 17.668 7.769 -11.390 1.00 94.25 332 ALA A O 1
ATOM 2600 N N . SER A 1 333 ? 18.418 7.575 -13.500 1.00 95.75 333 SER A N 1
ATOM 2601 C CA . SER A 1 333 ? 17.240 8.052 -14.220 1.00 95.75 333 SER A CA 1
ATOM 2602 C C . SER A 1 333 ? 16.049 7.104 -14.105 1.00 95.75 333 SER A C 1
ATOM 2604 O O . SER A 1 333 ? 14.916 7.490 -14.378 1.00 95.75 333 SER A O 1
ATOM 2606 N N . TRP A 1 334 ? 16.264 5.877 -13.632 1.00 94.88 334 TRP A N 1
ATOM 2607 C CA . TRP A 1 334 ? 15.214 4.874 -13.473 1.00 94.88 334 TRP A CA 1
ATOM 2608 C C . TRP A 1 334 ? 14.260 5.128 -12.294 1.00 94.88 334 TRP A C 1
ATOM 2610 O O . TRP A 1 334 ? 13.162 4.569 -12.272 1.00 94.88 334 TRP A O 1
ATOM 2620 N N . CYS A 1 335 ? 14.624 5.960 -11.308 1.00 95.19 335 CYS A N 1
ATOM 2621 C CA . CYS A 1 335 ? 13.804 6.168 -10.109 1.00 95.19 335 CYS A CA 1
ATOM 2622 C C . CYS A 1 335 ? 12.987 7.469 -10.156 1.00 95.19 335 CYS A C 1
ATOM 2624 O O . CYS A 1 335 ? 13.464 8.537 -9.764 1.00 95.19 335 CYS A O 1
ATOM 2626 N N . ARG A 1 336 ? 11.705 7.377 -10.533 1.00 95.50 336 ARG A N 1
ATOM 2627 C CA . ARG A 1 336 ? 10.813 8.548 -10.610 1.00 95.50 336 ARG A CA 1
ATOM 2628 C C . ARG A 1 336 ? 10.659 9.307 -9.286 1.00 95.50 336 ARG A C 1
ATOM 2630 O O . ARG A 1 336 ? 10.791 10.524 -9.265 1.00 95.50 336 ARG A O 1
ATOM 2637 N N . SER A 1 337 ? 10.449 8.616 -8.163 1.00 94.50 337 SER A N 1
ATOM 2638 C CA . SER A 1 337 ? 10.340 9.297 -6.860 1.00 94.50 337 SER A CA 1
ATOM 2639 C C . SER A 1 337 ? 11.636 9.981 -6.420 1.00 94.50 337 SER A C 1
ATOM 2641 O O . SER A 1 337 ? 11.569 10.972 -5.698 1.00 94.50 337 SER A O 1
ATOM 2643 N N . ALA A 1 338 ? 12.804 9.489 -6.845 1.00 94.50 338 ALA A N 1
ATOM 2644 C CA . ALA A 1 338 ? 14.062 10.175 -6.568 1.00 94.50 338 ALA A CA 1
ATOM 2645 C C . ALA A 1 338 ? 14.185 11.449 -7.407 1.00 94.50 338 ALA A C 1
ATOM 2647 O O . ALA A 1 338 ? 14.557 12.485 -6.866 1.00 94.50 338 ALA A O 1
ATOM 2648 N N . GLN A 1 339 ? 13.804 11.405 -8.689 1.00 94.12 339 GLN A N 1
ATOM 2649 C CA . GLN A 1 339 ? 13.737 12.612 -9.519 1.00 94.12 339 GLN A CA 1
ATOM 2650 C C . GLN A 1 339 ? 12.789 13.651 -8.909 1.00 94.12 339 GLN A C 1
ATOM 2652 O O . GLN A 1 339 ? 13.181 14.804 -8.756 1.00 94.12 339 GLN A O 1
ATOM 2657 N N . ASN A 1 340 ? 11.593 13.237 -8.471 1.00 93.75 340 ASN A N 1
ATOM 2658 C CA . ASN A 1 340 ? 10.662 14.127 -7.771 1.00 93.75 340 ASN A CA 1
ATOM 2659 C C . ASN A 1 340 ? 11.306 14.742 -6.529 1.00 93.75 340 ASN A C 1
ATOM 2661 O O . ASN A 1 340 ? 11.204 15.940 -6.328 1.00 93.75 340 ASN A O 1
ATOM 2665 N N . TYR A 1 341 ? 12.019 13.957 -5.717 1.00 92.94 341 TYR A N 1
ATOM 2666 C CA . TYR A 1 341 ? 12.710 14.504 -4.550 1.00 92.94 341 TYR A CA 1
ATOM 2667 C C . TYR A 1 341 ? 13.732 15.583 -4.919 1.00 92.94 341 TYR A C 1
ATOM 2669 O O . TYR A 1 341 ? 13.791 16.608 -4.250 1.00 92.94 341 TYR A O 1
ATOM 2677 N N . PHE A 1 342 ? 14.522 15.378 -5.975 1.00 92.38 342 PHE A N 1
ATOM 2678 C CA . PHE A 1 342 ? 15.493 16.377 -6.427 1.00 92.38 342 PHE A CA 1
ATOM 2679 C C . PHE A 1 342 ? 14.812 17.651 -6.931 1.00 92.38 342 PHE A C 1
ATOM 2681 O O . PHE A 1 342 ? 15.280 18.741 -6.616 1.00 92.38 342 PHE A O 1
ATOM 2688 N N . LEU A 1 343 ? 13.697 17.515 -7.651 1.00 90.56 343 LEU A N 1
ATOM 2689 C CA . LEU A 1 343 ? 12.914 18.644 -8.152 1.00 90.56 343 LEU A CA 1
ATOM 2690 C C . LEU A 1 343 ? 12.256 19.432 -7.010 1.00 90.56 343 LEU A C 1
ATOM 2692 O O . LEU A 1 343 ? 12.480 20.631 -6.893 1.00 90.56 343 LEU A O 1
ATOM 2696 N N . GLU A 1 344 ? 11.519 18.759 -6.124 1.00 90.00 344 GLU A N 1
ATOM 2697 C CA . GLU A 1 344 ? 10.783 19.377 -5.004 1.00 90.00 344 GLU A CA 1
ATOM 2698 C C . GLU A 1 344 ? 11.710 20.008 -3.948 1.00 90.00 344 GLU A C 1
ATOM 2700 O O . GLU A 1 344 ? 11.296 20.859 -3.163 1.00 90.00 344 GLU A O 1
ATOM 2705 N N . ARG A 1 345 ? 12.973 19.567 -3.886 1.00 88.06 345 ARG A N 1
ATOM 2706 C CA . ARG A 1 345 ? 13.995 20.104 -2.974 1.00 88.06 345 ARG A CA 1
ATOM 2707 C C . ARG A 1 345 ? 15.004 21.021 -3.659 1.00 88.06 345 ARG A C 1
ATOM 2709 O O . ARG A 1 345 ? 15.950 21.442 -2.997 1.00 88.06 345 ARG A O 1
ATOM 2716 N N . GLU A 1 346 ? 14.832 21.286 -4.953 1.00 89.12 346 GLU A N 1
ATOM 2717 C CA . GLU A 1 346 ? 15.743 22.097 -5.769 1.00 89.12 346 GLU A CA 1
ATOM 2718 C C . GLU A 1 346 ? 17.219 21.661 -5.633 1.00 89.12 346 GLU A C 1
ATOM 2720 O O . GLU A 1 346 ? 18.146 22.474 -5.597 1.00 89.12 346 GLU A O 1
ATOM 2725 N N . LEU A 1 347 ? 17.457 20.348 -5.527 1.00 87.81 347 LEU A N 1
ATOM 2726 C CA . LEU A 1 347 ? 18.802 19.802 -5.365 1.00 87.81 347 LEU A CA 1
ATOM 2727 C C . LEU A 1 347 ? 19.531 19.780 -6.705 1.00 87.81 347 LEU A C 1
ATOM 2729 O O . LEU A 1 347 ? 19.108 19.126 -7.653 1.00 87.81 347 LEU A O 1
ATOM 2733 N N . ASN A 1 348 ? 20.688 20.433 -6.743 1.00 86.56 348 ASN A N 1
ATOM 2734 C CA . ASN A 1 348 ? 21.560 20.532 -7.916 1.00 86.56 348 ASN A CA 1
ATOM 2735 C C . ASN A 1 348 ? 22.894 19.783 -7.738 1.00 86.56 348 ASN A C 1
ATOM 2737 O O . ASN A 1 348 ? 23.851 20.022 -8.472 1.00 86.56 348 ASN A O 1
ATOM 2741 N N . THR A 1 349 ? 22.976 18.886 -6.750 1.00 87.94 349 THR A N 1
ATOM 2742 C CA . THR A 1 349 ? 24.191 18.117 -6.430 1.00 87.94 349 THR A CA 1
ATOM 2743 C C . THR A 1 349 ? 24.504 17.017 -7.442 1.00 87.94 349 THR A C 1
ATOM 2745 O O . THR A 1 349 ? 25.642 16.556 -7.497 1.00 87.94 349 THR A O 1
ATOM 2748 N N . LEU A 1 350 ? 23.515 16.594 -8.231 1.00 90.38 350 LEU A N 1
ATOM 2749 C CA . LEU A 1 350 ? 23.651 15.640 -9.328 1.00 90.38 350 LEU A CA 1
ATOM 2750 C C . LEU A 1 350 ? 22.921 16.179 -10.553 1.00 90.38 350 LEU A C 1
ATOM 2752 O O . LEU A 1 350 ? 21.892 16.843 -10.424 1.00 90.38 350 LEU A O 1
ATOM 2756 N N . GLU A 1 351 ? 23.422 15.847 -11.736 1.00 91.00 351 GLU A N 1
ATOM 2757 C CA . GLU A 1 351 ? 22.708 16.119 -12.979 1.00 91.00 351 GLU A CA 1
ATOM 2758 C C . GLU A 1 351 ? 21.526 15.144 -13.125 1.00 91.00 351 GLU A C 1
ATOM 2760 O O . GLU A 1 351 ? 21.661 13.945 -12.881 1.00 91.00 351 GLU A O 1
ATOM 2765 N N . VAL A 1 352 ? 20.355 15.653 -13.508 1.00 91.94 352 VAL A N 1
ATOM 2766 C CA . VAL A 1 352 ? 19.157 14.844 -13.775 1.00 91.94 352 VAL A CA 1
ATOM 2767 C C . VAL A 1 352 ? 18.956 14.796 -15.286 1.00 91.94 352 VAL A C 1
ATOM 2769 O O . VAL A 1 352 ? 18.874 15.852 -15.908 1.00 91.94 352 VAL A O 1
ATOM 2772 N N . LYS A 1 353 ? 18.856 13.589 -15.859 1.00 93.25 353 LYS A N 1
ATOM 2773 C CA . LYS A 1 353 ? 18.670 13.346 -17.302 1.00 93.25 353 LYS A CA 1
ATOM 2774 C C . LYS A 1 353 ? 17.341 12.626 -17.578 1.00 93.25 353 LYS A C 1
ATOM 2776 O O . LYS A 1 353 ? 17.329 11.406 -17.738 1.00 93.25 353 LYS A O 1
ATOM 2781 N N . PRO A 1 354 ? 16.188 13.323 -17.572 1.00 91.06 354 PRO A N 1
ATOM 2782 C CA . PRO A 1 354 ? 14.877 12.689 -17.753 1.00 91.06 354 PRO A CA 1
ATOM 2783 C C . PRO A 1 354 ? 14.738 11.897 -19.064 1.00 91.06 354 PRO A C 1
ATOM 2785 O O . PRO A 1 354 ? 13.986 10.922 -19.126 1.00 91.06 354 PRO A O 1
ATOM 2788 N N . GLU A 1 355 ? 15.469 12.289 -20.104 1.00 93.06 355 GLU A N 1
ATOM 2789 C CA . GLU A 1 355 ? 15.549 11.607 -21.395 1.00 93.06 355 GLU A CA 1
ATOM 2790 C C . GLU A 1 355 ? 16.157 10.199 -21.297 1.00 93.06 355 GLU A C 1
ATOM 2792 O O . GLU A 1 355 ? 15.771 9.318 -22.057 1.00 93.06 355 GLU A O 1
ATOM 2797 N N . ASN A 1 356 ? 17.022 9.947 -20.309 1.00 95.88 356 ASN A N 1
ATOM 2798 C CA . ASN A 1 356 ? 17.599 8.623 -20.059 1.00 95.88 356 ASN A CA 1
ATOM 2799 C C . ASN A 1 356 ? 16.643 7.693 -19.303 1.00 95.88 356 ASN A C 1
ATOM 2801 O O . ASN A 1 356 ? 16.991 6.545 -19.026 1.00 95.88 356 ASN A O 1
ATOM 2805 N N . SER A 1 357 ? 15.476 8.174 -18.873 1.00 96.75 357 SER A N 1
ATOM 2806 C CA . SER A 1 357 ? 14.578 7.373 -18.048 1.00 96.75 357 SER A CA 1
ATOM 2807 C C . SER A 1 357 ? 13.960 6.204 -18.833 1.00 96.75 357 SER A C 1
ATOM 2809 O O . SER A 1 357 ? 13.656 6.334 -20.019 1.00 96.75 357 SER A O 1
ATOM 2811 N N . PRO A 1 358 ? 13.708 5.056 -18.182 1.00 97.06 358 PRO A N 1
ATOM 2812 C CA . PRO A 1 358 ? 13.182 3.867 -18.849 1.00 97.06 358 PRO A CA 1
ATOM 2813 C C . PRO A 1 358 ? 11.796 4.096 -19.464 1.00 97.06 358 PRO A C 1
ATOM 2815 O O . PRO A 1 358 ? 11.471 3.493 -20.484 1.00 97.06 358 PRO A O 1
ATOM 2818 N N . TRP A 1 359 ? 10.984 4.987 -18.887 1.00 95.75 359 TRP A N 1
ATOM 2819 C CA . TRP A 1 359 ? 9.695 5.339 -19.472 1.00 95.75 359 TRP A CA 1
ATOM 2820 C C . TRP A 1 359 ? 9.840 6.218 -20.710 1.00 95.75 359 TRP A C 1
ATOM 2822 O O . TRP A 1 359 ? 9.112 5.972 -21.663 1.00 95.75 359 TRP A O 1
ATOM 2832 N N . SER A 1 360 ? 10.770 7.180 -20.737 1.00 95.31 360 SER A N 1
ATOM 2833 C CA . SER A 1 360 ? 11.047 7.961 -21.952 1.00 95.31 360 SER A CA 1
ATOM 2834 C C . SER A 1 360 ? 11.501 7.044 -23.088 1.00 95.31 360 SER A C 1
ATOM 2836 O O . SER A 1 360 ? 10.920 7.082 -24.165 1.00 95.31 360 SER A O 1
ATOM 2838 N N . LEU A 1 361 ? 12.444 6.133 -22.813 1.00 95.50 361 LEU A N 1
ATOM 2839 C CA . LEU A 1 361 ? 12.940 5.171 -23.805 1.00 95.50 361 LEU A CA 1
ATOM 2840 C C . LEU A 1 361 ? 11.828 4.261 -24.352 1.00 95.50 361 LEU A C 1
ATOM 2842 O O . LEU A 1 361 ? 11.760 4.020 -25.555 1.00 95.50 361 LEU A O 1
ATOM 2846 N N . LEU A 1 362 ? 10.940 3.771 -23.480 1.00 95.81 362 LEU A N 1
ATOM 2847 C CA . LEU A 1 362 ? 9.781 2.979 -23.895 1.00 95.81 362 LEU A CA 1
ATOM 2848 C C . LEU A 1 362 ? 8.812 3.804 -24.750 1.00 95.81 362 LEU A C 1
ATOM 2850 O O . LEU A 1 362 ? 8.357 3.334 -25.791 1.00 95.81 362 LEU A O 1
ATOM 2854 N N . LEU A 1 363 ? 8.469 5.013 -24.303 1.00 93.50 363 LEU A N 1
ATOM 2855 C CA . LEU A 1 363 ? 7.502 5.889 -24.966 1.00 93.50 363 LEU A CA 1
ATOM 2856 C C . LEU A 1 363 ? 8.005 6.417 -26.315 1.00 93.50 363 LEU A C 1
ATOM 2858 O O . LEU A 1 363 ? 7.185 6.666 -27.194 1.00 93.50 363 LEU A O 1
ATOM 2862 N N . ASP A 1 364 ? 9.317 6.534 -26.506 1.00 91.31 364 ASP A N 1
ATOM 2863 C CA . ASP A 1 364 ? 9.916 6.867 -27.801 1.00 91.31 364 ASP A CA 1
ATOM 2864 C C . ASP A 1 364 ? 9.799 5.708 -28.807 1.00 91.31 364 ASP A C 1
ATOM 2866 O O . ASP A 1 364 ? 9.676 5.937 -30.012 1.00 91.31 364 ASP A O 1
ATOM 2870 N N . GLU A 1 365 ? 9.795 4.456 -28.333 1.00 89.81 365 GLU A N 1
ATOM 2871 C CA . GLU A 1 365 ? 9.616 3.274 -29.184 1.00 89.81 365 GLU A CA 1
ATOM 2872 C C . GLU A 1 365 ? 8.141 3.046 -29.572 1.00 89.81 365 GLU A C 1
ATOM 2874 O O . GLU A 1 365 ? 7.842 2.562 -30.670 1.00 89.81 365 GLU A O 1
ATOM 2879 N N . VAL A 1 366 ? 7.194 3.389 -28.690 1.00 86.69 366 VAL A N 1
ATOM 2880 C CA . VAL A 1 366 ? 5.767 3.061 -28.857 1.00 86.69 366 VAL A CA 1
ATOM 2881 C C . VAL A 1 366 ? 4.887 4.302 -29.050 1.00 86.69 366 VAL A C 1
ATOM 2883 O O . VAL A 1 366 ? 4.967 5.271 -28.312 1.00 86.69 366 VAL A O 1
ATOM 2886 N N . ASN A 1 367 ? 3.936 4.263 -29.993 1.00 71.06 367 ASN A N 1
ATOM 2887 C CA . ASN A 1 367 ? 3.038 5.391 -30.318 1.00 71.06 367 ASN A CA 1
ATOM 2888 C C . ASN A 1 367 ? 1.945 5.683 -29.249 1.00 71.06 367 ASN A C 1
ATOM 2890 O O . ASN A 1 367 ? 0.749 5.619 -29.551 1.00 71.06 367 ASN A O 1
ATOM 2894 N N . LYS A 1 368 ? 2.331 5.991 -28.000 1.00 69.69 368 LYS A N 1
ATOM 2895 C CA . LYS A 1 368 ? 1.483 6.511 -26.893 1.00 69.69 368 LYS A CA 1
ATOM 2896 C C . LYS A 1 368 ? 0.160 5.760 -26.630 1.00 69.69 368 LYS A C 1
ATOM 2898 O O . LYS A 1 368 ? -0.819 6.343 -26.168 1.00 69.69 368 LYS A O 1
ATOM 2903 N N . SER A 1 369 ? 0.118 4.469 -26.966 1.00 85.81 369 SER A N 1
ATOM 2904 C CA . SER A 1 369 ? -1.021 3.553 -26.774 1.00 85.81 369 SER A CA 1
ATOM 2905 C C . SER A 1 369 ? -0.604 2.397 -25.864 1.00 85.81 369 SER A C 1
ATOM 2907 O O . SER A 1 369 ? -0.646 1.226 -26.254 1.00 85.81 369 SER A O 1
ATOM 2909 N N . ILE A 1 370 ? -0.099 2.738 -24.680 1.00 94.38 370 ILE A N 1
ATOM 2910 C CA . ILE A 1 370 ? 0.563 1.806 -23.778 1.00 94.38 370 ILE A CA 1
ATOM 2911 C C . ILE A 1 370 ? 0.122 1.970 -22.322 1.00 94.38 370 ILE A C 1
ATOM 2913 O O . ILE A 1 370 ? -0.061 3.071 -21.799 1.00 94.38 370 ILE A O 1
ATOM 2917 N N . CYS A 1 371 ? -0.042 0.819 -21.679 1.00 96.81 371 CYS A N 1
ATOM 2918 C CA . CYS A 1 371 ? -0.207 0.660 -20.248 1.00 96.81 371 CYS A CA 1
ATOM 2919 C C . CYS A 1 371 ? 1.123 0.211 -19.622 1.00 96.81 371 CYS A C 1
ATOM 2921 O O . CYS A 1 371 ? 1.806 -0.643 -20.179 1.00 96.81 371 CYS A O 1
ATOM 2923 N N . LEU A 1 372 ? 1.475 0.725 -18.449 1.00 97.94 372 LEU A N 1
ATOM 2924 C CA . LEU A 1 372 ? 2.622 0.247 -17.671 1.00 97.94 372 LEU A CA 1
ATOM 2925 C C . LEU A 1 372 ? 2.138 -0.454 -16.402 1.00 97.94 372 LEU A C 1
ATOM 2927 O O . LEU A 1 372 ? 1.304 0.093 -15.686 1.00 97.94 372 LEU A O 1
ATOM 2931 N N . VAL A 1 373 ? 2.688 -1.623 -16.084 1.00 98.31 373 VAL A N 1
ATOM 2932 C CA . VAL A 1 373 ? 2.577 -2.226 -14.748 1.00 98.31 373 VAL A CA 1
ATOM 2933 C C . VAL A 1 373 ? 3.856 -1.903 -13.983 1.00 98.31 373 VAL A C 1
ATOM 2935 O O . VAL A 1 373 ? 4.931 -2.317 -14.402 1.00 98.31 373 VAL A O 1
ATOM 2938 N N . SER A 1 374 ? 3.755 -1.146 -12.888 1.00 97.25 374 SER A N 1
ATOM 2939 C CA . SER A 1 374 ? 4.909 -0.619 -12.147 1.00 97.25 374 SER A CA 1
ATOM 2940 C C . SER A 1 374 ? 4.805 -0.859 -10.635 1.00 97.25 374 SER A C 1
ATOM 2942 O O . SER A 1 374 ? 3.717 -0.737 -10.061 1.00 97.25 374 SER A O 1
ATOM 2944 N N . PRO A 1 375 ? 5.935 -1.105 -9.939 1.00 95.81 375 PRO A N 1
ATOM 2945 C CA . PRO A 1 375 ? 5.979 -1.165 -8.479 1.00 95.81 375 PRO A CA 1
ATOM 2946 C C . PRO A 1 375 ? 5.947 0.234 -7.833 1.00 95.81 375 PRO A C 1
ATOM 2948 O O . PRO A 1 375 ? 6.027 0.360 -6.611 1.00 95.81 375 PRO A O 1
ATOM 2951 N N . CYS A 1 376 ? 5.854 1.309 -8.622 1.00 95.12 376 CYS A N 1
ATOM 2952 C CA . CYS A 1 376 ? 5.993 2.686 -8.159 1.00 95.12 376 CYS A CA 1
ATOM 2953 C C . CYS A 1 376 ? 4.709 3.505 -8.363 1.00 95.12 376 CYS A C 1
ATOM 2955 O O . CYS A 1 376 ? 4.219 3.653 -9.481 1.00 95.12 376 CYS A O 1
ATOM 2957 N N . SER A 1 377 ? 4.202 4.113 -7.285 1.00 94.56 377 SER A N 1
ATOM 2958 C CA . SER A 1 377 ? 3.051 5.027 -7.337 1.00 94.56 377 SER A CA 1
ATOM 2959 C C . SER A 1 377 ? 3.324 6.285 -8.159 1.00 94.56 377 SER A C 1
ATOM 2961 O O . SER A 1 377 ? 2.424 6.760 -8.848 1.00 94.56 377 SER A O 1
ATOM 2963 N N . ALA A 1 378 ? 4.553 6.812 -8.118 1.00 95.31 378 ALA A N 1
ATOM 2964 C CA . ALA A 1 378 ? 4.914 8.038 -8.827 1.00 95.31 378 ALA A CA 1
ATOM 2965 C C . ALA A 1 378 ? 4.789 7.895 -10.348 1.00 95.31 378 ALA A C 1
ATOM 2967 O O . ALA A 1 378 ? 4.480 8.868 -11.019 1.00 95.31 378 ALA A O 1
ATOM 2968 N N . MET A 1 379 ? 4.912 6.682 -10.898 1.00 95.88 379 MET A N 1
ATOM 2969 C CA . MET A 1 379 ? 4.735 6.463 -12.338 1.00 95.88 379 MET A CA 1
ATOM 2970 C C . MET A 1 379 ? 3.343 6.863 -12.840 1.00 95.88 379 MET A C 1
ATOM 2972 O O . MET A 1 379 ? 3.202 7.195 -14.010 1.00 95.88 379 MET A O 1
ATOM 2976 N N . LYS A 1 380 ? 2.326 6.907 -11.968 1.00 93.94 380 LYS A N 1
ATOM 2977 C CA . LYS A 1 380 ? 0.971 7.360 -12.322 1.00 93.94 380 LYS A CA 1
ATOM 2978 C C . LYS A 1 380 ? 0.884 8.841 -12.704 1.00 93.94 380 LYS A C 1
ATOM 2980 O O . LYS A 1 380 ? -0.160 9.251 -13.195 1.00 93.94 380 LYS A O 1
ATOM 2985 N N . GLU A 1 381 ? 1.925 9.635 -12.457 1.00 91.00 381 GLU A N 1
ATOM 2986 C CA . GLU A 1 381 ? 1.983 11.047 -12.865 1.00 91.00 381 GLU A CA 1
ATOM 2987 C C . GLU A 1 381 ? 2.563 11.244 -14.276 1.00 91.00 381 GLU A C 1
ATOM 2989 O O . GLU A 1 381 ? 2.526 12.351 -14.801 1.00 91.00 381 GLU A O 1
ATOM 2994 N N . VAL A 1 382 ? 3.133 10.198 -14.885 1.00 91.00 382 VAL A N 1
ATOM 2995 C CA . VAL A 1 382 ? 3.755 10.292 -16.210 1.00 91.00 382 VAL A CA 1
ATOM 2996 C C . VAL A 1 382 ? 2.651 10.340 -17.272 1.00 91.00 382 VAL A C 1
ATOM 2998 O O . VAL A 1 382 ? 2.069 9.313 -17.617 1.00 91.00 382 VAL A O 1
ATOM 3001 N N . GLU A 1 383 ? 2.359 11.548 -17.765 1.00 84.00 383 GLU A N 1
ATOM 3002 C CA . GLU A 1 383 ? 1.180 11.869 -18.593 1.00 84.00 383 GLU A CA 1
ATOM 3003 C C . GLU A 1 383 ? 1.093 11.105 -19.924 1.00 84.00 383 GLU A C 1
ATOM 3005 O O . GLU A 1 383 ? 0.000 10.903 -20.450 1.00 84.00 383 GLU A O 1
ATOM 3010 N N . ASP A 1 384 ? 2.226 10.668 -20.473 1.00 89.81 384 ASP A N 1
ATOM 3011 C CA . ASP A 1 384 ? 2.280 10.007 -21.781 1.00 89.81 384 ASP A CA 1
ATOM 3012 C C . ASP A 1 384 ? 1.838 8.531 -21.756 1.00 89.81 384 ASP A C 1
ATOM 3014 O O . ASP A 1 384 ? 1.554 7.953 -22.810 1.00 89.81 384 ASP A O 1
ATOM 3018 N N . PHE A 1 385 ? 1.728 7.912 -20.575 1.00 93.44 385 PHE A N 1
ATOM 3019 C CA . PHE A 1 385 ? 1.065 6.614 -20.445 1.00 93.44 385 PHE A CA 1
ATOM 3020 C C . PHE A 1 385 ? -0.452 6.791 -20.463 1.00 93.44 385 PHE A C 1
ATOM 3022 O O . PHE A 1 385 ? -0.999 7.608 -19.726 1.00 93.44 385 PHE A O 1
ATOM 3029 N N . ASN A 1 386 ? -1.176 5.947 -21.207 1.00 93.44 386 ASN A N 1
ATOM 3030 C CA . ASN A 1 386 ? -2.640 5.938 -21.092 1.00 93.44 386 ASN A CA 1
ATOM 3031 C C . ASN A 1 386 ? -3.069 5.455 -19.709 1.00 93.44 386 ASN A C 1
ATOM 3033 O O . ASN A 1 386 ? -4.046 5.949 -19.151 1.00 93.44 386 ASN A O 1
ATOM 3037 N N . TYR A 1 387 ? -2.346 4.459 -19.193 1.00 95.38 387 TYR A N 1
ATOM 3038 C CA . TYR A 1 387 ? -2.649 3.793 -17.940 1.00 95.38 387 TYR A CA 1
ATOM 3039 C C . TYR A 1 387 ? -1.377 3.349 -17.231 1.00 95.38 387 TYR A C 1
ATOM 3041 O O . TYR A 1 387 ? -0.460 2.812 -17.847 1.00 95.38 387 TYR A O 1
ATOM 3049 N N . VAL A 1 388 ? -1.355 3.515 -15.910 1.00 96.94 388 VAL A N 1
ATOM 3050 C CA . VAL A 1 388 ? -0.317 2.946 -15.049 1.00 96.94 388 VAL A CA 1
ATOM 3051 C C . VAL A 1 388 ? -0.982 2.143 -13.941 1.00 96.94 388 VAL A C 1
ATOM 3053 O O . VAL A 1 388 ? -1.747 2.676 -13.127 1.00 96.94 388 VAL A O 1
ATOM 3056 N N . LEU A 1 389 ? -0.689 0.850 -13.917 1.00 97.38 389 LEU A N 1
ATOM 3057 C CA . LEU A 1 389 ? -1.189 -0.123 -12.961 1.00 97.38 389 LEU A CA 1
ATOM 3058 C C . LEU A 1 389 ? -0.126 -0.416 -11.907 1.00 97.38 389 LEU A C 1
ATOM 3060 O O . LEU A 1 389 ? 1.058 -0.540 -12.203 1.00 97.38 389 LEU A O 1
ATOM 3064 N N . THR A 1 390 ? -0.574 -0.548 -10.667 1.00 96.00 390 THR A N 1
ATOM 3065 C CA . THR A 1 390 ? 0.184 -1.203 -9.598 1.00 96.00 390 THR A CA 1
ATOM 3066 C C . THR A 1 390 ? -0.043 -2.715 -9.656 1.00 96.00 390 THR A C 1
ATOM 3068 O O . THR A 1 390 ? -0.965 -3.173 -10.334 1.00 96.00 390 THR A O 1
ATOM 3071 N N . ALA A 1 391 ? 0.716 -3.497 -8.885 1.00 94.50 391 ALA A N 1
ATOM 3072 C CA . ALA A 1 391 ? 0.457 -4.935 -8.742 1.00 94.50 391 ALA A CA 1
ATOM 3073 C C . ALA A 1 391 ? -0.982 -5.216 -8.253 1.00 94.50 391 ALA A C 1
ATOM 3075 O O . ALA A 1 391 ? -1.666 -6.097 -8.770 1.00 94.50 391 ALA A O 1
ATOM 3076 N N . ALA A 1 392 ? -1.483 -4.402 -7.315 1.00 92.25 392 ALA A N 1
ATOM 3077 C CA . ALA A 1 392 ? -2.861 -4.494 -6.834 1.00 92.25 392 ALA A CA 1
ATOM 3078 C C . ALA A 1 392 ? -3.893 -4.150 -7.925 1.00 92.25 392 ALA A C 1
ATOM 3080 O O . ALA A 1 392 ? -4.910 -4.828 -8.033 1.00 92.25 392 ALA A O 1
ATOM 3081 N N . ASN A 1 393 ? -3.625 -3.139 -8.763 1.00 95.88 393 ASN A N 1
ATOM 3082 C CA . ASN A 1 393 ? -4.512 -2.803 -9.879 1.00 95.88 393 ASN A CA 1
ATOM 3083 C C . ASN A 1 393 ? -4.534 -3.899 -10.949 1.00 95.88 393 ASN A C 1
ATOM 3085 O O . ASN A 1 393 ? -5.567 -4.106 -11.573 1.00 95.88 393 ASN A O 1
ATOM 3089 N N . LEU A 1 394 ? -3.422 -4.604 -11.168 1.00 96.94 394 LEU A N 1
ATOM 3090 C CA . LEU A 1 394 ? -3.392 -5.726 -12.102 1.00 96.94 394 LEU A CA 1
ATOM 3091 C C . LEU A 1 394 ? -4.274 -6.888 -11.612 1.00 96.94 394 LEU A C 1
ATOM 3093 O O . LEU A 1 394 ? -5.043 -7.442 -12.394 1.00 96.94 394 LEU A O 1
ATOM 3097 N N . LEU A 1 395 ? -4.228 -7.203 -10.313 1.00 94.12 395 LEU A N 1
ATOM 3098 C CA . LEU A 1 395 ? -5.119 -8.195 -9.699 1.00 94.12 395 LEU A CA 1
ATOM 3099 C C . LEU A 1 395 ? -6.593 -7.790 -9.806 1.00 94.12 395 LEU A C 1
ATOM 3101 O O . LEU A 1 395 ? -7.432 -8.601 -10.188 1.00 94.12 395 LEU A O 1
ATOM 3105 N N . GLU A 1 396 ? -6.898 -6.530 -9.503 1.00 95.19 396 GLU A N 1
ATOM 3106 C CA . GLU A 1 396 ? -8.239 -5.957 -9.651 1.00 95.19 396 GLU A CA 1
ATOM 3107 C C . GLU A 1 396 ? -8.730 -6.038 -11.107 1.00 95.19 396 GLU A C 1
ATOM 3109 O O . GLU A 1 396 ? -9.874 -6.414 -11.343 1.00 95.19 396 GLU A O 1
ATOM 3114 N N . LEU A 1 397 ? -7.859 -5.767 -12.087 1.00 97.25 397 LEU A N 1
ATOM 3115 C CA . LEU A 1 397 ? -8.196 -5.817 -13.511 1.00 97.25 397 LEU A CA 1
ATOM 3116 C C . LEU A 1 397 ? -8.569 -7.226 -13.975 1.00 97.25 397 LEU A C 1
ATOM 3118 O O . LEU A 1 397 ? -9.580 -7.385 -14.657 1.00 97.25 397 LEU A O 1
ATOM 3122 N N . PHE A 1 398 ? -7.788 -8.246 -13.605 1.00 97.19 398 PHE A N 1
ATOM 3123 C CA . PHE A 1 398 ? -8.118 -9.632 -13.948 1.00 97.19 398 PHE A CA 1
ATOM 3124 C C . PHE A 1 398 ? -9.440 -10.071 -13.315 1.00 97.19 398 PHE A C 1
ATOM 3126 O O . PHE A 1 398 ? -10.273 -10.654 -14.008 1.00 97.19 398 PHE A O 1
ATOM 3133 N N . LYS A 1 399 ? -9.678 -9.710 -12.044 1.00 94.81 399 LYS A N 1
ATOM 3134 C CA . LYS A 1 399 ? -10.956 -9.966 -11.363 1.00 94.81 399 LYS A CA 1
ATOM 3135 C C . LYS A 1 399 ? -12.126 -9.278 -12.070 1.00 94.81 399 LYS A C 1
ATOM 3137 O O . LYS A 1 399 ? -13.125 -9.927 -12.357 1.00 94.81 399 LYS A O 1
ATOM 3142 N N . GLN A 1 400 ? -11.998 -7.990 -12.389 1.00 95.50 400 GLN A N 1
ATOM 3143 C CA . GLN A 1 400 ? -13.059 -7.211 -13.036 1.00 95.50 400 GLN A CA 1
ATOM 3144 C C . GLN A 1 400 ? -13.389 -7.710 -14.452 1.00 95.50 400 GLN A C 1
ATOM 3146 O O . GLN A 1 400 ? -14.518 -7.555 -14.911 1.00 95.50 400 GLN A O 1
ATOM 3151 N N . LEU A 1 401 ? -12.414 -8.296 -15.148 1.00 95.81 401 LEU A N 1
ATOM 3152 C CA . LEU A 1 401 ? -12.596 -8.880 -16.478 1.00 95.81 401 LEU A CA 1
ATOM 3153 C C . LEU A 1 401 ? -12.897 -10.384 -16.447 1.00 95.81 401 LEU A C 1
ATOM 3155 O O . LEU A 1 401 ? -12.919 -10.998 -17.513 1.00 95.81 401 LEU A O 1
ATOM 3159 N N . GLU A 1 402 ? -13.124 -10.955 -15.259 1.00 95.69 402 GLU A N 1
ATOM 3160 C CA . GLU A 1 402 ? -13.422 -12.378 -15.046 1.00 95.69 402 GLU A CA 1
ATOM 3161 C C . GLU A 1 402 ? -12.389 -13.309 -15.712 1.00 95.69 402 GLU A C 1
ATOM 3163 O O . GLU A 1 402 ? -12.718 -14.366 -16.247 1.00 95.69 402 GLU A O 1
ATOM 3168 N N . CYS A 1 403 ? -11.117 -12.901 -15.702 1.00 94.81 403 CYS A N 1
ATOM 3169 C CA . CYS A 1 403 ? -10.015 -13.660 -16.281 1.00 94.81 403 CYS A CA 1
ATOM 3170 C C . CYS A 1 403 ? -9.274 -14.416 -15.182 1.00 94.81 403 CYS A C 1
ATOM 3172 O O . CYS A 1 403 ? -8.490 -13.834 -14.432 1.00 94.81 403 CYS A O 1
ATOM 3174 N N . ASP A 1 404 ? -9.506 -15.721 -15.119 1.00 95.00 404 ASP A N 1
ATOM 3175 C CA . ASP A 1 404 ? -8.796 -16.617 -14.215 1.00 95.00 404 ASP A CA 1
ATOM 3176 C C . ASP A 1 404 ? -7.496 -17.108 -14.868 1.00 95.00 404 ASP A C 1
ATOM 3178 O O . ASP A 1 404 ? -7.514 -17.770 -15.911 1.00 95.00 404 ASP A O 1
ATOM 3182 N N . LEU A 1 405 ? -6.361 -16.743 -14.267 1.00 95.88 405 LEU A N 1
ATOM 3183 C CA . LEU A 1 405 ? -5.041 -17.079 -14.793 1.00 95.88 405 LEU A CA 1
ATOM 3184 C C . LEU A 1 405 ? -4.747 -18.578 -14.719 1.00 95.88 405 LEU A C 1
ATOM 3186 O O . LEU A 1 405 ? -3.996 -19.063 -15.558 1.00 95.88 405 LEU A O 1
ATOM 3190 N N . ASP A 1 406 ? -5.375 -19.323 -13.809 1.00 93.00 406 ASP A N 1
ATOM 3191 C CA . ASP A 1 406 ? -5.112 -20.757 -13.624 1.00 93.00 406 ASP A CA 1
ATOM 3192 C C . ASP A 1 406 ? -5.563 -21.606 -14.822 1.00 93.00 406 ASP A C 1
ATOM 3194 O O . ASP A 1 406 ? -5.122 -22.743 -14.991 1.00 93.00 406 ASP A O 1
ATOM 3198 N N . PHE A 1 407 ? -6.428 -21.049 -15.675 1.00 93.50 407 PHE A N 1
ATOM 3199 C CA . PHE A 1 407 ? -6.954 -21.704 -16.873 1.00 93.50 407 PHE A CA 1
ATOM 3200 C C . PHE A 1 407 ? -6.367 -21.158 -18.178 1.00 93.50 407 PHE A C 1
ATOM 3202 O O . PHE A 1 407 ? -6.842 -21.517 -19.259 1.00 93.50 407 PHE A O 1
ATOM 3209 N N . MET A 1 408 ? -5.370 -20.274 -18.107 1.00 95.75 408 MET A N 1
ATOM 3210 C CA . MET A 1 408 ? -4.700 -19.777 -19.307 1.00 95.75 408 MET A CA 1
ATOM 3211 C C . MET A 1 408 ? -3.746 -20.826 -19.876 1.00 95.75 408 MET A C 1
ATOM 3213 O O . MET A 1 408 ? -3.186 -21.636 -19.148 1.00 95.75 408 MET A O 1
ATOM 3217 N N . ASP A 1 409 ? -3.548 -20.794 -21.192 1.00 95.19 409 ASP A N 1
ATOM 3218 C CA . ASP A 1 409 ? -2.525 -21.601 -21.852 1.00 95.19 409 ASP A CA 1
ATOM 3219 C C . ASP A 1 409 ? -1.207 -20.808 -21.894 1.00 95.19 409 ASP A C 1
ATOM 3221 O O . ASP A 1 409 ? -1.125 -19.808 -22.619 1.00 95.19 409 ASP A O 1
ATOM 3225 N N . PRO A 1 410 ? -0.178 -21.189 -21.112 1.00 95.50 410 PRO A N 1
ATOM 3226 C CA . PRO A 1 410 ? 1.105 -20.505 -21.140 1.00 95.50 410 PRO A CA 1
ATOM 3227 C C . PRO A 1 410 ? 1.926 -20.863 -22.390 1.00 95.50 410 PRO A C 1
ATOM 3229 O O . PRO A 1 410 ? 2.973 -20.245 -22.622 1.00 95.50 410 PRO A O 1
ATOM 3232 N N . ASP A 1 411 ? 1.536 -21.864 -23.189 1.00 94.62 411 ASP A N 1
ATOM 3233 C CA . ASP A 1 411 ? 2.296 -22.318 -24.356 1.00 94.62 411 ASP A CA 1
ATOM 3234 C C . ASP A 1 411 ? 2.357 -21.261 -25.461 1.00 94.62 411 ASP A C 1
ATOM 3236 O O . ASP A 1 411 ? 1.364 -20.708 -25.925 1.00 94.62 411 ASP A O 1
ATOM 3240 N N . GLY A 1 412 ? 3.586 -20.906 -25.847 1.00 88.81 412 GLY A N 1
ATOM 3241 C CA . GLY A 1 412 ? 3.847 -19.804 -26.776 1.00 88.81 412 GLY A CA 1
ATOM 3242 C C . GLY A 1 412 ? 3.644 -18.396 -26.193 1.00 88.81 412 GLY A C 1
ATOM 3243 O O . GLY A 1 412 ? 3.853 -17.413 -26.910 1.00 88.81 412 GLY A O 1
ATOM 3244 N N . ALA A 1 413 ? 3.278 -18.256 -24.913 1.00 96.19 413 ALA A N 1
ATOM 3245 C CA . ALA A 1 413 ? 3.277 -16.961 -24.239 1.00 96.19 413 ALA A CA 1
ATOM 3246 C C . ALA A 1 413 ? 4.721 -16.469 -24.047 1.00 96.19 413 ALA A C 1
ATOM 3248 O O . ALA A 1 413 ? 5.552 -17.161 -23.465 1.00 96.19 413 ALA A O 1
ATOM 3249 N N . ALA A 1 414 ? 5.018 -15.281 -24.568 1.00 96.81 414 ALA A N 1
ATOM 3250 C CA . ALA A 1 414 ? 6.340 -14.659 -24.540 1.00 96.81 414 ALA A CA 1
ATOM 3251 C C . ALA A 1 414 ? 6.192 -13.149 -24.732 1.00 96.81 414 ALA A C 1
ATOM 3253 O O . ALA A 1 414 ? 5.189 -12.706 -25.297 1.00 96.81 414 ALA A O 1
ATOM 3254 N N . TYR A 1 415 ? 7.182 -12.370 -24.302 1.00 97.50 415 TYR A N 1
ATOM 3255 C CA . TYR A 1 415 ? 7.205 -10.938 -24.579 1.00 97.50 415 TYR A CA 1
ATOM 3256 C C . TYR A 1 415 ? 7.302 -10.649 -26.080 1.00 97.50 415 TYR A C 1
ATOM 3258 O O . TYR A 1 415 ? 7.918 -11.382 -26.852 1.00 97.50 415 TYR A O 1
ATOM 3266 N N . ASP A 1 416 ? 6.685 -9.549 -26.479 1.00 96.19 416 ASP A N 1
ATOM 3267 C CA . ASP A 1 416 ? 6.829 -8.945 -27.787 1.00 96.19 416 ASP A CA 1
ATOM 3268 C C . ASP A 1 416 ? 8.059 -8.019 -27.772 1.00 96.19 416 ASP A C 1
ATOM 3270 O O . ASP A 1 416 ? 8.176 -7.145 -26.916 1.00 96.19 416 ASP A O 1
ATOM 3274 N N . GLY A 1 417 ? 8.968 -8.174 -28.738 1.00 93.56 417 GLY A N 1
ATOM 3275 C CA . GLY A 1 417 ? 10.116 -7.275 -28.903 1.00 93.56 417 GLY A CA 1
ATOM 3276 C C . GLY A 1 417 ? 11.329 -7.632 -28.041 1.00 93.56 417 GLY A C 1
ATOM 3277 O O . GLY A 1 417 ? 11.736 -8.791 -27.981 1.00 93.56 417 GLY A O 1
ATOM 3278 N N . HIS A 1 418 ? 11.964 -6.610 -27.465 1.00 95.06 418 HIS A N 1
ATOM 3279 C CA . HIS A 1 418 ? 13.221 -6.749 -26.737 1.00 95.06 418 HIS A CA 1
ATOM 3280 C C . HIS A 1 418 ? 13.025 -7.338 -25.338 1.00 95.06 418 HIS A C 1
ATOM 3282 O O . HIS A 1 418 ? 12.068 -7.012 -24.635 1.00 95.06 418 HIS A O 1
ATOM 3288 N N . THR A 1 419 ? 13.984 -8.162 -24.920 1.00 96.00 419 THR A N 1
ATOM 3289 C CA . THR A 1 419 ? 14.056 -8.721 -23.571 1.00 96.00 419 THR A CA 1
ATOM 3290 C C . THR A 1 419 ? 15.450 -8.536 -22.983 1.00 96.00 419 THR A C 1
ATOM 3292 O O . THR A 1 419 ? 16.415 -8.293 -23.708 1.00 96.00 419 THR A O 1
ATOM 3295 N N . VAL A 1 420 ? 15.563 -8.644 -21.663 1.00 95.25 420 VAL A N 1
ATOM 3296 C CA . VAL A 1 420 ? 16.848 -8.685 -20.960 1.00 95.25 420 VAL A CA 1
ATOM 3297 C C . VAL A 1 420 ? 17.506 -10.056 -21.071 1.00 95.25 420 VAL A C 1
ATOM 3299 O O . VAL A 1 420 ? 16.831 -11.078 -21.202 1.00 95.25 420 VAL A O 1
ATOM 3302 N N . ASP A 1 421 ? 18.833 -10.065 -20.979 1.00 89.25 421 ASP A N 1
ATOM 3303 C CA . ASP A 1 421 ? 19.624 -11.290 -20.918 1.00 89.25 421 ASP A CA 1
ATOM 3304 C C . ASP A 1 421 ? 19.488 -11.990 -19.549 1.00 89.25 421 ASP A C 1
ATOM 3306 O O . ASP A 1 421 ? 19.263 -11.326 -18.524 1.00 89.25 421 ASP A O 1
ATOM 3310 N N . PRO A 1 422 ? 19.702 -13.320 -19.488 1.00 87.06 422 PRO A N 1
ATOM 3311 C CA . PRO A 1 422 ? 19.947 -14.018 -18.228 1.00 87.06 422 PRO A CA 1
ATOM 3312 C C . PRO A 1 422 ? 21.073 -13.338 -17.437 1.00 87.06 422 PRO A C 1
ATOM 3314 O O . PRO A 1 422 ? 22.059 -12.874 -18.011 1.00 87.06 422 PRO A O 1
ATOM 3317 N N . GLY A 1 423 ? 20.946 -13.267 -16.114 1.00 88.38 423 GLY A N 1
ATOM 3318 C CA . GLY A 1 423 ? 21.882 -12.528 -15.264 1.00 88.38 423 GLY A CA 1
ATOM 3319 C C . GLY A 1 423 ? 21.453 -11.088 -14.944 1.00 88.38 423 GLY A C 1
ATOM 3320 O O . GLY A 1 423 ? 22.083 -10.441 -14.100 1.00 88.38 423 GLY A O 1
ATOM 3321 N N . PHE A 1 424 ? 20.408 -10.559 -15.597 1.00 91.75 424 PHE A N 1
ATOM 3322 C CA . PHE A 1 424 ? 19.938 -9.193 -15.363 1.00 91.75 424 PHE A CA 1
ATOM 3323 C C . PHE A 1 424 ? 19.506 -8.964 -13.907 1.00 91.75 424 PHE A C 1
ATOM 3325 O O . PHE A 1 424 ? 18.679 -9.685 -13.352 1.00 91.75 424 PHE A O 1
ATOM 3332 N N . ARG A 1 425 ? 20.029 -7.889 -13.302 1.00 91.38 425 ARG A N 1
ATOM 3333 C CA . ARG A 1 425 ? 19.658 -7.421 -11.959 1.00 91.38 425 ARG A CA 1
ATOM 3334 C C . ARG A 1 425 ? 18.877 -6.122 -12.055 1.00 91.38 425 ARG A C 1
ATOM 3336 O O . ARG A 1 425 ? 19.452 -5.083 -12.387 1.00 91.38 425 ARG A O 1
ATOM 3343 N N . HIS A 1 426 ? 17.603 -6.172 -11.675 1.00 93.81 426 HIS A N 1
ATOM 3344 C CA . HIS A 1 426 ? 16.735 -5.001 -11.655 1.00 93.81 426 HIS A CA 1
ATOM 3345 C C . HIS A 1 426 ? 17.365 -3.863 -10.819 1.00 93.81 426 HIS A C 1
ATOM 3347 O O . HIS A 1 426 ? 17.670 -4.066 -9.639 1.00 93.81 426 HIS A O 1
ATOM 3353 N N . PRO A 1 427 ? 17.572 -2.652 -11.378 1.00 92.38 427 PRO A N 1
ATOM 3354 C CA . PRO A 1 427 ? 18.336 -1.593 -10.713 1.00 92.38 427 PRO A CA 1
ATOM 3355 C C . PRO A 1 427 ? 17.672 -1.082 -9.431 1.00 92.38 427 PRO A C 1
ATOM 3357 O O . PRO A 1 427 ? 18.359 -0.706 -8.487 1.00 92.38 427 PRO A O 1
ATOM 3360 N N . GLY A 1 428 ? 16.342 -1.155 -9.365 1.00 91.62 428 GLY A N 1
ATOM 3361 C CA . GLY A 1 428 ? 15.556 -0.834 -8.176 1.00 91.62 428 GLY A CA 1
ATOM 3362 C C . GLY A 1 428 ? 15.607 -1.860 -7.039 1.00 91.62 428 GLY A C 1
ATOM 3363 O O . GLY A 1 428 ? 15.010 -1.601 -5.997 1.00 91.62 428 GLY A O 1
ATOM 3364 N N . VAL A 1 429 ? 16.280 -3.003 -7.213 1.00 90.50 429 VAL A N 1
ATOM 3365 C CA . VAL A 1 429 ? 16.459 -4.015 -6.161 1.00 90.50 429 VAL A CA 1
ATOM 3366 C C . VAL A 1 429 ? 17.861 -3.854 -5.564 1.00 90.50 429 VAL A C 1
ATOM 3368 O O . VAL A 1 429 ? 18.852 -4.056 -6.275 1.00 90.50 429 VAL A O 1
ATOM 3371 N N . PRO A 1 430 ? 17.986 -3.475 -4.278 1.00 75.38 430 PRO A N 1
ATOM 3372 C CA . PRO A 1 430 ? 19.289 -3.344 -3.639 1.00 75.38 430 PRO A CA 1
ATOM 3373 C C . PRO A 1 430 ? 20.046 -4.679 -3.660 1.00 75.38 430 PRO A C 1
ATOM 3375 O O . PRO A 1 430 ? 19.517 -5.707 -3.249 1.00 75.38 430 PRO A O 1
ATOM 3378 N N . ALA A 1 431 ? 21.297 -4.664 -4.120 1.00 70.75 431 ALA A N 1
ATOM 3379 C CA . ALA A 1 431 ? 22.182 -5.828 -4.087 1.00 70.75 431 ALA A CA 1
ATOM 3380 C C . ALA A 1 431 ? 23.232 -5.674 -2.972 1.00 70.75 431 ALA A C 1
ATOM 3382 O O . ALA A 1 431 ? 23.684 -4.546 -2.730 1.00 70.75 431 ALA A O 1
ATOM 3383 N N . PRO A 1 432 ? 23.689 -6.771 -2.334 1.00 63.00 432 PRO A N 1
ATOM 3384 C CA . PRO A 1 432 ? 24.813 -6.723 -1.402 1.00 63.00 432 PRO A CA 1
ATOM 3385 C C . PRO A 1 432 ? 26.033 -6.057 -2.059 1.00 63.00 432 PRO A C 1
ATOM 3387 O O . PRO A 1 432 ? 26.486 -6.484 -3.119 1.00 63.00 432 PRO A O 1
ATOM 3390 N N . GLY A 1 433 ? 26.544 -4.977 -1.462 1.00 54.75 433 GLY A N 1
ATOM 3391 C CA . GLY A 1 433 ? 27.709 -4.238 -1.970 1.00 54.75 433 GLY A CA 1
ATOM 3392 C C . GLY A 1 433 ? 27.427 -3.152 -3.022 1.00 54.75 433 GLY A C 1
ATOM 3393 O O . GLY A 1 433 ? 28.355 -2.433 -3.394 1.00 54.75 433 GLY A O 1
ATOM 3394 N N . ARG A 1 434 ? 26.177 -2.958 -3.479 1.00 58.19 434 ARG A N 1
ATOM 3395 C CA . ARG A 1 434 ? 25.811 -1.769 -4.274 1.00 58.19 434 ARG A CA 1
ATOM 3396 C C . ARG A 1 434 ? 25.615 -0.575 -3.337 1.00 58.19 434 ARG A C 1
ATOM 3398 O O . ARG A 1 434 ? 24.666 -0.539 -2.559 1.00 58.19 434 ARG A O 1
ATOM 3405 N N . ASN A 1 435 ? 26.489 0.425 -3.439 1.00 64.94 435 ASN A N 1
ATOM 3406 C CA . ASN A 1 435 ? 26.319 1.689 -2.725 1.00 64.94 435 ASN A CA 1
ATOM 3407 C C . ASN A 1 435 ? 25.153 2.479 -3.336 1.00 64.94 435 ASN A C 1
ATOM 3409 O O . ASN A 1 435 ? 25.147 2.779 -4.531 1.00 64.94 435 ASN A O 1
ATOM 3413 N N . GLY A 1 436 ? 24.181 2.838 -2.506 1.00 73.19 436 GLY A N 1
ATOM 3414 C CA . GLY A 1 436 ? 23.114 3.762 -2.855 1.00 73.19 436 GLY A CA 1
ATOM 3415 C C . GLY A 1 436 ? 22.618 4.500 -1.629 1.00 73.19 436 GLY A C 1
ATOM 3416 O O . GLY A 1 436 ? 22.857 4.078 -0.496 1.00 73.19 436 GLY A O 1
ATOM 3417 N N . PHE A 1 437 ? 21.951 5.621 -1.858 1.00 81.56 437 PHE A N 1
ATOM 3418 C CA . PHE A 1 437 ? 21.522 6.501 -0.783 1.00 81.56 437 PHE A CA 1
ATOM 3419 C C . PHE A 1 437 ? 20.024 6.369 -0.547 1.00 81.56 437 PHE A C 1
ATOM 3421 O O . PHE A 1 437 ? 19.236 6.466 -1.481 1.00 81.56 437 PHE A O 1
ATOM 3428 N N . GLY A 1 438 ? 19.623 6.170 0.706 1.00 82.81 438 GLY A N 1
ATOM 3429 C CA . GLY A 1 438 ? 18.232 6.368 1.099 1.00 82.81 438 GLY A CA 1
ATOM 3430 C C . GLY A 1 438 ? 17.890 7.856 1.116 1.00 82.81 438 GLY A C 1
ATOM 3431 O O . GLY A 1 438 ? 18.759 8.685 1.398 1.00 82.81 438 GLY A O 1
ATOM 3432 N N . ILE A 1 439 ? 16.628 8.198 0.871 1.00 77.31 439 ILE A N 1
ATOM 3433 C CA . ILE A 1 439 ? 16.154 9.559 1.124 1.00 77.31 439 ILE A CA 1
ATOM 3434 C C . ILE A 1 439 ? 15.927 9.704 2.627 1.00 77.31 439 ILE A C 1
ATOM 3436 O O . ILE A 1 439 ? 14.967 9.186 3.187 1.00 77.31 439 ILE A O 1
ATOM 3440 N N . ARG A 1 440 ? 16.883 10.361 3.278 1.00 77.88 440 ARG A N 1
ATOM 3441 C CA . ARG A 1 440 ? 16.859 10.760 4.686 1.00 77.88 440 ARG A CA 1
ATOM 3442 C C . ARG A 1 440 ? 17.258 12.232 4.765 1.00 77.88 440 ARG A C 1
ATOM 3444 O O . ARG A 1 440 ? 17.803 12.774 3.804 1.00 77.88 440 ARG A O 1
ATOM 3451 N N . ARG A 1 441 ? 17.037 12.875 5.917 1.00 72.81 441 ARG A N 1
ATOM 3452 C CA . ARG A 1 441 ? 17.393 14.297 6.118 1.00 72.81 441 ARG A CA 1
ATOM 3453 C C . ARG A 1 441 ? 18.870 14.603 5.824 1.00 72.81 441 ARG A C 1
ATOM 3455 O O . ARG A 1 441 ? 19.172 15.693 5.363 1.00 72.81 441 ARG A O 1
ATOM 3462 N N . ASP A 1 442 ? 19.758 13.630 6.021 1.00 80.62 442 ASP A N 1
ATOM 3463 C CA . ASP A 1 442 ? 21.203 13.743 5.780 1.00 80.62 442 ASP A CA 1
ATOM 3464 C C . ASP A 1 442 ? 21.628 13.442 4.326 1.00 80.62 442 ASP A C 1
ATOM 3466 O O . ASP A 1 442 ? 22.820 13.412 4.014 1.00 80.62 442 ASP A O 1
ATOM 3470 N N . LEU A 1 443 ? 20.679 13.211 3.408 1.00 85.75 443 LEU A N 1
ATOM 3471 C CA . LEU A 1 443 ? 20.985 12.897 2.010 1.00 85.75 443 LEU A CA 1
ATOM 3472 C C . LEU A 1 443 ? 21.815 13.996 1.316 1.00 85.75 443 LEU A C 1
ATOM 3474 O O . LEU A 1 443 ? 22.820 13.636 0.702 1.00 85.75 443 LEU A O 1
ATOM 3478 N N . PRO A 1 444 ? 21.484 15.304 1.402 1.00 82.94 444 PRO A N 1
ATOM 3479 C CA . PRO A 1 444 ? 22.286 16.344 0.750 1.00 82.94 444 PRO A CA 1
ATOM 3480 C C . PRO A 1 444 ? 23.748 16.350 1.217 1.00 82.94 444 PRO A C 1
ATOM 3482 O O . PRO A 1 444 ? 24.664 16.474 0.407 1.00 82.94 444 PRO A O 1
ATOM 3485 N N . GLU A 1 445 ? 23.973 16.139 2.515 1.00 83.62 445 GLU A N 1
ATOM 3486 C CA . GLU A 1 445 ? 25.304 16.086 3.128 1.00 83.62 445 GLU A CA 1
ATOM 3487 C C . GLU A 1 445 ? 26.084 14.855 2.652 1.00 83.62 445 GLU A C 1
ATOM 3489 O O . GLU A 1 445 ? 27.253 14.957 2.275 1.00 83.62 445 GLU A O 1
ATOM 3494 N N . LYS A 1 446 ? 25.425 13.691 2.598 1.00 85.12 446 LYS A N 1
ATOM 3495 C CA . LYS A 1 446 ? 26.005 12.451 2.064 1.00 85.12 446 LYS A CA 1
ATOM 3496 C C . LYS A 1 446 ? 26.356 12.564 0.583 1.00 85.12 446 LYS A C 1
ATOM 3498 O O . LYS A 1 446 ? 27.426 12.111 0.173 1.00 85.12 446 LYS A O 1
ATOM 3503 N N . LEU A 1 447 ? 25.494 13.191 -0.216 1.00 85.12 447 LEU A N 1
ATOM 3504 C CA . LEU A 1 447 ? 25.765 13.442 -1.631 1.00 85.12 447 LEU A CA 1
ATOM 3505 C C . LEU A 1 447 ? 26.958 14.386 -1.802 1.00 85.12 447 LEU A C 1
ATOM 3507 O O . LEU A 1 447 ? 27.851 14.079 -2.584 1.00 85.12 447 LEU A O 1
ATOM 3511 N N . ALA A 1 448 ? 27.050 15.458 -1.010 1.00 79.75 448 ALA A N 1
ATOM 3512 C CA . ALA A 1 448 ? 28.197 16.370 -1.041 1.00 79.75 448 ALA A CA 1
ATOM 3513 C C . ALA A 1 448 ? 29.530 15.683 -0.672 1.00 79.75 448 ALA A C 1
ATOM 3515 O O . ALA A 1 448 ? 30.587 16.052 -1.180 1.00 79.75 448 ALA A O 1
ATOM 3516 N N . GLN A 1 449 ? 29.496 14.659 0.186 1.00 78.31 449 GLN A N 1
ATOM 3517 C CA . GLN A 1 449 ? 30.673 13.849 0.536 1.00 78.31 449 GLN A CA 1
ATOM 3518 C C . GLN A 1 449 ? 31.020 12.790 -0.522 1.00 78.31 449 GLN A C 1
ATOM 3520 O O . GLN A 1 449 ? 32.114 12.212 -0.497 1.00 78.31 449 GLN A O 1
ATOM 3525 N N . THR A 1 450 ? 30.110 12.517 -1.457 1.00 71.50 450 THR A N 1
ATOM 3526 C CA . THR A 1 450 ? 30.285 11.486 -2.477 1.00 71.50 450 THR A CA 1
ATOM 3527 C C . THR A 1 450 ? 31.243 11.983 -3.554 1.00 71.50 450 THR A C 1
ATOM 3529 O O . THR A 1 450 ? 30.883 12.756 -4.431 1.00 71.50 450 THR A O 1
ATOM 3532 N N . LYS A 1 451 ? 32.488 11.493 -3.533 1.00 65.81 451 LYS A N 1
ATOM 3533 C CA . LYS A 1 451 ? 33.548 11.844 -4.502 1.00 65.81 451 LYS A CA 1
ATOM 3534 C C . LYS A 1 451 ? 33.360 11.218 -5.899 1.00 65.81 451 LYS A C 1
ATOM 3536 O O . LYS A 1 451 ? 34.348 10.956 -6.586 1.00 65.81 451 LYS A O 1
ATOM 3541 N N . LYS A 1 452 ? 32.131 10.888 -6.312 1.00 73.69 452 LYS A N 1
ATOM 3542 C CA . LYS A 1 452 ? 31.896 10.229 -7.605 1.00 73.69 452 LYS A CA 1
ATOM 3543 C C . LYS A 1 452 ? 32.039 11.264 -8.720 1.00 73.69 452 LYS A C 1
ATOM 3545 O O . LYS A 1 452 ? 31.275 12.214 -8.785 1.00 73.69 452 LYS A O 1
ATOM 3550 N N . ALA A 1 453 ? 33.044 11.077 -9.574 1.00 72.12 453 ALA A N 1
ATOM 3551 C CA . ALA A 1 453 ? 33.368 12.026 -10.640 1.00 72.12 453 ALA A CA 1
ATOM 3552 C C . ALA A 1 453 ? 32.553 11.816 -11.930 1.00 72.12 453 ALA A C 1
ATOM 3554 O O . ALA A 1 453 ? 32.475 12.733 -12.734 1.00 72.12 453 ALA A O 1
ATOM 3555 N N . ARG A 1 454 ? 31.983 10.619 -12.137 1.00 86.25 454 ARG A N 1
ATOM 3556 C CA . ARG A 1 454 ? 31.254 10.215 -13.354 1.00 86.25 454 ARG A CA 1
ATOM 3557 C C . ARG A 1 454 ? 30.275 9.069 -13.072 1.00 86.25 454 ARG A C 1
ATOM 3559 O O . ARG A 1 454 ? 30.523 8.302 -12.136 1.00 86.25 454 ARG A O 1
ATOM 3566 N N . GLY A 1 455 ? 29.243 8.908 -13.894 1.00 89.19 455 GLY A N 1
ATOM 3567 C CA . GLY A 1 455 ? 28.299 7.783 -13.876 1.00 89.19 455 GLY A CA 1
ATOM 3568 C C . GLY A 1 455 ? 27.163 7.884 -12.845 1.00 89.19 455 GLY A C 1
ATOM 3569 O O . GLY A 1 455 ? 27.096 8.828 -12.055 1.00 89.19 455 GLY A O 1
ATOM 3570 N N . ALA A 1 456 ? 26.304 6.861 -12.793 1.00 91.69 456 ALA A N 1
ATOM 3571 C CA . ALA A 1 456 ? 25.040 6.894 -12.052 1.00 91.69 456 ALA A CA 1
ATOM 3572 C C . ALA A 1 456 ? 25.183 6.893 -10.520 1.00 91.69 456 ALA A C 1
ATOM 3574 O O . ALA A 1 456 ? 25.883 6.064 -9.931 1.00 91.69 456 ALA A O 1
ATOM 3575 N N . VAL A 1 457 ? 24.451 7.758 -9.829 1.00 91.75 457 VAL A N 1
ATOM 3576 C CA . VAL A 1 457 ? 24.283 7.734 -8.373 1.00 91.75 457 VAL A CA 1
ATOM 3577 C C . VAL A 1 457 ? 22.877 7.243 -8.058 1.00 91.75 457 VAL A C 1
ATOM 3579 O O . VAL A 1 457 ? 21.884 7.911 -8.340 1.00 91.75 457 VAL A O 1
ATOM 3582 N N . ASN A 1 458 ? 22.795 6.056 -7.458 1.00 91.06 458 ASN A N 1
ATOM 3583 C CA . ASN A 1 458 ? 21.519 5.458 -7.090 1.00 91.06 458 ASN A CA 1
ATOM 3584 C C . ASN A 1 458 ? 20.992 6.076 -5.793 1.00 91.06 458 ASN A C 1
ATOM 3586 O O . ASN A 1 458 ? 21.647 6.012 -4.747 1.00 91.06 458 ASN A O 1
ATOM 3590 N N . VAL A 1 459 ? 19.781 6.620 -5.863 1.00 91.19 459 VAL A N 1
ATOM 3591 C CA . VAL A 1 459 ? 19.013 7.089 -4.710 1.00 91.19 459 VAL A CA 1
ATOM 3592 C C . VAL A 1 459 ? 17.742 6.252 -4.636 1.00 91.19 459 VAL A C 1
ATOM 3594 O O . VAL A 1 459 ? 16.995 6.173 -5.606 1.00 91.19 459 VAL A O 1
ATOM 3597 N N . TYR A 1 460 ? 17.513 5.615 -3.492 1.00 89.56 460 TYR A N 1
ATOM 3598 C CA . TYR A 1 460 ? 16.384 4.730 -3.227 1.00 89.56 460 TYR A CA 1
ATOM 3599 C C . TYR A 1 460 ? 15.448 5.409 -2.220 1.00 89.56 460 TYR A C 1
ATOM 3601 O O . TYR A 1 460 ? 15.718 5.385 -1.019 1.00 89.56 460 TYR A O 1
ATOM 3609 N N . PRO A 1 461 ? 14.350 6.036 -2.676 1.00 88.88 461 PRO A N 1
ATOM 3610 C CA . PRO A 1 461 ? 13.344 6.594 -1.785 1.00 88.88 461 PRO A CA 1
ATOM 3611 C C . PRO A 1 461 ? 12.744 5.514 -0.886 1.00 88.88 461 PRO A C 1
ATOM 3613 O O . PRO A 1 461 ? 12.755 5.635 0.330 1.00 88.88 461 PRO A O 1
ATOM 3616 N N . CYS A 1 462 ? 12.215 4.453 -1.487 1.00 89.81 462 CYS A N 1
ATOM 3617 C CA . CYS A 1 462 ? 11.432 3.447 -0.785 1.00 89.81 462 CYS A CA 1
ATOM 3618 C C . CYS A 1 462 ? 12.308 2.575 0.122 1.00 89.81 462 CYS A C 1
ATOM 3620 O O . CYS A 1 462 ? 13.417 2.184 -0.258 1.00 89.81 462 CYS A O 1
ATOM 3622 N N . LEU A 1 463 ? 11.780 2.223 1.298 1.00 85.56 463 LEU A N 1
ATOM 3623 C CA . LEU A 1 463 ? 12.394 1.216 2.163 1.00 85.56 463 LEU A CA 1
ATOM 3624 C C . LEU A 1 463 ? 12.491 -0.097 1.372 1.00 85.56 463 LEU A C 1
ATOM 3626 O O . LEU A 1 463 ? 11.523 -0.468 0.731 1.00 85.56 463 LEU A O 1
ATOM 3630 N N . ALA A 1 464 ? 13.648 -0.760 1.359 1.00 87.44 464 ALA A N 1
ATOM 3631 C CA . ALA A 1 464 ? 13.932 -1.933 0.511 1.00 87.44 464 ALA A CA 1
ATOM 3632 C C . ALA A 1 464 ? 13.876 -1.710 -1.023 1.00 87.44 464 ALA A C 1
ATOM 3634 O O . ALA A 1 464 ? 13.882 -2.666 -1.794 1.00 87.44 464 ALA A O 1
ATOM 3635 N N . GLY A 1 465 ? 13.902 -0.463 -1.505 1.00 91.44 465 GLY A N 1
ATOM 3636 C CA . GLY A 1 465 ? 13.885 -0.174 -2.942 1.00 91.44 465 GLY A CA 1
ATOM 3637 C C . GLY A 1 465 ? 12.528 -0.473 -3.588 1.00 91.44 465 GLY A C 1
ATOM 3638 O O . GLY A 1 465 ? 11.479 -0.302 -2.969 1.00 91.44 465 GLY A O 1
ATOM 3639 N N . CYS A 1 466 ? 12.521 -0.879 -4.858 1.00 93.88 466 CYS A N 1
ATOM 3640 C CA . CYS A 1 466 ? 11.279 -1.099 -5.605 1.00 93.88 466 CYS A CA 1
ATOM 3641 C C . CYS A 1 466 ? 10.450 -2.277 -5.073 1.00 93.88 466 CYS A C 1
ATOM 3643 O O . CYS A 1 466 ? 9.237 -2.273 -5.263 1.00 93.88 466 CYS A O 1
ATOM 3645 N N . THR A 1 467 ? 11.056 -3.252 -4.383 1.00 92.62 467 THR A N 1
ATOM 3646 C CA . THR A 1 467 ? 10.336 -4.432 -3.860 1.00 92.62 467 THR A CA 1
ATOM 3647 C C . THR A 1 467 ? 9.323 -4.085 -2.777 1.00 92.62 467 THR A C 1
ATOM 3649 O O . THR A 1 467 ? 8.411 -4.871 -2.538 1.00 92.62 467 THR A O 1
ATOM 3652 N N . ASN A 1 468 ? 9.430 -2.901 -2.172 1.00 90.31 468 ASN A N 1
ATOM 3653 C CA . ASN A 1 468 ? 8.420 -2.325 -1.288 1.00 90.31 468 ASN A CA 1
ATOM 3654 C C . ASN A 1 468 ? 8.064 -0.888 -1.722 1.00 90.31 468 ASN A C 1
ATOM 3656 O O . ASN A 1 468 ? 7.859 0.022 -0.912 1.00 90.31 468 ASN A O 1
ATOM 3660 N N . GLY A 1 469 ? 8.037 -0.661 -3.040 1.00 90.56 469 GLY A N 1
ATOM 3661 C CA . GLY A 1 469 ? 7.563 0.584 -3.633 1.00 90.56 469 GLY A CA 1
ATOM 3662 C C . GLY A 1 469 ? 6.057 0.770 -3.438 1.00 90.56 469 GLY A C 1
ATOM 3663 O O . GLY A 1 469 ? 5.320 -0.195 -3.246 1.00 90.56 469 GLY A O 1
ATOM 3664 N N . GLY A 1 470 ? 5.570 2.012 -3.515 1.00 90.25 470 GLY A N 1
ATOM 3665 C CA . GLY A 1 470 ? 4.154 2.330 -3.278 1.00 90.25 470 GLY A CA 1
ATOM 3666 C C . GLY A 1 470 ? 3.146 1.653 -4.220 1.00 90.25 470 GLY A C 1
ATOM 3667 O O . GLY A 1 470 ? 1.952 1.637 -3.923 1.00 90.25 470 GLY A O 1
ATOM 3668 N N . GLY A 1 471 ? 3.604 1.097 -5.347 1.00 89.25 471 GLY A N 1
ATOM 3669 C CA . GLY A 1 471 ? 2.807 0.293 -6.277 1.00 89.25 471 GLY A CA 1
ATOM 3670 C C . GLY A 1 471 ? 2.859 -1.218 -6.013 1.00 89.25 471 GLY A C 1
ATOM 3671 O O . GLY A 1 471 ? 2.256 -1.993 -6.753 1.00 89.25 471 GLY A O 1
ATOM 3672 N N . THR A 1 472 ? 3.555 -1.654 -4.968 1.00 90.12 472 THR A N 1
ATOM 3673 C CA . THR A 1 472 ? 3.508 -3.035 -4.471 1.00 90.12 472 THR A CA 1
ATOM 3674 C C . THR A 1 472 ? 2.505 -3.141 -3.317 1.00 90.12 472 THR A C 1
ATOM 3676 O O . THR A 1 472 ? 2.187 -2.122 -2.694 1.00 90.12 472 THR A O 1
ATOM 3679 N N . PRO A 1 473 ? 1.970 -4.338 -3.006 1.00 86.06 473 PRO A N 1
ATOM 3680 C CA . PRO A 1 473 ? 1.178 -4.535 -1.805 1.00 86.06 473 PRO A CA 1
ATOM 3681 C C . PRO A 1 473 ? 2.000 -4.127 -0.570 1.00 86.06 473 PRO A C 1
ATOM 3683 O O . PRO A 1 473 ? 3.094 -4.679 -0.380 1.00 86.06 473 PRO A O 1
ATOM 3686 N N . PRO A 1 474 ? 1.480 -3.189 0.244 1.00 77.88 474 PRO A N 1
ATOM 3687 C CA . PRO A 1 474 ? 2.060 -2.759 1.509 1.00 77.88 474 PRO A CA 1
ATOM 3688 C C . PRO A 1 474 ? 2.609 -3.901 2.356 1.00 77.88 474 PRO A C 1
ATOM 3690 O O . PRO A 1 474 ? 1.865 -4.819 2.696 1.00 77.88 474 PRO A O 1
ATOM 3693 N N . THR A 1 475 ? 3.880 -3.828 2.743 1.00 80.38 475 THR A N 1
ATOM 3694 C CA . THR A 1 475 ? 4.423 -4.726 3.761 1.00 80.38 475 THR A CA 1
ATOM 3695 C C . THR A 1 475 ? 5.554 -4.066 4.545 1.00 80.38 475 THR A C 1
ATOM 3697 O O . THR A 1 475 ? 6.276 -3.204 4.042 1.00 80.38 475 THR A O 1
ATOM 3700 N N . ILE A 1 476 ? 5.685 -4.464 5.805 1.00 74.62 476 ILE A N 1
ATOM 3701 C CA . ILE A 1 476 ? 6.870 -4.221 6.640 1.00 74.62 476 ILE A CA 1
ATOM 3702 C C . ILE A 1 476 ? 7.566 -5.538 7.007 1.00 74.62 476 ILE A C 1
ATOM 3704 O O . ILE A 1 476 ? 8.536 -5.524 7.753 1.00 74.62 476 ILE A O 1
ATOM 3708 N N . ASP A 1 477 ? 7.037 -6.657 6.513 1.00 83.62 477 ASP A N 1
ATOM 3709 C CA . ASP A 1 477 ? 7.550 -7.993 6.759 1.00 83.62 477 ASP A CA 1
ATOM 3710 C C . ASP A 1 477 ? 8.761 -8.252 5.855 1.00 83.62 477 ASP A C 1
ATOM 3712 O O . ASP A 1 477 ? 8.667 -8.180 4.624 1.00 83.62 477 ASP A O 1
ATOM 3716 N N . GLU A 1 478 ? 9.907 -8.503 6.483 1.00 87.06 478 GLU A N 1
ATOM 3717 C CA . GLU A 1 478 ? 11.171 -8.761 5.799 1.00 87.06 478 GLU A CA 1
ATOM 3718 C C . GLU A 1 478 ? 11.135 -10.070 5.004 1.00 87.06 478 GLU A C 1
ATOM 3720 O O . GLU A 1 478 ? 11.734 -10.130 3.930 1.00 87.06 478 GLU A O 1
ATOM 3725 N N . GLU A 1 479 ? 10.394 -11.081 5.467 1.00 90.94 479 GLU A N 1
ATOM 3726 C CA . GLU A 1 479 ? 10.250 -12.369 4.782 1.00 90.94 479 GLU A CA 1
ATOM 3727 C C . GLU A 1 479 ? 9.524 -12.175 3.449 1.00 90.94 479 GLU A C 1
ATOM 3729 O O . GLU A 1 479 ? 10.034 -12.547 2.394 1.00 90.94 479 GLU A O 1
ATOM 3734 N N . VAL A 1 480 ? 8.414 -11.431 3.469 1.00 90.00 480 VAL A N 1
ATOM 3735 C CA . VAL A 1 480 ? 7.643 -11.069 2.268 1.00 90.00 480 VAL A CA 1
ATOM 3736 C C . VAL A 1 480 ? 8.501 -10.293 1.260 1.00 90.00 480 VAL A C 1
ATOM 3738 O O . VAL A 1 480 ? 8.361 -10.466 0.047 1.00 90.00 480 VAL A O 1
ATOM 3741 N N . ILE A 1 481 ? 9.388 -9.410 1.726 1.00 90.81 481 ILE A N 1
ATOM 3742 C CA . ILE A 1 481 ? 10.310 -8.673 0.848 1.00 90.81 481 ILE A CA 1
ATOM 3743 C C . ILE A 1 481 ? 11.365 -9.621 0.265 1.00 90.81 481 ILE A C 1
ATOM 3745 O O . ILE A 1 481 ? 11.673 -9.536 -0.927 1.00 90.81 481 ILE A O 1
ATOM 3749 N N . GLN A 1 482 ? 11.905 -10.524 1.081 1.00 92.56 482 GLN A N 1
ATOM 3750 C CA . GLN A 1 482 ? 12.926 -11.480 0.670 1.00 92.56 482 GLN A CA 1
ATOM 3751 C C . GLN A 1 482 ? 12.388 -12.506 -0.334 1.00 92.56 482 GLN A C 1
ATOM 3753 O O . GLN A 1 482 ? 13.088 -12.837 -1.290 1.00 92.56 482 GLN A O 1
ATOM 3758 N N . GLU A 1 483 ? 11.142 -12.950 -0.194 1.00 93.19 483 GLU A N 1
ATOM 3759 C CA . GLU A 1 483 ? 10.455 -13.789 -1.184 1.00 93.19 483 GLU A CA 1
ATOM 3760 C C . GLU A 1 483 ? 10.396 -13.106 -2.555 1.00 93.19 483 GLU A C 1
ATOM 3762 O O . GLU A 1 483 ? 10.791 -13.699 -3.557 1.00 93.19 483 GLU A O 1
ATOM 3767 N N . ARG A 1 484 ? 9.999 -11.823 -2.609 1.00 93.81 484 ARG A N 1
ATOM 3768 C CA . ARG A 1 484 ? 9.976 -11.048 -3.866 1.00 93.81 484 ARG A CA 1
ATOM 3769 C C . ARG A 1 484 ? 11.359 -10.970 -4.507 1.00 93.81 484 ARG A C 1
ATOM 3771 O O . ARG A 1 484 ? 11.466 -11.037 -5.728 1.00 93.81 484 ARG A O 1
ATOM 3778 N N . ILE A 1 485 ? 12.408 -10.792 -3.701 1.00 93.31 485 ILE A N 1
ATOM 3779 C CA . ILE A 1 485 ? 13.798 -10.742 -4.179 1.00 93.31 485 ILE A CA 1
ATOM 3780 C C . ILE A 1 485 ? 14.233 -12.106 -4.719 1.00 93.31 485 ILE A C 1
ATOM 3782 O O . ILE A 1 485 ? 14.829 -12.165 -5.791 1.00 93.31 485 ILE A O 1
ATOM 3786 N N . THR A 1 486 ? 13.925 -13.179 -3.995 1.00 93.94 486 THR A N 1
ATOM 3787 C CA . THR A 1 486 ? 14.292 -14.554 -4.361 1.00 93.94 486 THR A CA 1
ATOM 3788 C C . THR A 1 486 ? 13.626 -14.949 -5.675 1.00 93.94 486 THR A C 1
ATOM 3790 O O . THR A 1 486 ? 14.309 -15.364 -6.605 1.00 93.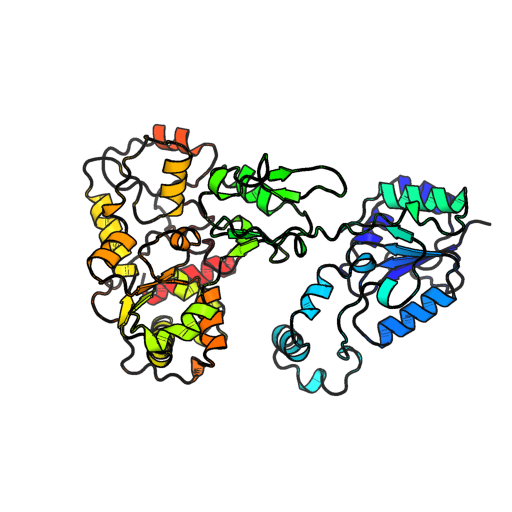94 486 THR A O 1
ATOM 3793 N N . TRP A 1 487 ? 12.329 -14.665 -5.816 1.00 95.56 487 TRP A N 1
ATOM 3794 C CA . TRP A 1 487 ? 11.584 -14.901 -7.053 1.00 95.56 487 TRP A CA 1
ATOM 3795 C C . TRP A 1 487 ? 12.209 -14.180 -8.261 1.00 95.56 487 TRP A C 1
ATOM 3797 O O . TRP A 1 487 ? 12.323 -14.746 -9.344 1.00 95.56 487 TRP A O 1
ATOM 3807 N N . LEU A 1 488 ? 12.672 -12.935 -8.084 1.00 94.44 488 LEU A N 1
ATOM 3808 C CA . LEU A 1 488 ? 13.354 -12.173 -9.141 1.00 94.44 488 LEU A CA 1
ATOM 3809 C C . LEU A 1 488 ? 14.727 -12.752 -9.507 1.00 94.44 488 LEU A C 1
ATOM 3811 O O . LEU A 1 488 ? 15.120 -12.706 -10.673 1.00 94.44 488 LEU A O 1
ATOM 3815 N N . GLN A 1 489 ? 15.469 -13.247 -8.514 1.00 92.06 489 GLN A N 1
ATOM 3816 C CA . GLN A 1 489 ? 16.769 -13.888 -8.721 1.00 92.06 489 GLN A CA 1
ATOM 3817 C C . GLN A 1 489 ? 16.613 -15.188 -9.504 1.00 92.06 489 GLN A C 1
ATOM 3819 O O . GLN A 1 489 ? 17.324 -15.396 -10.484 1.00 92.06 489 GLN A O 1
ATOM 3824 N N . GLU A 1 490 ? 15.639 -16.012 -9.129 1.00 94.38 490 GLU A N 1
ATOM 3825 C CA . GLU A 1 490 ? 15.301 -17.251 -9.828 1.00 94.38 490 GLU A CA 1
ATOM 3826 C C . GLU A 1 490 ? 14.832 -16.975 -11.260 1.00 94.38 490 GLU A C 1
ATOM 3828 O O . GLU A 1 490 ? 15.361 -17.572 -12.194 1.00 94.38 490 GLU A O 1
ATOM 3833 N N . LEU A 1 491 ? 13.942 -15.992 -11.455 1.00 93.69 491 LEU A N 1
ATOM 3834 C CA . LEU A 1 491 ? 13.424 -15.606 -12.772 1.00 93.69 491 LEU A CA 1
ATOM 3835 C C . LEU A 1 491 ? 14.523 -15.262 -13.792 1.00 93.69 491 LEU A C 1
ATOM 3837 O O . LEU A 1 491 ? 14.323 -15.409 -14.997 1.00 93.69 491 LEU A O 1
ATOM 3841 N N . ARG A 1 492 ? 15.660 -14.729 -13.334 1.00 89.81 492 ARG A N 1
ATOM 3842 C CA . ARG A 1 492 ? 16.754 -14.281 -14.211 1.00 89.81 492 ARG A CA 1
ATOM 3843 C C . ARG A 1 492 ? 18.047 -15.084 -14.020 1.00 89.81 492 ARG A C 1
ATOM 3845 O O . ARG A 1 492 ? 19.040 -14.758 -14.669 1.00 89.81 492 ARG A O 1
ATOM 3852 N N . GLY A 1 493 ? 18.049 -16.112 -13.166 1.00 84.50 493 GLY A N 1
ATOM 3853 C CA . GLY A 1 493 ? 19.195 -16.986 -12.882 1.00 84.50 493 GLY A CA 1
ATOM 3854 C C . GLY A 1 493 ? 20.393 -16.287 -12.222 1.00 84.50 493 GLY A C 1
ATOM 3855 O O . GLY A 1 493 ? 21.509 -16.387 -12.736 1.00 84.50 493 GLY A O 1
ATOM 3856 N N . VAL A 1 494 ? 20.168 -15.544 -11.128 1.00 78.50 494 VAL A N 1
ATOM 3857 C CA . VAL A 1 494 ? 21.102 -14.529 -10.584 1.00 78.50 494 VAL A CA 1
ATOM 3858 C C . VAL A 1 494 ? 21.595 -14.762 -9.161 1.00 78.50 494 VAL A C 1
ATOM 3860 O O . VAL A 1 494 ? 20.772 -15.129 -8.302 1.00 78.50 494 VAL A O 1
#

pLDDT: mean 88.22, std 10.08, range [42.62, 98.62]